Protein AF-A0A934VAQ3-F1 (afdb_monomer_lite)

Structure (mmCIF, N/CA/C/O backbone):
data_AF-A0A934VAQ3-F1
#
_entry.id   AF-A0A934VAQ3-F1
#
loop_
_atom_site.group_PDB
_atom_site.id
_atom_site.type_symbol
_atom_site.label_atom_id
_atom_site.label_alt_id
_atom_site.label_comp_id
_atom_site.label_asym_id
_atom_site.label_entity_id
_atom_site.label_seq_id
_atom_site.pdbx_PDB_ins_code
_atom_site.Cartn_x
_atom_site.Cartn_y
_atom_site.Cartn_z
_atom_site.occupancy
_atom_site.B_iso_or_equiv
_atom_site.auth_seq_id
_atom_site.auth_comp_id
_atom_site.auth_asym_id
_atom_site.auth_atom_id
_atom_site.pdbx_PDB_model_num
ATOM 1 N N . MET A 1 1 ? 56.254 13.488 -15.708 1.00 37.78 1 MET A N 1
ATOM 2 C CA . MET A 1 1 ? 55.740 13.841 -17.051 1.00 37.78 1 MET A CA 1
ATOM 3 C C . MET A 1 1 ? 54.636 12.865 -17.459 1.00 37.78 1 MET A C 1
ATOM 5 O O . MET A 1 1 ? 54.910 11.696 -17.665 1.00 37.78 1 MET A O 1
ATOM 9 N N . LYS A 1 2 ? 53.406 13.399 -17.510 1.00 35.31 2 LYS A N 1
ATOM 10 C CA . LYS A 1 2 ? 52.176 13.014 -18.243 1.00 35.31 2 LYS A CA 1
ATOM 11 C C . LYS A 1 2 ? 51.621 11.565 -18.176 1.00 35.31 2 LYS A C 1
ATOM 13 O O . LYS A 1 2 ? 51.806 10.802 -19.120 1.00 35.31 2 LYS A O 1
ATOM 18 N N . PRO A 1 3 ? 50.740 11.270 -17.193 1.00 41.78 3 PRO A N 1
ATOM 19 C CA . PRO A 1 3 ? 49.722 10.208 -17.302 1.00 41.78 3 PRO A CA 1
ATOM 20 C C . PRO A 1 3 ? 48.669 10.467 -18.408 1.00 41.78 3 PRO A C 1
ATOM 22 O O . PRO A 1 3 ? 47.999 9.543 -18.857 1.00 41.78 3 PRO A O 1
ATOM 25 N N . ALA A 1 4 ? 48.577 11.698 -18.929 1.00 35.31 4 ALA A N 1
ATOM 26 C CA . ALA A 1 4 ? 47.622 12.087 -19.972 1.00 35.31 4 ALA A CA 1
ATOM 27 C C . ALA A 1 4 ? 47.859 11.431 -21.353 1.00 35.31 4 ALA A C 1
ATOM 29 O O . ALA A 1 4 ? 46.941 11.378 -22.163 1.00 35.31 4 ALA A O 1
ATOM 30 N N . LEU A 1 5 ? 49.061 10.910 -21.644 1.00 35.22 5 LEU A N 1
ATOM 31 C CA . LEU A 1 5 ? 49.372 10.348 -22.969 1.00 35.22 5 LEU A CA 1
ATOM 32 C C . LEU A 1 5 ? 48.887 8.893 -23.152 1.00 35.22 5 LEU A C 1
ATOM 34 O O . LEU A 1 5 ? 48.656 8.466 -24.281 1.00 35.22 5 LEU A O 1
ATOM 38 N N . LYS A 1 6 ? 48.688 8.144 -22.055 1.00 41.84 6 LYS A N 1
ATOM 39 C CA . LYS A 1 6 ? 48.173 6.760 -22.098 1.00 41.84 6 LYS A CA 1
ATOM 40 C C . LYS A 1 6 ? 46.648 6.705 -22.257 1.00 41.84 6 LYS A C 1
ATOM 42 O O . LYS A 1 6 ? 46.136 5.805 -22.909 1.00 41.84 6 LYS A O 1
ATOM 47 N N . ILE A 1 7 ? 45.929 7.717 -21.764 1.00 45.25 7 ILE A N 1
ATOM 48 C CA . ILE A 1 7 ? 44.471 7.841 -21.943 1.00 45.25 7 ILE A CA 1
ATOM 49 C C . ILE A 1 7 ? 44.119 8.055 -23.431 1.00 45.25 7 ILE A C 1
ATOM 51 O O . ILE A 1 7 ? 43.153 7.488 -23.934 1.00 45.25 7 ILE A O 1
ATOM 55 N N . ILE A 1 8 ? 44.957 8.784 -24.180 1.00 43.16 8 ILE A N 1
ATOM 56 C CA . ILE A 1 8 ? 44.719 9.097 -25.601 1.00 43.16 8 ILE A CA 1
ATOM 57 C C . ILE A 1 8 ? 44.908 7.867 -26.512 1.00 43.16 8 ILE A C 1
ATOM 59 O O . ILE A 1 8 ? 44.194 7.717 -27.501 1.00 43.16 8 ILE A O 1
ATOM 63 N N . THR A 1 9 ? 45.816 6.944 -26.182 1.00 43.53 9 THR A N 1
ATOM 64 C CA . THR A 1 9 ? 46.078 5.747 -27.007 1.00 43.53 9 THR A CA 1
ATOM 65 C C . THR A 1 9 ? 45.035 4.642 -26.808 1.00 43.53 9 THR A C 1
ATOM 67 O O . THR A 1 9 ? 44.712 3.933 -27.760 1.00 43.53 9 THR A O 1
ATOM 70 N N . HIS A 1 10 ? 44.446 4.528 -25.614 1.00 43.31 10 HIS A N 1
ATOM 71 C CA . HIS A 1 10 ? 43.366 3.570 -25.343 1.00 43.31 10 HIS A CA 1
ATOM 72 C C . HIS A 1 10 ? 42.000 4.056 -25.848 1.00 43.31 10 HIS A C 1
ATOM 74 O O . HIS A 1 10 ? 41.248 3.260 -26.413 1.00 43.31 10 HIS A O 1
ATOM 80 N N . LEU A 1 11 ? 41.736 5.367 -25.787 1.00 40.44 11 LEU A N 1
ATOM 81 C CA . LEU A 1 11 ? 40.608 5.970 -26.500 1.00 40.44 11 LEU A CA 1
ATOM 82 C C . LEU A 1 11 ? 40.761 5.838 -28.017 1.00 40.44 11 LEU A C 1
ATOM 84 O O . LEU A 1 11 ? 39.763 5.665 -28.696 1.00 40.44 11 LEU A O 1
ATOM 88 N N . GLY A 1 12 ? 41.986 5.838 -28.552 1.00 43.81 12 GLY A N 1
ATOM 89 C CA . GLY A 1 12 ? 42.246 5.666 -29.983 1.00 43.81 12 GLY A CA 1
ATOM 90 C C . GLY A 1 12 ? 41.770 4.326 -30.552 1.00 43.81 12 GLY A C 1
ATOM 91 O O . GLY A 1 12 ? 41.199 4.313 -31.632 1.00 43.81 12 GLY A O 1
ATOM 92 N N . ALA A 1 13 ? 41.935 3.209 -29.835 1.00 49.25 13 ALA A N 1
ATOM 93 C CA . ALA A 1 13 ? 41.494 1.888 -30.308 1.00 49.25 13 ALA A CA 1
ATOM 94 C C . ALA A 1 13 ? 39.970 1.691 -30.195 1.00 49.25 13 ALA A C 1
ATOM 96 O O . ALA A 1 13 ? 39.356 1.103 -31.085 1.00 49.25 13 ALA A O 1
ATOM 97 N N . ILE A 1 14 ? 39.354 2.234 -29.139 1.00 47.34 14 ILE A N 1
ATOM 98 C CA . ILE A 1 14 ? 37.893 2.246 -28.966 1.00 47.34 14 ILE A CA 1
ATOM 99 C C . ILE A 1 14 ? 37.257 3.207 -29.978 1.00 47.34 14 ILE A C 1
ATOM 101 O O . ILE A 1 14 ? 36.300 2.840 -30.649 1.00 47.34 14 ILE A O 1
ATOM 105 N N . ALA A 1 15 ? 37.841 4.390 -30.182 1.00 49.53 15 ALA A N 1
ATOM 106 C CA . ALA A 1 15 ? 37.437 5.331 -31.218 1.00 49.53 15 ALA A CA 1
ATOM 107 C C . ALA A 1 15 ? 37.650 4.760 -32.621 1.00 49.53 15 ALA A C 1
ATOM 109 O O . ALA A 1 15 ? 36.834 5.044 -33.482 1.00 49.53 15 ALA A O 1
ATOM 110 N N . LEU A 1 16 ? 38.665 3.921 -32.868 1.00 50.25 16 LEU A N 1
ATOM 111 C CA . LEU A 1 16 ? 38.822 3.237 -34.156 1.00 50.25 16 LEU A CA 1
ATOM 112 C C . LEU A 1 16 ? 37.727 2.184 -34.363 1.00 50.25 16 LEU A C 1
ATOM 114 O O . LEU A 1 16 ? 37.152 2.126 -35.441 1.00 50.25 16 LEU A O 1
ATOM 118 N N . GLY A 1 17 ? 37.388 1.395 -33.338 1.00 50.00 17 GLY A N 1
ATOM 119 C CA . GLY A 1 17 ? 36.279 0.435 -33.399 1.00 50.00 17 GLY A CA 1
ATOM 120 C C . GLY A 1 17 ? 34.915 1.113 -33.586 1.00 50.00 17 GLY A C 1
ATOM 121 O O . GLY A 1 17 ? 34.135 0.712 -34.449 1.00 50.00 17 GLY A O 1
ATOM 122 N N . VAL A 1 18 ? 34.659 2.197 -32.847 1.00 51.44 18 VAL A N 1
ATOM 123 C CA . VAL A 1 18 ? 33.440 3.015 -32.951 1.00 51.44 18 VAL A CA 1
ATOM 124 C C . VAL A 1 18 ? 33.397 3.795 -34.270 1.00 51.44 18 VAL A C 1
ATOM 126 O O . VAL A 1 18 ? 32.346 3.846 -34.901 1.00 51.44 18 VAL A O 1
ATOM 129 N N . ALA A 1 19 ? 34.514 4.347 -34.752 1.00 51.09 19 ALA A N 1
ATOM 130 C CA . ALA A 1 19 ? 34.588 5.050 -36.036 1.00 51.09 19 ALA A CA 1
ATOM 131 C C . ALA A 1 19 ? 34.478 4.095 -37.232 1.00 51.09 19 ALA A C 1
ATOM 133 O O . ALA A 1 19 ? 33.862 4.455 -38.232 1.00 51.09 19 ALA A O 1
ATOM 134 N N . LEU A 1 20 ? 35.003 2.869 -37.137 1.00 52.25 20 LEU A N 1
ATOM 135 C CA . LEU A 1 20 ? 34.793 1.827 -38.148 1.00 52.25 20 LEU A CA 1
ATOM 136 C C . LEU A 1 20 ? 33.328 1.360 -38.175 1.00 52.25 20 LEU A C 1
ATOM 138 O O . LEU A 1 20 ? 32.791 1.109 -39.253 1.00 52.25 20 LEU A O 1
ATOM 142 N N . ALA A 1 21 ? 32.650 1.314 -37.024 1.00 48.41 21 ALA A N 1
ATOM 143 C CA . ALA A 1 21 ? 31.214 1.042 -36.955 1.00 48.41 21 ALA A CA 1
ATOM 144 C C . ALA A 1 21 ? 30.354 2.218 -37.474 1.00 48.41 21 ALA A C 1
ATOM 146 O O . ALA A 1 21 ? 29.364 1.987 -38.173 1.00 48.41 21 ALA A O 1
ATOM 147 N N . ALA A 1 22 ? 30.746 3.467 -37.189 1.00 45.72 22 ALA A N 1
ATOM 148 C CA . ALA A 1 22 ? 30.041 4.686 -37.598 1.00 45.72 22 ALA A CA 1
ATOM 149 C C . ALA A 1 22 ? 30.220 5.025 -39.091 1.00 45.72 22 ALA A C 1
ATOM 151 O O . ALA A 1 22 ? 29.249 5.401 -39.742 1.00 45.72 22 ALA A O 1
ATOM 152 N N . ASN A 1 23 ? 31.406 4.810 -39.675 1.00 46.09 23 ASN A N 1
ATOM 153 C CA . ASN A 1 23 ? 31.651 4.994 -41.117 1.00 46.09 23 ASN A CA 1
ATOM 154 C C . ASN A 1 23 ? 30.998 3.912 -42.001 1.00 46.09 23 ASN A C 1
ATOM 156 O O . ASN A 1 23 ? 30.986 4.038 -43.223 1.00 46.09 23 ASN A O 1
ATOM 160 N N . ALA A 1 24 ? 30.428 2.859 -41.408 1.00 43.56 24 ALA A N 1
ATOM 161 C CA . ALA A 1 24 ? 29.673 1.818 -42.109 1.00 43.56 24 ALA A CA 1
ATOM 162 C C . ALA A 1 24 ? 28.146 2.073 -42.128 1.00 43.56 24 ALA A C 1
ATOM 164 O O . ALA A 1 24 ? 27.369 1.158 -42.437 1.00 43.56 24 ALA A O 1
ATOM 165 N N . LEU A 1 25 ? 27.695 3.277 -41.762 1.00 36.31 25 LEU A N 1
ATOM 166 C CA . LEU A 1 25 ? 26.324 3.758 -41.948 1.00 36.31 25 LEU A CA 1
ATOM 167 C C . LEU A 1 25 ? 26.316 4.781 -43.098 1.00 36.31 25 LEU A C 1
ATOM 169 O O . LEU A 1 25 ? 26.838 5.880 -42.923 1.00 36.31 25 LEU A O 1
ATOM 173 N N . PRO A 1 26 ? 25.752 4.467 -44.279 1.00 36.31 26 PRO A N 1
ATOM 174 C CA . PRO A 1 26 ? 25.588 5.478 -45.310 1.00 36.31 26 PRO A CA 1
ATOM 175 C C . PRO A 1 26 ? 24.528 6.493 -44.871 1.00 36.31 26 PRO A C 1
ATOM 177 O O . PRO A 1 26 ? 23.440 6.125 -44.422 1.00 36.31 26 PRO A O 1
ATOM 180 N N . HIS A 1 27 ? 24.866 7.773 -45.021 1.00 35.00 27 HIS A N 1
ATOM 181 C CA . HIS A 1 27 ? 23.967 8.911 -44.880 1.00 35.00 27 HIS A CA 1
ATOM 182 C C . HIS A 1 27 ? 22.631 8.656 -45.595 1.00 35.00 27 HIS A C 1
ATOM 184 O O . HIS A 1 27 ? 22.575 8.587 -46.823 1.00 35.00 27 HIS A O 1
ATOM 190 N N . PHE A 1 28 ? 21.539 8.583 -44.832 1.00 33.94 28 PHE A N 1
ATOM 191 C CA . PHE A 1 28 ? 20.196 8.792 -45.365 1.00 33.94 28 PHE A CA 1
ATOM 192 C C . PHE A 1 28 ? 20.041 10.288 -45.664 1.00 33.94 28 PHE A C 1
ATOM 194 O O . PHE A 1 28 ? 19.526 11.067 -44.864 1.00 33.94 28 PHE A O 1
ATOM 201 N N . SER A 1 29 ? 20.537 10.700 -46.828 1.00 34.88 29 SER A N 1
ATOM 202 C CA . SER A 1 29 ? 20.193 11.992 -47.406 1.00 34.88 29 SER A CA 1
ATOM 203 C C . SER A 1 29 ? 18.805 11.896 -48.022 1.00 34.88 29 SER A C 1
ATOM 205 O O . SER A 1 29 ? 18.570 11.231 -49.028 1.00 34.88 29 SER A O 1
ATOM 207 N N . ARG A 1 30 ? 17.891 12.594 -47.357 1.00 39.03 30 ARG A N 1
ATOM 208 C CA . ARG A 1 30 ? 16.587 13.072 -47.806 1.00 39.03 30 ARG A CA 1
ATOM 209 C C . ARG A 1 30 ? 16.673 13.600 -49.248 1.00 39.03 30 ARG A C 1
ATOM 211 O O . ARG A 1 30 ? 17.076 14.737 -49.463 1.00 39.03 30 ARG A O 1
ATOM 218 N N . GLN A 1 31 ? 16.272 12.792 -50.226 1.00 32.62 31 GLN A N 1
ATOM 219 C CA . GLN A 1 31 ? 15.936 13.268 -51.567 1.00 32.62 31 GLN A CA 1
ATOM 220 C C . GLN A 1 31 ? 14.412 13.358 -51.649 1.00 32.62 31 GLN A C 1
ATOM 222 O O . GLN A 1 31 ? 13.715 12.377 -51.892 1.00 32.62 31 GLN A O 1
ATOM 227 N N . GLY A 1 32 ? 13.894 14.551 -51.350 1.00 33.41 32 GLY A N 1
ATOM 228 C CA . GLY A 1 32 ? 12.533 14.921 -51.704 1.00 33.41 32 GLY A CA 1
ATOM 229 C C . GLY A 1 32 ? 12.479 15.117 -53.211 1.00 33.41 32 GLY A C 1
ATOM 230 O O . GLY A 1 32 ? 13.071 16.061 -53.729 1.00 33.41 32 GLY A O 1
ATOM 231 N N . GLN A 1 33 ? 11.807 14.205 -53.904 1.00 31.94 33 GLN A N 1
ATOM 232 C CA . GLN A 1 33 ? 11.459 14.371 -55.304 1.00 31.94 33 GLN A CA 1
ATOM 233 C C . GLN A 1 33 ? 10.038 14.932 -55.351 1.00 31.94 33 GLN A C 1
ATOM 235 O O . GLN A 1 33 ? 9.063 14.249 -55.047 1.00 31.94 33 GLN A O 1
ATOM 240 N N . THR A 1 34 ? 9.949 16.220 -55.662 1.00 41.34 34 THR A N 1
ATOM 241 C CA . THR A 1 34 ? 8.734 16.876 -56.128 1.00 41.34 34 THR A CA 1
ATOM 242 C C . THR A 1 34 ? 8.426 16.389 -57.544 1.00 41.34 34 THR A C 1
ATOM 244 O O . THR A 1 34 ? 9.303 16.348 -58.405 1.00 41.34 34 THR A O 1
ATOM 247 N N . GLY A 1 35 ? 7.171 16.024 -57.791 1.00 33.97 35 GLY A N 1
ATOM 248 C CA . GLY A 1 35 ? 6.649 15.704 -59.117 1.00 33.97 35 GLY A CA 1
ATOM 249 C C . GLY A 1 35 ? 5.118 15.667 -59.072 1.00 33.97 35 GLY A C 1
ATOM 250 O O . GLY A 1 35 ? 4.586 15.100 -58.121 1.00 33.97 35 GLY A O 1
ATOM 251 N N . PRO A 1 36 ? 4.415 16.326 -60.009 1.00 50.41 36 PRO A N 1
ATOM 252 C CA . PRO A 1 36 ? 3.077 16.857 -59.776 1.00 50.41 36 PRO A CA 1
ATOM 253 C C . PRO A 1 36 ? 1.945 15.880 -60.102 1.00 50.41 36 PRO A C 1
ATOM 255 O O . PRO A 1 36 ? 2.088 14.954 -60.899 1.00 50.41 36 PRO A O 1
ATOM 258 N N . GLU A 1 37 ? 0.789 16.177 -59.513 1.00 42.38 37 GLU A N 1
ATOM 259 C CA . GLU A 1 37 ? -0.523 15.695 -59.926 1.00 42.38 37 GLU A CA 1
ATOM 260 C C . GLU A 1 37 ? -0.805 16.027 -61.397 1.00 42.38 37 GLU A C 1
ATOM 262 O O . GLU A 1 37 ? -0.606 17.157 -61.843 1.00 42.38 37 GLU A O 1
ATOM 267 N N . THR A 1 38 ? -1.331 15.052 -62.138 1.00 37.72 38 THR A N 1
ATOM 268 C CA . THR A 1 38 ? -2.429 15.223 -63.107 1.00 37.72 38 THR A CA 1
ATOM 269 C C . THR A 1 38 ? -2.828 13.864 -63.683 1.00 37.72 38 THR A C 1
ATOM 271 O O . THR A 1 38 ? -1.971 13.070 -64.059 1.00 37.72 38 THR A O 1
ATOM 274 N N . GLY A 1 39 ? -4.136 13.635 -63.835 1.00 33.88 39 GLY A N 1
ATOM 275 C CA . GLY A 1 39 ? -4.639 12.803 -64.934 1.00 33.88 39 GLY A CA 1
ATOM 276 C C . GLY A 1 39 ? -5.452 11.563 -64.574 1.00 33.88 39 GLY A C 1
ATOM 277 O O . GLY A 1 39 ? -4.987 10.440 -64.721 1.00 33.88 39 GLY A O 1
ATOM 278 N N . ASP A 1 40 ? -6.702 11.810 -64.196 1.00 42.34 40 ASP A N 1
ATOM 279 C CA . ASP A 1 40 ? -7.915 11.052 -64.534 1.00 42.34 40 ASP A CA 1
ATOM 280 C C . ASP A 1 40 ? -7.789 9.977 -65.646 1.00 42.34 40 ASP A C 1
ATOM 282 O O . ASP A 1 40 ? -7.471 10.304 -66.792 1.00 42.34 40 ASP A O 1
ATOM 286 N N . ARG A 1 41 ? -8.192 8.721 -65.367 1.00 39.41 41 ARG A N 1
ATOM 287 C CA . ARG A 1 41 ? -8.987 7.920 -66.324 1.00 39.41 41 ARG A CA 1
ATOM 288 C C . ARG A 1 41 ? -9.709 6.726 -65.688 1.00 39.41 41 ARG A C 1
ATOM 290 O O . ARG A 1 41 ? -9.124 5.807 -65.127 1.00 39.41 41 ARG A O 1
ATOM 297 N N . ARG A 1 42 ? -11.023 6.758 -65.879 1.00 40.62 42 ARG A N 1
ATOM 298 C CA . ARG A 1 42 ? -12.071 5.776 -65.579 1.00 40.62 42 ARG A CA 1
ATOM 299 C C . ARG A 1 42 ? -12.059 4.634 -66.616 1.00 40.62 42 ARG A C 1
ATOM 301 O O . ARG A 1 42 ? -11.979 4.955 -67.796 1.00 40.62 42 ARG A O 1
ATOM 308 N N . GLN A 1 43 ? -12.237 3.371 -66.194 1.00 38.34 43 GLN A N 1
ATOM 309 C CA . GLN A 1 43 ? -13.270 2.408 -66.666 1.00 38.34 43 GLN A CA 1
ATOM 310 C C . GLN A 1 43 ? -12.898 0.905 -66.548 1.00 38.34 43 GLN A C 1
ATOM 312 O O . GLN A 1 43 ? -11.912 0.439 -67.100 1.00 38.34 43 GLN A O 1
ATOM 317 N N . THR A 1 44 ? -13.804 0.192 -65.857 1.00 35.62 44 THR A N 1
ATOM 318 C CA . THR A 1 44 ? -14.420 -1.131 -66.131 1.00 35.62 44 THR A CA 1
ATOM 319 C C . THR A 1 44 ? -13.601 -2.432 -66.230 1.00 35.62 44 THR A C 1
ATOM 321 O O . THR A 1 44 ? -12.996 -2.720 -67.250 1.00 35.62 44 THR A O 1
ATOM 324 N N . ALA A 1 45 ? -13.818 -3.273 -65.207 1.00 38.53 45 ALA A N 1
ATOM 325 C CA . ALA A 1 45 ? -14.581 -4.537 -65.243 1.00 38.53 45 ALA A CA 1
ATOM 326 C C . ALA A 1 45 ? -13.961 -5.842 -65.819 1.00 38.53 45 ALA A C 1
ATOM 328 O O . ALA A 1 45 ? -13.584 -5.908 -66.981 1.00 38.53 45 ALA A O 1
ATOM 329 N N . VAL A 1 46 ? -14.104 -6.893 -64.986 1.00 40.66 46 VAL A N 1
ATOM 330 C CA . VAL A 1 46 ? -14.364 -8.325 -65.283 1.00 40.66 46 VAL A CA 1
ATOM 331 C C . VAL A 1 46 ? -13.171 -9.310 -65.375 1.00 40.66 46 VAL A C 1
ATOM 333 O O . VAL A 1 46 ? -12.200 -9.103 -66.091 1.00 40.66 46 VAL A O 1
ATOM 336 N N . ASP A 1 47 ? -13.368 -10.407 -64.624 1.00 33.47 47 ASP A N 1
ATOM 337 C CA . ASP A 1 47 ? -12.812 -11.773 -64.663 1.00 33.47 47 ASP A CA 1
ATOM 338 C C . ASP A 1 47 ? -11.451 -12.157 -64.025 1.00 33.47 47 ASP A C 1
ATOM 340 O O . ASP A 1 47 ? -10.360 -11.788 -64.449 1.00 33.47 47 ASP A O 1
ATOM 344 N N . SER A 1 48 ? -11.566 -13.024 -63.003 1.00 38.72 48 SER A N 1
ATOM 345 C CA . SER A 1 48 ? -10.625 -14.114 -62.662 1.00 38.72 48 SER A CA 1
ATOM 346 C C . SER A 1 48 ? -10.715 -15.231 -63.724 1.00 38.72 48 SER A C 1
ATOM 348 O O . SER A 1 48 ? -11.706 -15.229 -64.451 1.00 38.72 48 SER A O 1
ATOM 350 N N . PRO A 1 49 ? -9.832 -16.256 -63.793 1.00 53.59 49 PRO A N 1
ATOM 351 C CA . PRO A 1 49 ? -8.735 -16.636 -62.889 1.00 53.59 49 PRO A CA 1
ATOM 352 C C . PRO A 1 49 ? -7.395 -16.886 -63.627 1.00 53.59 49 PRO A C 1
ATOM 354 O O . PRO A 1 49 ? -7.394 -17.122 -64.823 1.00 53.59 49 PRO A O 1
ATOM 357 N N . ASP A 1 50 ? -6.253 -16.869 -62.928 1.00 34.47 50 ASP A N 1
ATOM 358 C CA . ASP A 1 50 ? -5.297 -17.997 -62.912 1.00 34.47 50 ASP A CA 1
ATOM 359 C C . ASP A 1 50 ? -3.993 -17.668 -62.158 1.00 34.47 50 ASP A C 1
ATOM 361 O O . ASP A 1 50 ? -3.334 -16.649 -62.369 1.00 34.47 50 ASP A O 1
ATOM 365 N N . SER A 1 51 ? -3.616 -18.608 -61.297 1.00 48.44 51 SER A N 1
ATOM 366 C CA . SER A 1 51 ? -2.262 -19.088 -61.009 1.00 48.44 51 SER A CA 1
ATOM 367 C C . SER A 1 51 ? -1.062 -18.230 -61.455 1.00 48.44 51 SER A C 1
ATOM 369 O O . SER A 1 51 ? -0.523 -18.397 -62.549 1.00 48.44 51 SER A O 1
ATOM 371 N N . ARG A 1 52 ? -0.481 -17.454 -60.527 1.00 38.88 52 ARG A N 1
ATOM 372 C CA . ARG A 1 52 ? 0.948 -17.094 -60.586 1.00 38.88 52 ARG A CA 1
ATOM 373 C C . ARG A 1 52 ? 1.602 -17.133 -59.211 1.00 38.88 52 ARG A C 1
ATOM 375 O O . ARG A 1 52 ? 1.425 -16.251 -58.380 1.00 38.88 52 ARG A O 1
ATOM 382 N N . LYS A 1 53 ? 2.427 -18.166 -59.022 1.00 50.16 53 LYS A N 1
ATOM 383 C CA . LYS A 1 53 ? 3.500 -18.222 -58.027 1.00 50.16 53 LYS A CA 1
ATOM 384 C C . LYS A 1 53 ? 4.426 -17.019 -58.228 1.00 50.16 53 LYS A C 1
ATOM 386 O O . LYS A 1 53 ? 5.265 -17.034 -59.125 1.00 50.16 53 LYS A O 1
ATOM 391 N N . THR A 1 54 ? 4.319 -16.009 -57.377 1.00 38.94 54 THR A N 1
ATOM 392 C CA . THR A 1 54 ? 5.382 -15.024 -57.171 1.00 38.94 54 THR A CA 1
ATOM 393 C C . THR A 1 54 ? 6.145 -15.398 -55.908 1.00 38.94 54 THR A C 1
ATOM 395 O O . THR A 1 54 ? 5.747 -15.136 -54.780 1.00 38.94 54 THR A O 1
ATOM 398 N N . SER A 1 55 ? 7.263 -16.086 -56.135 1.00 46.12 55 SER A N 1
ATOM 399 C CA . SER A 1 55 ? 8.350 -16.235 -55.175 1.00 46.12 55 SER A CA 1
ATOM 400 C C . SER A 1 55 ? 8.943 -14.852 -54.910 1.00 46.12 55 SER A C 1
ATOM 402 O O . SER A 1 55 ? 9.733 -14.331 -55.701 1.00 46.12 55 SER A O 1
ATOM 404 N N . THR A 1 56 ? 8.524 -14.228 -53.815 1.00 43.12 56 THR A N 1
ATOM 405 C CA . THR A 1 56 ? 9.156 -13.016 -53.300 1.00 43.12 56 THR A CA 1
ATOM 406 C C . THR A 1 56 ? 10.432 -13.440 -52.576 1.00 43.12 56 THR A C 1
ATOM 408 O O . THR A 1 56 ? 10.396 -13.927 -51.448 1.00 43.12 56 THR A O 1
ATOM 411 N N . LYS A 1 57 ? 11.576 -13.301 -53.256 1.00 46.34 57 LYS A N 1
ATOM 412 C CA . LYS A 1 57 ? 12.915 -13.439 -52.664 1.00 46.34 57 LYS A CA 1
ATOM 413 C C . LYS A 1 57 ? 13.021 -12.556 -51.406 1.00 46.34 57 LYS A C 1
ATOM 415 O O . LYS A 1 57 ? 12.795 -11.350 -51.526 1.00 46.34 57 LYS A O 1
ATOM 420 N N . PRO A 1 58 ? 13.429 -13.085 -50.239 1.00 45.19 58 PRO A N 1
ATOM 421 C CA . PRO A 1 58 ? 13.796 -12.242 -49.111 1.00 45.19 58 PRO A CA 1
ATOM 422 C C . PRO A 1 58 ? 15.082 -11.486 -49.469 1.00 45.19 58 PRO A C 1
ATOM 424 O O . PRO A 1 58 ? 16.143 -12.073 -49.682 1.00 45.19 58 PRO A O 1
ATOM 427 N N . ALA A 1 59 ? 14.967 -10.169 -49.606 1.00 45.69 59 ALA A N 1
ATOM 428 C CA . ALA A 1 59 ? 16.068 -9.284 -49.950 1.00 45.69 59 ALA A CA 1
ATOM 429 C C . ALA A 1 59 ? 17.043 -9.122 -48.766 1.00 45.69 59 ALA A C 1
ATOM 431 O O . ALA A 1 59 ? 16.696 -8.516 -47.757 1.00 45.69 59 ALA A O 1
ATOM 432 N N . SER A 1 60 ? 18.250 -9.675 -48.919 1.00 51.97 60 SER A N 1
ATOM 433 C CA . SER A 1 60 ? 19.609 -9.160 -48.618 1.00 51.97 60 SER A CA 1
ATOM 434 C C . SER A 1 60 ? 19.943 -8.345 -47.350 1.00 51.97 60 SER A C 1
ATOM 436 O O . SER A 1 60 ? 21.108 -7.99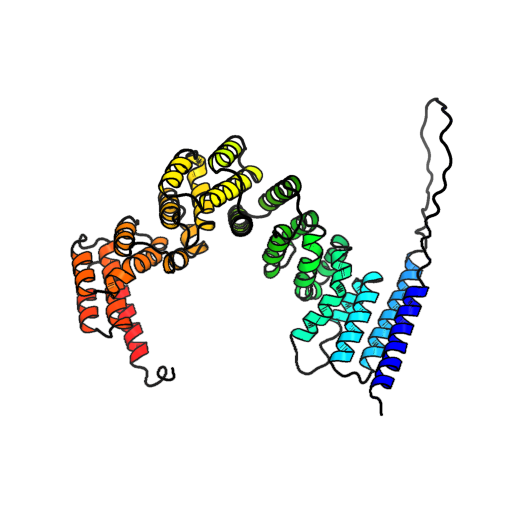1 -47.177 1.00 51.97 60 SER A O 1
ATOM 438 N N . ARG A 1 61 ? 19.012 -8.031 -46.443 1.00 48.56 61 ARG A N 1
ATOM 439 C CA . ARG A 1 61 ? 19.313 -7.264 -45.217 1.00 48.56 61 ARG A CA 1
ATOM 440 C C . ARG A 1 61 ? 20.043 -8.087 -44.152 1.00 48.56 61 ARG A C 1
ATOM 442 O O . ARG A 1 61 ? 20.750 -7.514 -43.329 1.00 48.56 61 ARG A O 1
ATOM 449 N N . THR A 1 62 ? 19.940 -9.413 -44.192 1.00 55.66 62 THR A N 1
ATOM 450 C CA . THR A 1 62 ? 20.466 -10.291 -43.135 1.00 55.66 62 THR A CA 1
ATOM 451 C C . THR A 1 62 ? 21.997 -10.390 -43.133 1.00 55.66 62 THR A C 1
ATOM 453 O O . THR A 1 62 ? 22.604 -10.478 -42.069 1.00 55.66 62 THR A O 1
ATOM 456 N N . THR A 1 63 ? 22.653 -10.312 -44.295 1.00 61.09 63 THR A N 1
ATOM 457 C CA . THR A 1 63 ? 24.102 -10.571 -44.399 1.00 61.09 63 THR A CA 1
ATOM 458 C C . THR A 1 63 ? 24.963 -9.426 -43.851 1.00 61.09 63 THR A C 1
ATOM 460 O O . THR A 1 63 ? 26.037 -9.666 -43.307 1.00 61.09 63 THR A O 1
ATOM 463 N N . ILE A 1 64 ? 24.492 -8.175 -43.945 1.00 62.78 64 ILE A N 1
ATOM 464 C CA . ILE A 1 64 ? 25.241 -6.994 -43.470 1.00 62.78 64 ILE A CA 1
ATOM 465 C C . ILE A 1 64 ? 25.170 -6.864 -41.937 1.00 62.78 64 ILE A C 1
ATOM 467 O O . ILE A 1 64 ? 26.130 -6.419 -41.313 1.00 62.78 64 ILE A O 1
ATOM 471 N N . GLY A 1 65 ? 24.063 -7.272 -41.308 1.00 65.56 65 GLY A N 1
ATOM 472 C CA . GLY A 1 65 ? 23.935 -7.253 -39.843 1.00 65.56 65 GLY A CA 1
ATOM 473 C C . GLY A 1 65 ? 24.837 -8.283 -39.154 1.00 65.56 65 GLY A C 1
ATOM 474 O O . GLY A 1 65 ? 25.484 -7.980 -38.151 1.00 65.56 65 GLY A O 1
ATOM 475 N N . GLN A 1 66 ? 24.954 -9.480 -39.738 1.00 73.44 66 GLN A N 1
ATOM 476 C CA . GLN A 1 66 ? 25.760 -10.572 -39.180 1.00 73.44 66 GLN A CA 1
ATOM 477 C C . GLN A 1 66 ? 27.257 -10.238 -39.112 1.00 73.44 66 GLN A C 1
ATOM 479 O O . GLN A 1 66 ? 27.918 -10.594 -38.134 1.00 73.44 66 GLN A O 1
ATOM 484 N N . SER A 1 67 ? 27.791 -9.519 -40.106 1.00 79.88 67 SER A N 1
ATOM 485 C CA . SER A 1 67 ? 29.203 -9.118 -40.102 1.00 79.88 67 SER A CA 1
ATOM 486 C C . SER A 1 67 ? 29.504 -8.054 -39.042 1.00 79.88 67 SER A C 1
ATOM 488 O O . SER A 1 67 ? 30.545 -8.123 -38.390 1.00 79.88 67 SER A O 1
ATOM 490 N N . LYS A 1 68 ? 28.577 -7.115 -38.798 1.00 87.00 68 LYS A N 1
ATOM 491 C CA . LYS A 1 68 ? 28.734 -6.084 -37.759 1.00 87.00 68 LYS A CA 1
ATOM 492 C C . LYS A 1 68 ? 28.696 -6.678 -36.348 1.00 87.00 68 LYS A C 1
ATOM 494 O O . LYS A 1 68 ? 29.570 -6.370 -35.544 1.00 87.00 68 LYS A O 1
ATOM 499 N N . SER A 1 69 ? 27.756 -7.583 -36.064 1.00 91.12 69 SER A N 1
ATOM 500 C CA . SER A 1 69 ? 27.696 -8.295 -34.772 1.00 91.12 69 SER A CA 1
ATOM 501 C C . SER A 1 69 ? 28.974 -9.102 -34.487 1.00 91.12 69 SER A C 1
ATOM 503 O O . SER A 1 69 ? 29.463 -9.130 -33.357 1.00 91.12 69 SER A O 1
ATOM 505 N N . ALA A 1 70 ? 29.580 -9.720 -35.509 1.00 93.00 70 ALA A N 1
ATOM 506 C CA . ALA A 1 70 ? 30.843 -10.444 -35.344 1.00 93.00 70 ALA A CA 1
ATOM 507 C C . ALA A 1 70 ? 31.997 -9.533 -34.881 1.00 93.00 70 ALA A C 1
ATOM 509 O O . ALA A 1 70 ? 32.793 -9.941 -34.035 1.00 93.00 70 ALA A O 1
ATOM 510 N N . ALA A 1 71 ? 32.058 -8.293 -35.377 1.00 94.38 71 ALA A N 1
ATOM 511 C CA . ALA A 1 71 ? 33.058 -7.320 -34.945 1.00 94.38 71 ALA A CA 1
ATOM 512 C C . ALA A 1 71 ? 32.879 -6.919 -33.469 1.00 94.38 71 ALA A C 1
ATOM 514 O O . ALA A 1 71 ? 33.865 -6.845 -32.739 1.00 94.38 71 ALA A O 1
ATOM 515 N N . PHE A 1 72 ? 31.637 -6.729 -33.007 1.00 95.75 72 PHE A N 1
ATOM 516 C CA . PHE A 1 72 ? 31.358 -6.446 -31.594 1.00 95.75 72 PHE A CA 1
ATOM 517 C C . PHE A 1 72 ? 31.737 -7.611 -30.676 1.00 95.75 72 PHE A C 1
ATOM 519 O O . PHE A 1 72 ? 32.380 -7.386 -29.654 1.00 95.75 72 PHE A O 1
ATOM 526 N N . ARG A 1 73 ? 31.441 -8.857 -31.071 1.00 94.69 73 ARG A N 1
ATOM 527 C CA . ARG A 1 73 ? 31.878 -10.058 -30.334 1.00 94.69 73 ARG A CA 1
ATOM 528 C C . ARG A 1 73 ? 33.397 -10.154 -30.223 1.00 94.69 73 ARG A C 1
ATOM 530 O O . ARG A 1 73 ? 33.914 -10.435 -29.146 1.00 94.69 73 ARG A O 1
ATOM 537 N N . ALA A 1 74 ? 34.113 -9.892 -31.318 1.00 93.94 74 ALA A N 1
ATOM 538 C CA . ALA A 1 74 ? 35.573 -9.878 -31.316 1.00 93.94 74 ALA A CA 1
ATOM 539 C C . ALA A 1 74 ? 36.135 -8.763 -30.416 1.00 93.94 74 ALA A C 1
ATOM 541 O O . ALA A 1 74 ? 37.076 -9.000 -29.662 1.00 93.94 74 ALA A O 1
ATOM 542 N N . ALA A 1 75 ? 35.538 -7.567 -30.454 1.00 94.00 75 ALA A N 1
ATOM 543 C CA . ALA A 1 75 ? 35.915 -6.461 -29.577 1.00 94.00 75 ALA A CA 1
ATOM 544 C C . ALA A 1 75 ? 35.649 -6.783 -28.098 1.00 94.00 75 ALA A C 1
ATOM 546 O O . ALA A 1 75 ? 36.499 -6.495 -27.260 1.00 94.00 75 ALA A O 1
ATOM 547 N N . TRP A 1 76 ? 34.517 -7.422 -27.790 1.00 94.00 76 TRP A N 1
ATOM 548 C CA . TRP A 1 76 ? 34.159 -7.846 -26.436 1.00 94.00 76 TRP A CA 1
ATOM 549 C C . TRP A 1 76 ? 35.179 -8.842 -25.879 1.00 94.00 76 TRP A C 1
ATOM 551 O O . TRP A 1 76 ? 35.758 -8.604 -24.825 1.00 94.00 76 TRP A O 1
ATOM 561 N N . ALA A 1 77 ? 35.500 -9.892 -26.642 1.00 91.81 77 ALA A N 1
ATOM 562 C CA . ALA A 1 77 ? 36.537 -10.853 -26.268 1.00 91.81 77 ALA A CA 1
ATOM 563 C C . ALA A 1 77 ? 37.912 -10.184 -26.082 1.00 91.81 77 ALA A C 1
ATOM 565 O O . ALA A 1 77 ? 38.645 -10.500 -25.149 1.00 91.81 77 ALA A O 1
ATOM 566 N N . ALA A 1 78 ? 38.254 -9.210 -26.932 1.00 91.56 78 ALA A N 1
ATOM 567 C CA . ALA A 1 78 ? 39.512 -8.484 -26.816 1.00 91.56 78 ALA A CA 1
ATOM 568 C C . ALA A 1 78 ? 39.591 -7.590 -25.566 1.00 91.56 78 ALA A C 1
ATOM 570 O O . ALA A 1 78 ? 40.704 -7.334 -25.109 1.00 91.56 78 ALA A O 1
ATOM 571 N N . LEU A 1 79 ? 38.466 -7.104 -25.017 1.00 90.62 79 LEU A N 1
ATOM 572 C CA . LEU A 1 79 ? 38.452 -6.311 -23.778 1.00 90.62 79 LEU A CA 1
ATOM 573 C C . LEU A 1 79 ? 38.880 -7.139 -22.561 1.00 90.62 79 LEU A C 1
ATOM 575 O O . LEU A 1 79 ? 39.593 -6.608 -21.708 1.00 90.62 79 LEU A O 1
ATOM 579 N N . ALA A 1 80 ? 38.499 -8.419 -22.503 1.00 86.06 80 ALA A N 1
ATOM 580 C CA . ALA A 1 80 ? 38.840 -9.312 -21.394 1.00 86.06 80 ALA A CA 1
ATOM 581 C C . ALA A 1 80 ? 40.365 -9.450 -21.213 1.00 86.06 80 ALA A C 1
ATOM 583 O O . ALA A 1 80 ? 40.870 -9.374 -20.091 1.00 86.06 80 ALA A O 1
ATOM 584 N N . GLU A 1 81 ? 41.093 -9.523 -22.332 1.00 88.56 81 GLU A N 1
ATOM 585 C CA . GLU A 1 81 ? 42.555 -9.658 -22.403 1.00 88.56 81 GLU A CA 1
ATOM 586 C C . GLU A 1 81 ? 43.321 -8.355 -22.099 1.00 88.56 81 GLU A C 1
ATOM 588 O O . GLU A 1 81 ? 44.552 -8.349 -22.001 1.00 88.56 81 GLU A O 1
ATOM 593 N N . LYS A 1 82 ? 42.637 -7.205 -21.988 1.00 89.69 82 LYS A N 1
ATOM 594 C CA . LYS A 1 82 ? 43.305 -5.924 -21.712 1.00 89.69 82 LYS A CA 1
ATOM 595 C C . LYS A 1 82 ? 43.531 -5.725 -20.208 1.00 89.69 82 LYS A C 1
ATOM 597 O O . LYS A 1 82 ? 42.603 -5.909 -19.415 1.00 89.69 82 LYS A O 1
ATOM 602 N N . PRO A 1 83 ? 44.716 -5.229 -19.798 1.00 90.06 83 PRO A N 1
ATOM 603 C CA . PRO A 1 83 ? 45.030 -4.934 -18.401 1.00 90.06 83 PRO A CA 1
ATOM 604 C C . PRO A 1 83 ? 44.413 -3.594 -17.959 1.00 90.06 83 PRO A C 1
ATOM 606 O O . PRO A 1 83 ? 45.114 -2.679 -17.527 1.00 90.06 83 PRO A O 1
ATOM 609 N N . PHE A 1 84 ? 43.098 -3.443 -18.123 1.00 86.75 84 PHE A N 1
ATOM 610 C CA . PHE A 1 84 ? 42.358 -2.302 -17.593 1.00 86.75 84 PHE A CA 1
ATOM 611 C C . PHE A 1 84 ? 42.167 -2.442 -16.084 1.00 86.75 84 PHE A C 1
ATOM 613 O O . PHE A 1 84 ? 41.947 -3.543 -15.579 1.00 86.75 84 PHE A O 1
ATOM 620 N N . ASN A 1 85 ? 42.203 -1.314 -15.369 1.00 89.00 85 ASN A N 1
ATOM 621 C CA . ASN A 1 85 ? 41.619 -1.270 -14.031 1.00 89.00 85 ASN A CA 1
ATOM 622 C C . ASN A 1 85 ? 40.088 -1.401 -14.132 1.00 89.00 85 ASN A C 1
ATOM 624 O O . ASN A 1 85 ? 39.511 -1.301 -15.218 1.00 89.00 85 ASN A O 1
ATOM 628 N N . THR A 1 86 ? 39.423 -1.612 -12.999 1.00 85.31 86 THR A N 1
ATOM 629 C CA . THR A 1 86 ? 37.988 -1.907 -12.981 1.00 85.31 86 THR A CA 1
ATOM 630 C C . THR A 1 86 ? 37.131 -0.783 -13.570 1.00 85.31 86 THR A C 1
A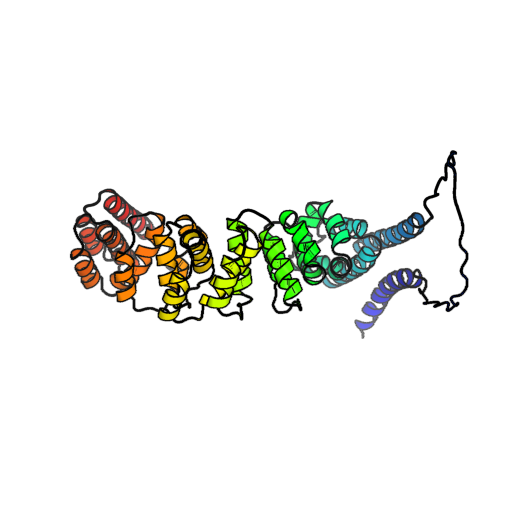TOM 632 O O . THR A 1 86 ? 36.212 -1.055 -14.336 1.00 85.31 86 THR A O 1
ATOM 635 N N . VAL A 1 87 ? 37.469 0.480 -13.292 1.00 87.31 87 VAL A N 1
ATOM 636 C CA . VAL A 1 87 ? 36.725 1.650 -13.790 1.00 87.31 87 VAL A CA 1
ATOM 637 C C . VAL A 1 87 ? 36.839 1.771 -15.311 1.00 87.31 87 VAL A C 1
ATOM 639 O O . VAL A 1 87 ? 35.825 1.896 -15.998 1.00 87.31 87 VAL A O 1
ATOM 642 N N . ASP A 1 88 ? 38.058 1.676 -15.848 1.00 90.44 88 ASP A N 1
ATOM 643 C CA . ASP A 1 88 ? 38.308 1.754 -17.291 1.00 90.44 88 ASP A CA 1
ATOM 644 C C . ASP A 1 88 ? 37.655 0.581 -18.036 1.00 90.44 88 ASP A C 1
ATOM 646 O O . ASP A 1 88 ? 37.120 0.759 -19.134 1.00 90.44 88 ASP A O 1
ATOM 650 N N . ARG A 1 89 ? 37.649 -0.613 -17.425 1.00 90.06 89 ARG A N 1
ATOM 651 C CA . ARG A 1 89 ? 36.985 -1.801 -17.976 1.00 90.06 89 ARG A CA 1
ATOM 652 C C . ARG A 1 89 ? 35.474 -1.596 -18.074 1.00 90.06 89 ARG A C 1
ATOM 654 O O . ARG A 1 89 ? 34.930 -1.762 -19.163 1.00 90.06 89 ARG A O 1
ATOM 661 N N . VAL A 1 90 ? 34.816 -1.167 -16.992 1.00 89.75 90 VAL A N 1
ATOM 662 C CA . VAL A 1 90 ? 33.365 -0.894 -16.981 1.00 89.75 90 VAL A CA 1
ATOM 663 C C . VAL A 1 90 ? 32.997 0.179 -18.003 1.00 89.75 90 VAL A C 1
ATOM 665 O O . VAL A 1 90 ? 32.016 0.026 -18.729 1.00 89.75 90 VAL A O 1
ATOM 668 N N . ALA A 1 91 ? 33.791 1.248 -18.107 1.00 91.75 91 ALA A N 1
ATOM 669 C CA . ALA A 1 91 ? 33.556 2.302 -19.088 1.00 91.75 91 ALA A CA 1
ATOM 670 C C . ALA A 1 91 ? 33.643 1.771 -20.531 1.00 91.75 91 ALA A C 1
ATOM 672 O O . ALA A 1 91 ? 32.754 2.044 -21.341 1.00 91.75 91 ALA A O 1
ATOM 673 N N . ALA A 1 92 ? 34.673 0.978 -20.850 1.00 92.81 92 ALA A N 1
ATOM 674 C CA . ALA A 1 92 ? 34.845 0.385 -22.175 1.00 92.81 92 ALA A CA 1
ATOM 675 C C . ALA A 1 92 ? 33.735 -0.626 -22.510 1.00 92.81 92 ALA A C 1
ATOM 677 O O . ALA A 1 92 ? 33.178 -0.587 -23.608 1.00 92.81 92 ALA A O 1
ATOM 678 N N . GLN A 1 93 ? 33.376 -1.490 -21.558 1.00 93.75 93 GLN A N 1
ATOM 679 C CA . GLN A 1 93 ? 32.282 -2.450 -21.698 1.00 93.75 93 GLN A CA 1
ATOM 680 C C . GLN A 1 93 ? 30.938 -1.743 -21.906 1.00 93.75 93 GLN A C 1
ATOM 682 O O . GLN A 1 93 ? 30.209 -2.085 -22.832 1.00 93.75 93 GLN A O 1
ATOM 687 N N . SER A 1 94 ? 30.631 -0.714 -21.112 1.00 94.25 94 SER A N 1
ATOM 688 C CA . SER A 1 94 ? 29.390 0.060 -21.238 1.00 94.25 94 SER A CA 1
ATOM 689 C C . SER A 1 94 ? 29.278 0.744 -22.606 1.00 94.25 94 SER A C 1
ATOM 691 O O . SER A 1 94 ? 28.255 0.622 -23.285 1.00 94.25 94 SER A O 1
ATOM 693 N N . GLN A 1 95 ? 30.351 1.389 -23.081 1.00 95.31 95 GLN A N 1
ATOM 694 C CA . GLN A 1 95 ? 30.378 1.998 -24.417 1.00 95.31 95 GLN A CA 1
ATOM 695 C C . GLN A 1 95 ? 30.184 0.959 -25.528 1.00 95.31 95 GLN A C 1
ATOM 697 O O . GLN A 1 95 ? 29.421 1.194 -26.470 1.00 95.31 95 GLN A O 1
ATOM 702 N N . LEU A 1 96 ? 30.848 -0.196 -25.413 1.00 96.00 96 LEU A N 1
ATOM 703 C CA . LEU A 1 96 ? 30.748 -1.266 -26.398 1.00 96.00 96 LEU A CA 1
ATOM 704 C C . LEU A 1 96 ? 29.338 -1.869 -26.437 1.00 96.00 96 LEU A C 1
ATOM 706 O O . LEU A 1 96 ? 28.779 -2.001 -27.524 1.00 96.00 96 LEU A O 1
ATOM 710 N N . LEU A 1 97 ? 28.738 -2.162 -25.277 1.00 96.38 97 LEU A N 1
ATOM 711 C CA . LEU A 1 97 ? 27.356 -2.646 -25.169 1.00 96.38 97 LEU A CA 1
ATOM 712 C C . LEU A 1 97 ? 26.359 -1.633 -25.730 1.00 96.38 97 LEU A C 1
ATOM 714 O O . LEU A 1 97 ? 25.465 -2.020 -26.474 1.00 96.38 97 LEU A O 1
ATOM 718 N N . THR A 1 98 ? 26.546 -0.340 -25.450 1.00 96.75 98 THR A N 1
ATOM 719 C CA . THR A 1 98 ? 25.676 0.728 -25.970 1.00 96.75 98 THR A CA 1
ATOM 720 C C . THR A 1 98 ? 25.676 0.754 -27.499 1.00 96.75 98 THR A C 1
ATOM 722 O O . THR A 1 98 ? 24.633 0.914 -28.131 1.00 96.75 98 THR A O 1
ATOM 725 N N . ALA A 1 99 ? 26.850 0.610 -28.121 1.00 96.56 99 ALA A N 1
ATOM 726 C CA . ALA A 1 99 ? 26.970 0.582 -29.575 1.00 96.56 99 ALA A CA 1
ATOM 727 C C . ALA A 1 99 ? 26.455 -0.735 -30.176 1.00 96.56 99 ALA A C 1
ATOM 729 O O . ALA A 1 99 ? 25.813 -0.718 -31.227 1.00 96.56 99 ALA A O 1
ATOM 730 N N . TRP A 1 100 ? 26.714 -1.861 -29.509 1.00 97.12 100 TRP A N 1
ATOM 731 C CA . TRP A 1 100 ? 26.288 -3.181 -29.959 1.00 97.12 100 TRP A CA 1
ATOM 732 C C . TRP A 1 100 ? 24.766 -3.338 -29.887 1.00 97.12 100 TRP A C 1
ATOM 734 O O . TRP A 1 100 ? 24.167 -3.795 -30.857 1.00 97.12 100 TRP A O 1
ATOM 744 N N . ALA A 1 101 ? 24.123 -2.874 -28.812 1.00 97.12 101 ALA A N 1
ATOM 745 C CA . ALA A 1 101 ? 22.676 -2.979 -28.616 1.00 97.12 101 ALA A CA 1
ATOM 746 C C . ALA A 1 101 ? 21.864 -2.384 -29.782 1.00 97.12 101 ALA A C 1
ATOM 748 O O . ALA A 1 101 ? 20.859 -2.962 -30.178 1.00 97.12 101 ALA A O 1
ATOM 749 N N . LYS A 1 102 ? 22.365 -1.306 -30.402 1.00 96.25 102 LYS A N 1
ATOM 750 C CA . LYS A 1 102 ? 21.752 -0.649 -31.574 1.00 96.25 102 LYS A CA 1
ATOM 751 C C . LYS A 1 102 ? 21.792 -1.478 -32.859 1.00 96.25 102 LYS A C 1
ATOM 753 O O . LYS A 1 102 ? 21.111 -1.162 -33.831 1.00 96.25 102 LYS A O 1
ATOM 758 N N . VAL A 1 103 ? 22.678 -2.469 -32.924 1.00 96.00 103 VAL A N 1
ATOM 759 C CA . VAL A 1 103 ? 22.911 -3.297 -34.117 1.00 96.00 103 VAL A CA 1
ATOM 760 C C . VAL A 1 103 ? 22.381 -4.712 -33.914 1.00 96.00 103 VAL A C 1
ATOM 762 O O . VAL A 1 103 ? 21.837 -5.301 -34.846 1.00 96.00 103 VAL A O 1
ATOM 765 N N . ASP A 1 104 ? 22.575 -5.259 -32.717 1.00 96.19 104 ASP A N 1
ATOM 766 C CA . ASP A 1 104 ? 22.237 -6.627 -32.341 1.00 96.19 104 ASP A CA 1
ATOM 767 C C . ASP A 1 104 ? 22.031 -6.697 -30.821 1.00 96.19 104 ASP A C 1
ATOM 769 O O . ASP A 1 104 ? 22.945 -7.016 -30.054 1.00 96.19 104 ASP A O 1
ATOM 773 N N . LEU A 1 105 ? 20.816 -6.347 -30.391 1.00 96.56 105 LEU A N 1
ATOM 774 C CA . LEU A 1 105 ? 20.432 -6.339 -28.982 1.00 96.56 105 LEU A CA 1
ATOM 775 C C . LEU A 1 105 ? 20.565 -7.724 -28.339 1.00 96.56 105 LEU A C 1
ATOM 777 O O . LEU A 1 105 ? 21.067 -7.817 -27.223 1.00 96.56 105 LEU A O 1
ATOM 781 N N . ASP A 1 106 ? 20.170 -8.797 -29.028 1.00 96.12 106 ASP A N 1
ATOM 782 C CA . ASP A 1 106 ? 20.291 -10.159 -28.496 1.00 96.12 106 ASP A CA 1
ATOM 783 C C . ASP A 1 106 ? 21.762 -10.527 -28.247 1.00 96.12 106 ASP A C 1
ATOM 785 O O . ASP A 1 106 ? 22.092 -11.053 -27.183 1.00 96.12 106 ASP A O 1
ATOM 789 N N . GLY A 1 107 ? 22.662 -10.199 -29.182 1.00 95.88 107 GLY A N 1
ATOM 790 C CA . GLY A 1 107 ? 24.101 -10.396 -29.008 1.00 95.88 107 GLY A CA 1
ATOM 791 C C . GLY A 1 107 ? 24.677 -9.591 -27.839 1.00 95.88 107 GLY A C 1
ATOM 792 O O . GLY A 1 107 ? 25.429 -10.135 -27.029 1.00 95.88 107 GLY A O 1
ATOM 793 N N . ALA A 1 108 ? 24.280 -8.323 -27.700 1.00 96.44 108 ALA A N 1
ATOM 794 C CA . ALA A 1 108 ? 24.704 -7.476 -26.584 1.00 96.44 108 ALA A CA 1
ATOM 795 C C . ALA A 1 108 ? 24.190 -7.998 -25.228 1.00 96.44 108 ALA A C 1
ATOM 797 O O . ALA A 1 108 ? 24.940 -8.032 -24.252 1.00 96.44 108 ALA A O 1
ATOM 798 N N . LEU A 1 109 ? 22.935 -8.459 -25.163 1.00 95.94 109 LEU A N 1
ATOM 799 C CA . LEU A 1 109 ? 22.360 -9.085 -23.968 1.00 95.94 109 LEU A CA 1
ATOM 800 C C . LEU A 1 109 ? 23.090 -10.383 -23.608 1.00 95.94 109 LEU A C 1
ATOM 802 O O . LEU A 1 109 ? 23.397 -10.609 -22.440 1.00 95.94 109 LEU A O 1
ATOM 806 N N . GLN A 1 110 ? 23.408 -11.223 -24.597 1.00 94.69 110 GLN A N 1
ATOM 807 C CA . GLN A 1 110 ? 24.189 -12.442 -24.376 1.00 94.69 110 GLN A CA 1
ATOM 808 C C . GLN A 1 110 ? 25.582 -12.134 -23.828 1.00 94.69 110 GLN A C 1
ATOM 810 O O . GLN A 1 110 ? 26.023 -12.817 -22.909 1.00 94.69 110 GLN A O 1
ATOM 815 N N . ALA A 1 111 ? 26.258 -11.104 -24.340 1.00 93.69 111 ALA A N 1
ATOM 816 C CA . ALA A 1 111 ? 27.558 -10.684 -23.824 1.00 93.69 111 ALA A CA 1
ATOM 817 C C . ALA A 1 111 ? 27.472 -10.165 -22.383 1.00 93.69 111 ALA A C 1
ATOM 819 O O . ALA A 1 111 ? 28.256 -10.586 -21.536 1.00 93.69 111 ALA A O 1
ATOM 820 N N . PHE A 1 112 ? 26.472 -9.329 -22.086 1.00 93.25 112 PHE A N 1
ATOM 821 C CA . PHE A 1 112 ? 26.201 -8.845 -20.731 1.00 93.25 112 PHE A CA 1
ATOM 822 C C . PHE A 1 112 ? 25.943 -9.988 -19.735 1.00 93.25 112 PHE A C 1
ATOM 824 O O . PHE A 1 112 ? 26.399 -9.925 -18.599 1.00 93.25 112 PHE A O 1
ATOM 831 N N . LEU A 1 113 ? 25.226 -11.037 -20.151 1.00 91.44 113 LEU A N 1
ATOM 832 C CA . LEU A 1 113 ? 24.946 -12.204 -19.307 1.00 91.44 113 LEU A CA 1
ATOM 833 C C . LEU A 1 113 ? 26.108 -13.199 -19.217 1.00 91.44 113 LEU A C 1
ATOM 835 O O . LEU A 1 113 ? 26.218 -13.914 -18.223 1.00 91.44 113 LEU A O 1
ATOM 839 N N . GLY A 1 114 ? 26.909 -13.297 -20.279 1.00 87.69 114 GLY A N 1
ATOM 840 C CA . GLY A 1 114 ? 28.014 -14.244 -20.401 1.00 87.69 114 GLY A CA 1
ATOM 841 C C . GLY A 1 114 ? 29.220 -13.875 -19.544 1.00 87.69 114 GLY A C 1
ATOM 842 O O . GLY A 1 114 ? 29.993 -14.759 -19.180 1.00 87.69 114 GLY A O 1
ATOM 843 N N . GLU A 1 115 ? 29.363 -12.602 -19.172 1.00 72.44 115 GLU A N 1
ATOM 844 C CA . GLU A 1 115 ? 30.337 -12.209 -18.161 1.00 72.44 115 GLU A CA 1
ATOM 845 C C . GLU A 1 115 ? 29.814 -12.508 -16.757 1.00 72.44 115 GLU A C 1
ATOM 847 O O . GLU A 1 115 ? 29.093 -11.732 -16.126 1.00 72.44 115 GLU A O 1
ATOM 852 N N . ALA A 1 116 ? 30.246 -13.649 -16.227 1.00 54.56 116 ALA A N 1
ATOM 853 C CA . ALA A 1 116 ? 30.235 -13.901 -14.799 1.00 54.56 116 ALA A CA 1
ATOM 854 C C . ALA A 1 116 ? 31.340 -13.071 -14.110 1.00 54.56 116 ALA A C 1
ATOM 856 O O . ALA A 1 116 ? 32.295 -13.633 -13.599 1.00 54.56 116 ALA A O 1
ATOM 857 N N . TRP A 1 117 ? 31.190 -11.741 -14.100 1.00 60.47 117 TRP A N 1
ATOM 858 C CA . TRP A 1 117 ? 31.773 -10.808 -13.122 1.00 60.47 117 TRP A CA 1
ATOM 859 C C . TRP A 1 117 ? 33.237 -11.110 -12.735 1.00 60.47 117 TRP A C 1
ATOM 861 O O . TRP A 1 117 ? 33.482 -11.558 -11.620 1.00 60.47 117 TRP A O 1
ATOM 871 N N . ASP A 1 118 ? 34.197 -10.840 -13.632 1.00 52.50 118 ASP A N 1
ATOM 872 C CA . ASP A 1 118 ? 35.654 -11.116 -13.526 1.00 52.50 118 ASP A CA 1
ATOM 873 C C . ASP A 1 118 ? 36.404 -10.465 -12.325 1.00 52.50 118 ASP A C 1
ATOM 875 O O . ASP A 1 118 ? 37.619 -10.252 -12.357 1.00 52.50 118 ASP A O 1
ATOM 879 N N . GLY A 1 119 ? 35.722 -10.140 -11.227 1.00 55.88 119 GLY A N 1
ATOM 880 C CA . GLY A 1 119 ? 36.317 -9.744 -9.958 1.00 55.88 119 GLY A CA 1
ATOM 881 C C . GLY A 1 119 ? 35.733 -10.551 -8.790 1.00 55.88 119 GLY A C 1
ATOM 882 O O . GLY A 1 119 ? 34.533 -10.806 -8.757 1.00 55.88 119 GLY A O 1
ATOM 883 N N . PRO A 1 120 ? 36.535 -10.897 -7.765 1.00 54.81 120 PRO A N 1
ATOM 884 C CA . PRO A 1 120 ? 36.077 -11.643 -6.585 1.00 54.81 120 PRO A CA 1
ATOM 885 C C . PRO A 1 120 ? 35.051 -10.891 -5.718 1.00 54.81 120 PRO A C 1
ATOM 887 O O . PRO A 1 120 ? 34.605 -11.420 -4.703 1.00 54.81 120 PRO A O 1
ATOM 890 N N . SER A 1 121 ? 34.679 -9.663 -6.091 1.00 51.97 121 SER A N 1
ATOM 891 C CA . SER A 1 121 ? 33.666 -8.877 -5.400 1.00 51.97 121 SER A CA 1
ATOM 892 C C . SER A 1 121 ? 32.479 -8.629 -6.333 1.00 51.97 121 SER A C 1
ATOM 894 O O . SER A 1 121 ? 32.640 -7.920 -7.331 1.00 51.97 121 SER A O 1
ATOM 896 N N . PRO A 1 122 ? 31.285 -9.166 -6.025 1.00 58.56 122 PRO A N 1
ATOM 897 C CA . PRO A 1 122 ? 30.048 -8.794 -6.693 1.00 58.56 122 PRO A CA 1
ATOM 898 C C . PRO A 1 122 ? 29.647 -7.391 -6.228 1.00 58.56 122 PRO A C 1
ATOM 900 O O . PRO A 1 122 ? 28.721 -7.234 -5.437 1.00 58.56 122 PRO A O 1
ATOM 903 N N . ASP A 1 123 ? 30.375 -6.368 -6.673 1.00 71.06 123 ASP A N 1
ATOM 904 C CA . ASP A 1 123 ? 30.025 -4.984 -6.386 1.00 71.06 123 ASP A CA 1
ATOM 905 C C . ASP A 1 123 ? 28.728 -4.626 -7.146 1.00 71.06 123 ASP A C 1
ATOM 907 O O . ASP A 1 123 ? 28.730 -4.593 -8.385 1.00 71.06 123 ASP A O 1
ATOM 911 N N . PRO A 1 124 ? 27.612 -4.351 -6.440 1.00 72.38 124 PRO A N 1
ATOM 912 C CA . PRO A 1 124 ? 26.334 -4.004 -7.057 1.00 72.38 124 PRO A CA 1
ATOM 913 C C . PRO A 1 124 ? 26.432 -2.818 -8.025 1.00 72.38 124 PRO A C 1
ATOM 915 O O . PRO A 1 124 ? 25.729 -2.798 -9.038 1.00 72.38 124 PRO A O 1
ATOM 918 N N . PHE A 1 125 ? 27.348 -1.874 -7.774 1.00 75.75 125 PHE A N 1
ATOM 919 C CA . PHE A 1 125 ? 27.521 -0.680 -8.602 1.00 75.75 125 PHE A CA 1
ATOM 920 C C . PHE A 1 125 ? 28.009 -1.005 -10.021 1.00 75.75 125 PHE A C 1
ATOM 922 O O . PHE A 1 125 ? 27.632 -0.328 -10.979 1.00 75.75 125 PHE A O 1
ATOM 929 N N . HIS A 1 126 ? 28.792 -2.075 -10.194 1.00 80.81 126 HIS A N 1
ATOM 930 C CA . HIS A 1 126 ? 29.294 -2.484 -11.510 1.00 80.81 126 HIS A CA 1
ATOM 931 C C . HIS A 1 126 ? 28.160 -2.970 -12.416 1.00 80.81 126 HIS A C 1
ATOM 933 O O . HIS A 1 126 ? 28.089 -2.619 -13.596 1.00 80.81 126 HIS A O 1
ATOM 939 N N . ARG A 1 127 ? 27.230 -3.744 -11.848 1.00 81.44 127 ARG A N 1
ATOM 940 C CA . ARG A 1 127 ? 26.059 -4.252 -12.569 1.00 81.44 127 ARG A CA 1
ATOM 941 C C . ARG A 1 127 ? 25.149 -3.122 -13.026 1.00 81.44 127 ARG A C 1
ATOM 943 O O . ARG A 1 127 ? 24.697 -3.134 -14.168 1.00 81.44 127 ARG A O 1
ATOM 950 N N . GLU A 1 128 ? 24.886 -2.156 -12.153 1.00 85.75 128 GLU A N 1
ATOM 951 C CA . GLU A 1 128 ? 24.047 -1.005 -12.490 1.00 85.75 128 GLU A CA 1
ATOM 952 C C . GLU A 1 128 ? 24.671 -0.151 -13.601 1.00 85.75 128 GLU A C 1
ATOM 954 O O . GLU A 1 128 ? 23.973 0.239 -14.542 1.00 85.75 128 GLU A O 1
ATOM 959 N N . ALA A 1 129 ? 25.990 0.064 -13.550 1.00 88.06 129 ALA A N 1
ATOM 960 C CA . ALA A 1 129 ? 26.718 0.809 -14.572 1.00 88.06 129 ALA A CA 1
ATOM 961 C C . ALA A 1 129 ? 26.622 0.148 -15.956 1.00 88.06 129 ALA A C 1
ATOM 963 O O . ALA A 1 129 ? 26.329 0.831 -16.939 1.00 88.06 129 ALA A O 1
ATOM 964 N N . LEU A 1 130 ? 26.800 -1.173 -16.054 1.00 92.50 130 LEU A N 1
ATOM 965 C CA . LEU A 1 130 ? 26.668 -1.884 -17.331 1.00 92.50 130 LEU A CA 1
ATOM 966 C C . LEU A 1 130 ? 25.216 -1.977 -17.805 1.00 92.50 130 LEU A C 1
ATOM 968 O O . LEU A 1 130 ? 24.956 -1.829 -18.996 1.00 92.50 130 LEU A O 1
ATOM 972 N N . ALA A 1 131 ? 24.254 -2.150 -16.894 1.00 94.75 131 ALA A N 1
ATOM 973 C CA . ALA A 1 131 ? 22.839 -2.155 -17.252 1.00 94.75 131 ALA A CA 1
ATOM 974 C C . ALA A 1 131 ? 22.421 -0.840 -17.934 1.00 94.75 131 ALA A C 1
ATOM 976 O O . ALA A 1 131 ? 21.602 -0.860 -18.852 1.00 94.75 131 ALA A O 1
ATOM 977 N N . SER A 1 132 ? 23.012 0.295 -17.535 1.00 95.31 132 SER A N 1
ATOM 978 C CA . SER A 1 132 ? 22.737 1.604 -18.144 1.00 95.31 132 SER A CA 1
ATOM 979 C C . SER A 1 132 ? 23.115 1.700 -19.630 1.00 95.31 132 SER A C 1
ATOM 981 O O . SER A 1 132 ? 22.533 2.515 -20.342 1.00 95.31 132 SER A O 1
ATOM 983 N N . ALA A 1 133 ? 23.997 0.826 -20.133 1.00 96.38 133 ALA A N 1
ATOM 984 C CA . ALA A 1 133 ? 24.373 0.784 -21.548 1.00 96.38 133 ALA A CA 1
ATOM 985 C C . ALA A 1 133 ? 23.180 0.499 -22.479 1.00 96.38 133 ALA A C 1
ATOM 987 O O . ALA A 1 133 ? 23.170 0.906 -23.639 1.00 96.38 133 ALA A O 1
ATOM 988 N N . PHE A 1 134 ? 22.145 -0.170 -21.964 1.00 97.88 134 PHE A N 1
ATOM 989 C CA . PHE A 1 134 ? 20.935 -0.491 -22.719 1.00 97.88 134 PHE A CA 1
ATOM 990 C C . PHE A 1 134 ? 19.867 0.612 -22.663 1.00 97.88 134 PHE A C 1
ATOM 992 O O . PHE A 1 134 ? 18.853 0.508 -23.347 1.00 97.88 134 PHE A O 1
ATOM 999 N N . ALA A 1 135 ? 20.073 1.674 -21.874 1.00 97.12 135 ALA A N 1
ATOM 1000 C CA . ALA A 1 135 ? 19.061 2.697 -21.609 1.00 97.12 135 ALA A CA 1
ATOM 1001 C C . ALA A 1 135 ? 18.514 3.349 -22.888 1.00 97.12 135 ALA A C 1
ATOM 1003 O O . ALA A 1 135 ? 17.300 3.428 -23.064 1.00 97.12 135 ALA A O 1
ATOM 1004 N N . THR A 1 136 ? 19.399 3.766 -23.802 1.00 97.31 136 THR A N 1
ATOM 1005 C CA . THR A 1 136 ? 18.996 4.387 -25.074 1.00 97.31 136 THR A CA 1
ATOM 1006 C C . THR A 1 136 ? 18.191 3.429 -25.946 1.00 97.31 136 THR A C 1
ATOM 1008 O O . THR A 1 136 ? 17.168 3.826 -26.490 1.00 97.31 136 THR A O 1
ATOM 1011 N N . GLU A 1 137 ? 18.620 2.171 -26.059 1.00 97.88 137 GLU A N 1
ATOM 1012 C CA . GLU A 1 137 ? 17.931 1.177 -26.889 1.00 97.88 137 GLU A CA 1
ATOM 1013 C C . GLU A 1 137 ? 16.547 0.839 -26.318 1.00 97.88 137 GLU A C 1
ATOM 1015 O O . GLU A 1 137 ? 15.562 0.785 -27.048 1.00 97.88 137 GLU A O 1
ATOM 1020 N N . PHE A 1 138 ? 16.443 0.695 -24.994 1.00 98.12 138 PHE A N 1
ATOM 1021 C CA . PHE A 1 138 ? 15.164 0.471 -24.316 1.00 98.12 138 PHE A CA 1
ATOM 1022 C C . PHE A 1 138 ? 14.215 1.665 -24.452 1.00 98.12 138 PHE A C 1
ATOM 1024 O O . PHE A 1 138 ? 13.006 1.472 -24.559 1.00 98.12 138 PHE A O 1
ATOM 1031 N N . HIS A 1 139 ? 14.752 2.889 -24.465 1.00 97.19 139 HIS A N 1
ATOM 1032 C CA . HIS A 1 139 ? 13.968 4.101 -24.673 1.00 97.19 139 HIS A CA 1
ATOM 1033 C C . HIS A 1 139 ? 13.473 4.240 -26.115 1.00 97.19 139 HIS A C 1
ATOM 1035 O O . HIS A 1 139 ? 12.314 4.571 -26.323 1.00 97.19 139 HIS A O 1
ATOM 1041 N N . GLU A 1 140 ? 14.322 4.028 -27.122 1.00 97.38 140 GLU A N 1
ATOM 1042 C CA . GLU A 1 140 ? 13.918 4.225 -28.523 1.00 97.38 140 GLU A CA 1
ATOM 1043 C C . GLU A 1 140 ? 13.090 3.064 -29.076 1.00 97.38 140 GLU A C 1
ATOM 1045 O O . GLU A 1 140 ? 12.250 3.269 -29.955 1.00 97.38 140 GLU A O 1
ATOM 1050 N N . HIS A 1 141 ? 13.278 1.859 -28.532 1.00 97.75 141 HIS A N 1
ATOM 1051 C CA . HIS A 1 141 ? 12.633 0.644 -29.014 1.00 97.75 141 HIS A CA 1
ATOM 1052 C C . HIS A 1 141 ? 11.986 -0.194 -27.888 1.00 97.75 141 HIS A C 1
ATOM 1054 O O . HIS A 1 141 ? 12.370 -1.355 -27.697 1.00 97.75 141 HIS A O 1
ATOM 1060 N N . PRO A 1 142 ? 10.987 0.332 -27.142 1.00 98.06 142 PRO A N 1
ATOM 1061 C CA . PRO A 1 142 ? 10.352 -0.369 -26.017 1.00 98.06 142 PRO A CA 1
ATOM 1062 C C . PRO A 1 142 ? 9.852 -1.780 -26.351 1.00 98.06 142 PRO A C 1
ATOM 1064 O O . PRO A 1 142 ? 10.182 -2.732 -25.644 1.00 98.06 142 PRO A O 1
ATOM 1067 N N . GLU A 1 143 ? 9.109 -1.937 -27.452 1.00 98.12 143 GLU A N 1
ATOM 1068 C CA . GLU A 1 143 ? 8.486 -3.216 -27.821 1.00 98.12 143 GLU A CA 1
ATOM 1069 C C . GLU A 1 143 ? 9.512 -4.298 -28.165 1.00 98.12 143 GLU A C 1
ATOM 1071 O O . GLU A 1 143 ? 9.526 -5.375 -27.563 1.00 98.12 143 GLU A O 1
ATOM 1076 N N . SER A 1 144 ? 10.407 -4.019 -29.118 1.00 97.62 144 SER A N 1
ATOM 1077 C CA . SER A 1 144 ? 11.400 -5.001 -29.559 1.00 97.62 144 SER A CA 1
ATOM 1078 C C . SER A 1 144 ? 12.429 -5.302 -28.474 1.00 97.62 144 SER A C 1
ATOM 1080 O O . SER A 1 144 ? 12.899 -6.439 -28.386 1.00 97.62 144 SER A O 1
ATOM 1082 N N . SER A 1 145 ? 12.753 -4.329 -27.618 1.00 98.06 145 SER A N 1
ATOM 1083 C CA . SER A 1 145 ? 13.649 -4.567 -26.489 1.00 98.06 145 SER A CA 1
ATOM 1084 C C . SER A 1 145 ? 13.007 -5.405 -25.385 1.00 98.06 145 SER A C 1
ATOM 1086 O O . SER A 1 145 ? 13.663 -6.318 -24.882 1.00 98.06 145 SER A O 1
ATOM 1088 N N . TRP A 1 146 ? 11.726 -5.196 -25.060 1.00 98.25 146 TRP A N 1
ATOM 1089 C CA . TRP A 1 146 ? 11.009 -6.086 -24.141 1.00 98.25 146 TRP A CA 1
ATOM 1090 C C . TRP A 1 146 ? 10.904 -7.503 -24.703 1.00 98.25 146 TRP A C 1
ATOM 1092 O O . TRP A 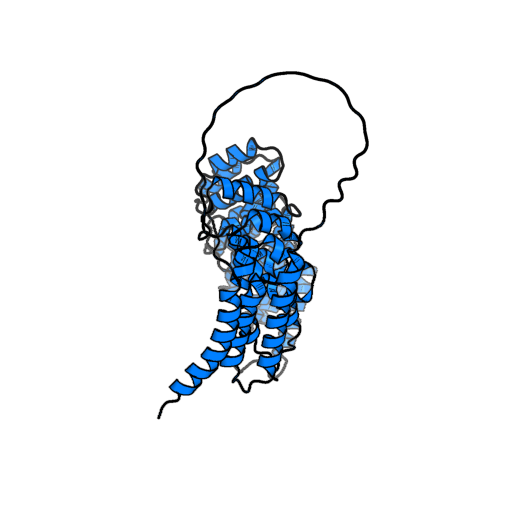1 146 ? 11.148 -8.480 -23.993 1.00 98.25 146 TRP A O 1
ATOM 1102 N N . ALA A 1 147 ? 10.612 -7.634 -26.000 1.00 97.81 147 ALA A N 1
ATOM 1103 C CA . ALA A 1 147 ? 10.584 -8.928 -26.672 1.00 97.81 147 ALA A CA 1
ATOM 1104 C C . ALA A 1 147 ? 11.942 -9.651 -26.586 1.00 97.81 147 ALA A C 1
ATOM 1106 O O . ALA A 1 147 ? 11.972 -10.872 -26.453 1.00 97.81 147 ALA A O 1
ATOM 1107 N N . ALA A 1 148 ? 13.065 -8.928 -26.646 1.00 97.00 148 ALA A N 1
ATOM 1108 C CA . ALA A 1 148 ? 14.397 -9.504 -26.450 1.00 97.00 148 ALA A CA 1
ATOM 1109 C C . ALA A 1 148 ? 14.652 -9.926 -24.998 1.00 97.00 148 ALA A C 1
ATOM 1111 O O . ALA A 1 148 ? 15.113 -11.041 -24.751 1.00 97.00 148 ALA A O 1
ATOM 1112 N N . LEU A 1 149 ? 14.292 -9.077 -24.032 1.00 96.88 149 LEU A N 1
ATOM 1113 C CA . LEU A 1 149 ? 14.453 -9.369 -22.607 1.00 96.88 149 LEU A CA 1
ATOM 1114 C C . LEU A 1 149 ? 13.612 -10.564 -22.151 1.00 96.88 149 LEU A C 1
ATOM 1116 O O . LEU A 1 149 ? 14.120 -11.445 -21.463 1.00 96.88 149 LEU A O 1
ATOM 1120 N N . SER A 1 150 ? 12.344 -10.620 -22.551 1.00 96.38 150 SER A N 1
ATOM 1121 C CA . SER A 1 150 ? 11.394 -11.664 -22.139 1.00 96.38 150 SER A CA 1
ATOM 1122 C C . SER A 1 150 ? 11.764 -13.064 -22.643 1.00 96.38 150 SER A C 1
ATOM 1124 O O . SER A 1 150 ? 11.418 -14.054 -22.000 1.00 96.38 150 SER A O 1
ATOM 1126 N N . ARG A 1 151 ? 12.539 -13.176 -23.734 1.00 96.06 151 ARG A N 1
ATOM 1127 C CA . ARG A 1 151 ? 13.092 -14.461 -24.205 1.00 96.06 151 ARG A CA 1
ATOM 1128 C C . ARG A 1 151 ? 14.119 -15.066 -23.247 1.00 96.06 151 ARG A C 1
ATOM 1130 O O . ARG A 1 151 ? 14.373 -16.267 -23.325 1.00 96.06 151 ARG A O 1
ATOM 1137 N N . ASN A 1 152 ? 14.727 -14.266 -22.370 1.00 94.31 152 ASN A N 1
ATOM 1138 C CA . ASN A 1 152 ? 15.756 -14.717 -21.442 1.00 94.31 152 ASN A CA 1
ATOM 1139 C C . ASN A 1 152 ? 15.398 -14.323 -19.994 1.00 94.31 152 ASN A C 1
ATOM 1141 O O . ASN A 1 152 ? 15.582 -13.167 -19.608 1.00 94.31 152 ASN A O 1
ATOM 1145 N N . PRO A 1 153 ? 14.955 -15.275 -19.148 1.00 93.31 153 PRO A N 1
ATOM 1146 C CA . PRO A 1 153 ? 14.549 -14.985 -17.772 1.00 93.31 153 PRO A CA 1
ATOM 1147 C C . PRO A 1 153 ? 15.624 -14.282 -16.932 1.00 93.31 153 PRO A C 1
ATOM 1149 O O . PRO A 1 153 ? 15.294 -13.425 -16.114 1.00 93.31 153 PRO A O 1
ATOM 1152 N N . MET A 1 154 ? 16.906 -14.595 -17.155 1.00 92.44 154 MET A N 1
ATOM 1153 C CA . MET A 1 154 ? 18.016 -13.947 -16.451 1.00 92.44 154 MET A CA 1
ATOM 1154 C C . MET A 1 154 ? 18.183 -12.491 -16.901 1.00 92.44 154 MET A C 1
ATOM 1156 O O . MET A 1 154 ? 18.312 -11.606 -16.056 1.00 92.44 154 MET A O 1
ATOM 1160 N N . ALA A 1 155 ? 18.120 -12.220 -18.212 1.00 93.75 155 ALA A N 1
ATOM 1161 C CA . ALA A 1 155 ? 18.132 -10.846 -18.726 1.00 93.75 155 ALA A CA 1
ATOM 1162 C C . ALA A 1 155 ? 16.960 -10.046 -18.156 1.00 93.75 155 ALA A C 1
ATOM 1164 O O . ALA A 1 155 ? 17.166 -8.954 -17.633 1.00 93.75 155 ALA A O 1
ATOM 1165 N N . SER A 1 156 ? 15.747 -10.605 -18.194 1.00 94.75 156 SER A N 1
ATOM 1166 C CA . SER A 1 156 ? 14.562 -9.963 -17.627 1.00 94.75 156 SER A CA 1
ATOM 1167 C C . SER A 1 156 ? 14.735 -9.671 -16.133 1.00 94.75 156 SER A C 1
ATOM 1169 O O . SER A 1 156 ? 14.443 -8.562 -15.695 1.00 94.75 156 SER A O 1
ATOM 1171 N N . ALA A 1 157 ? 15.241 -10.616 -15.337 1.00 92.00 157 ALA A N 1
ATOM 1172 C CA . ALA A 1 157 ? 15.450 -10.407 -13.903 1.00 92.00 157 ALA A CA 1
ATOM 1173 C C . ALA A 1 157 ? 16.464 -9.286 -13.606 1.00 92.00 157 ALA A C 1
ATOM 1175 O O . ALA A 1 157 ? 16.266 -8.508 -12.672 1.00 92.00 157 ALA A O 1
ATOM 1176 N N . LEU A 1 158 ? 17.531 -9.185 -14.405 1.00 92.44 158 LEU A N 1
ATOM 1177 C CA . LEU A 1 158 ? 18.607 -8.213 -14.198 1.00 92.44 158 LEU A CA 1
ATOM 1178 C C . LEU A 1 158 ? 18.317 -6.831 -14.800 1.00 92.44 158 LEU A C 1
ATOM 1180 O O . LEU A 1 158 ? 18.763 -5.825 -14.252 1.00 92.44 158 LEU A O 1
ATOM 1184 N N . LEU A 1 159 ? 17.603 -6.771 -15.925 1.00 96.44 159 LEU A N 1
ATOM 1185 C CA . LEU A 1 159 ? 17.462 -5.558 -16.735 1.00 96.44 159 LEU A CA 1
ATOM 1186 C C . LEU A 1 159 ? 16.039 -5.000 -16.788 1.00 96.44 159 LEU A C 1
ATOM 1188 O O . LEU A 1 159 ? 15.890 -3.865 -17.237 1.00 96.44 159 LEU A O 1
ATOM 1192 N N . ALA A 1 160 ? 15.009 -5.702 -16.292 1.00 97.25 160 ALA A N 1
ATOM 1193 C CA . ALA A 1 160 ? 13.637 -5.176 -16.297 1.00 97.25 160 ALA A CA 1
ATOM 1194 C C . ALA A 1 160 ? 13.522 -3.826 -15.577 1.00 97.25 160 ALA A C 1
ATOM 1196 O O . ALA A 1 160 ? 12.822 -2.946 -16.064 1.00 97.25 160 ALA A O 1
ATOM 1197 N N . GLY A 1 161 ? 14.257 -3.616 -14.478 1.00 96.94 161 GLY A N 1
ATOM 1198 C CA . GLY A 1 161 ? 14.311 -2.312 -13.814 1.00 96.94 161 GLY A CA 1
ATOM 1199 C C . GLY A 1 161 ? 14.842 -1.213 -14.738 1.00 96.94 161 GLY A C 1
ATOM 1200 O O . GLY A 1 161 ? 14.215 -0.170 -14.883 1.00 96.94 161 GLY A O 1
ATOM 1201 N N . THR A 1 162 ? 15.961 -1.446 -15.429 1.00 97.06 162 THR A N 1
ATOM 1202 C CA . THR A 1 162 ? 16.499 -0.472 -16.394 1.00 97.06 162 THR A CA 1
ATOM 1203 C C . THR A 1 162 ? 15.573 -0.272 -17.589 1.00 97.06 162 THR A C 1
ATOM 1205 O O . THR A 1 162 ? 15.418 0.861 -18.038 1.00 97.06 162 THR A O 1
ATOM 1208 N N . TRP A 1 163 ? 14.930 -1.330 -18.081 1.00 98.25 163 TRP A N 1
ATOM 1209 C CA . TRP A 1 163 ? 13.936 -1.232 -19.146 1.00 98.25 163 TRP A CA 1
ATOM 1210 C C . TRP A 1 163 ? 12.765 -0.346 -18.722 1.00 98.25 163 TRP A C 1
ATOM 1212 O O . TRP A 1 163 ? 12.516 0.669 -19.363 1.00 98.25 163 TRP A O 1
ATOM 1222 N N . VAL A 1 164 ? 12.143 -0.634 -17.573 1.00 98.06 164 VAL A N 1
ATOM 1223 C CA . VAL A 1 164 ? 11.042 0.158 -17.006 1.00 98.06 164 VAL A CA 1
ATOM 1224 C C . VAL A 1 164 ? 11.429 1.630 -16.867 1.00 98.06 164 VAL A C 1
ATOM 1226 O O . VAL A 1 164 ? 10.658 2.504 -17.260 1.00 98.06 164 VAL A O 1
ATOM 1229 N N . ARG A 1 165 ? 12.643 1.926 -16.382 1.00 96.31 165 ARG A N 1
ATOM 1230 C CA . ARG A 1 165 ? 13.107 3.311 -16.220 1.00 96.31 165 ARG A CA 1
ATOM 1231 C C . ARG A 1 165 ? 13.109 4.133 -17.503 1.00 96.31 165 ARG A C 1
ATOM 1233 O O . ARG A 1 165 ? 12.874 5.336 -17.427 1.00 96.31 165 ARG A O 1
ATOM 1240 N N . ASN A 1 166 ? 13.386 3.494 -18.635 1.00 96.25 166 ASN A N 1
ATOM 1241 C CA . ASN A 1 166 ? 13.612 4.161 -19.913 1.00 96.25 166 ASN A CA 1
ATOM 1242 C C . ASN A 1 166 ? 12.417 4.045 -20.871 1.00 96.25 166 ASN A C 1
ATOM 1244 O O . ASN A 1 166 ? 12.144 4.982 -21.618 1.00 96.25 166 ASN A O 1
ATOM 1248 N N . ALA A 1 167 ? 11.695 2.924 -20.834 1.00 97.25 167 ALA A N 1
ATOM 1249 C CA . ALA A 1 167 ? 10.586 2.623 -21.732 1.00 97.25 167 ALA A CA 1
ATOM 1250 C C . ALA A 1 167 ? 9.237 3.165 -21.235 1.00 97.25 167 ALA A C 1
ATOM 1252 O O . ALA A 1 167 ? 8.431 3.621 -22.043 1.00 97.25 167 ALA A O 1
ATOM 1253 N N . ALA A 1 168 ? 8.996 3.169 -19.916 1.00 96.94 168 ALA A N 1
ATOM 1254 C CA . ALA A 1 168 ? 7.681 3.484 -19.350 1.00 96.94 168 ALA A CA 1
ATOM 1255 C C . ALA A 1 168 ? 7.189 4.906 -19.667 1.00 96.94 168 ALA A C 1
ATOM 1257 O O . ALA A 1 168 ? 5.991 5.123 -19.827 1.00 96.94 168 ALA A O 1
ATOM 1258 N N . THR A 1 169 ? 8.103 5.872 -19.773 1.00 94.00 169 THR A N 1
ATOM 1259 C CA . THR A 1 169 ? 7.777 7.258 -20.142 1.00 94.00 169 THR A CA 1
ATOM 1260 C C . THR A 1 169 ? 7.705 7.463 -21.653 1.00 94.00 169 THR A C 1
ATOM 1262 O O . THR A 1 169 ? 6.946 8.314 -22.106 1.00 94.00 169 THR A O 1
ATOM 1265 N N . LYS A 1 170 ? 8.458 6.682 -22.444 1.00 95.62 170 LYS A N 1
ATOM 1266 C CA . LYS A 1 170 ? 8.403 6.732 -23.912 1.00 95.62 170 LYS A CA 1
ATOM 1267 C C . LYS A 1 170 ? 7.078 6.197 -24.433 1.00 95.62 170 LYS A C 1
ATOM 1269 O O . LYS A 1 170 ? 6.432 6.849 -25.246 1.00 95.62 170 LYS A O 1
ATOM 1274 N N . ASP A 1 171 ? 6.731 4.988 -24.003 1.00 97.56 171 ASP A N 1
ATOM 1275 C CA . ASP A 1 171 ? 5.555 4.263 -24.465 1.00 97.56 171 ASP A CA 1
ATOM 1276 C C . ASP A 1 171 ? 4.773 3.709 -23.264 1.00 97.56 171 ASP A C 1
ATOM 1278 O O . ASP A 1 171 ? 4.859 2.520 -22.914 1.00 97.56 171 ASP A O 1
ATOM 1282 N N . PRO A 1 172 ? 4.025 4.588 -22.574 1.00 97.31 172 PRO A N 1
ATOM 1283 C CA . PRO A 1 172 ? 3.232 4.192 -21.419 1.00 97.31 172 PRO A CA 1
ATOM 1284 C C . PRO A 1 172 ? 2.108 3.221 -21.795 1.00 97.31 172 PRO A C 1
ATOM 1286 O O . PRO A 1 172 ? 1.729 2.368 -20.991 1.00 97.31 172 PRO A O 1
ATOM 1289 N N . GLU A 1 173 ? 1.567 3.317 -23.014 1.00 97.00 173 GLU A N 1
ATOM 1290 C CA . GLU A 1 173 ? 0.466 2.464 -23.453 1.00 97.00 173 GLU A CA 1
ATOM 1291 C C . GLU A 1 173 ? 0.926 1.021 -23.670 1.00 97.00 173 GLU A C 1
ATOM 1293 O O . GLU A 1 173 ? 0.247 0.096 -23.197 1.00 97.00 173 GLU A O 1
ATOM 1298 N N . PHE A 1 174 ? 2.069 0.829 -24.334 1.00 97.62 174 PHE A N 1
ATOM 1299 C CA . PHE A 1 174 ? 2.699 -0.479 -24.461 1.00 97.62 174 PHE A CA 1
ATOM 1300 C C . PHE A 1 174 ? 3.100 -1.023 -23.091 1.00 97.62 174 PHE A C 1
ATOM 1302 O O . PHE A 1 174 ? 2.718 -2.141 -22.744 1.00 97.62 174 PHE A O 1
ATOM 1309 N N . THR A 1 175 ? 3.768 -0.215 -22.263 1.00 97.88 175 THR A N 1
ATOM 1310 C CA . THR A 1 175 ? 4.225 -0.639 -20.929 1.00 97.88 175 THR A CA 1
ATOM 1311 C C . THR A 1 175 ? 3.070 -1.132 -20.051 1.00 97.88 175 THR A C 1
ATOM 1313 O O . THR A 1 175 ? 3.198 -2.160 -19.386 1.00 97.88 175 THR A O 1
ATOM 1316 N N . LEU A 1 176 ? 1.905 -0.467 -20.085 1.00 96.69 176 LEU A N 1
ATOM 1317 C CA . LEU A 1 176 ? 0.708 -0.974 -19.403 1.00 96.69 176 LEU A CA 1
ATOM 1318 C C . LEU A 1 176 ? 0.214 -2.302 -19.988 1.00 96.69 176 LEU A C 1
ATOM 1320 O O . LEU A 1 176 ? -0.239 -3.155 -19.232 1.00 96.69 176 LEU A O 1
ATOM 1324 N N . SER A 1 177 ? 0.281 -2.499 -21.308 1.00 96.69 177 SER A N 1
ATOM 1325 C CA . SER A 1 177 ? -0.212 -3.734 -21.941 1.00 96.69 177 SER A CA 1
ATOM 1326 C C . SER A 1 177 ? 0.538 -4.990 -21.489 1.00 96.69 177 SER A C 1
ATOM 1328 O O . SER A 1 177 ? -0.079 -6.041 -21.345 1.00 96.69 177 SER A O 1
ATOM 1330 N N . ILE A 1 178 ? 1.827 -4.852 -21.171 1.00 97.12 178 ILE A N 1
ATOM 1331 C CA . ILE A 1 178 ? 2.693 -5.937 -20.692 1.00 97.12 178 ILE A CA 1
ATOM 1332 C C . ILE A 1 178 ? 2.891 -5.916 -19.168 1.00 97.12 178 ILE A C 1
ATOM 1334 O O . ILE A 1 178 ? 3.757 -6.610 -18.641 1.00 97.12 178 ILE A O 1
ATOM 1338 N N . LEU A 1 179 ? 2.103 -5.136 -18.415 1.00 96.12 179 LEU A N 1
ATOM 1339 C CA . LEU A 1 179 ? 2.327 -4.926 -16.976 1.00 96.12 179 LEU A CA 1
ATOM 1340 C C . LEU A 1 179 ? 2.358 -6.237 -16.167 1.00 96.12 179 LEU A C 1
ATOM 1342 O O . LEU A 1 179 ? 3.087 -6.343 -15.182 1.00 96.12 179 LEU A O 1
ATOM 1346 N N . ASN A 1 180 ? 1.591 -7.250 -16.579 1.00 94.69 180 ASN A N 1
ATOM 1347 C CA . ASN A 1 180 ? 1.582 -8.565 -15.931 1.00 94.69 180 ASN A CA 1
ATOM 1348 C C . ASN A 1 180 ? 2.785 -9.449 -16.310 1.00 94.69 180 ASN A C 1
ATOM 1350 O O . ASN A 1 180 ? 3.079 -10.397 -15.583 1.00 94.69 180 ASN A O 1
ATOM 1354 N N . GLU A 1 181 ? 3.500 -9.137 -17.388 1.00 95.75 181 GLU A N 1
ATOM 1355 C CA . GLU A 1 181 ? 4.744 -9.813 -17.779 1.00 95.75 181 GLU A CA 1
ATOM 1356 C C . GLU A 1 181 ? 5.957 -9.232 -17.043 1.00 95.75 181 GLU A C 1
ATOM 1358 O O . GLU A 1 181 ? 6.920 -9.943 -16.761 1.00 95.75 181 GLU A O 1
ATOM 1363 N N . ILE A 1 182 ? 5.897 -7.948 -16.673 1.00 96.56 182 ILE A N 1
ATOM 1364 C CA . ILE A 1 182 ? 6.941 -7.286 -15.886 1.00 96.56 182 ILE A CA 1
ATOM 1365 C C . ILE A 1 182 ? 7.069 -7.983 -14.514 1.00 96.56 182 ILE A C 1
ATOM 1367 O O . ILE A 1 182 ? 6.045 -8.225 -13.858 1.00 96.56 182 ILE A O 1
ATOM 1371 N N . PRO A 1 183 ? 8.295 -8.286 -14.031 1.00 95.38 183 PRO A N 1
ATOM 1372 C CA . PRO A 1 183 ? 8.501 -8.853 -12.702 1.00 95.38 183 PRO A CA 1
ATOM 1373 C C . PRO A 1 183 ? 7.819 -8.022 -11.612 1.00 95.38 183 PRO A C 1
ATOM 1375 O O . PRO A 1 183 ? 7.846 -6.791 -11.643 1.00 95.38 183 PRO A O 1
ATOM 1378 N N . VAL A 1 184 ? 7.202 -8.694 -10.635 1.00 92.00 184 VAL A N 1
ATOM 1379 C CA . VAL A 1 184 ? 6.320 -8.061 -9.635 1.00 92.00 184 VAL A CA 1
ATOM 1380 C C . VAL A 1 184 ? 6.969 -6.875 -8.912 1.00 92.00 184 VAL A C 1
ATOM 1382 O O . VAL A 1 184 ? 6.309 -5.864 -8.684 1.00 92.00 184 VAL A O 1
ATOM 1385 N N . ASN A 1 185 ? 8.270 -6.958 -8.633 1.00 93.50 185 ASN A N 1
ATOM 1386 C CA . ASN A 1 185 ? 9.057 -5.923 -7.966 1.00 93.50 185 ASN A CA 1
ATOM 1387 C C . ASN A 1 185 ? 9.254 -4.648 -8.811 1.00 93.50 185 ASN A C 1
ATOM 1389 O O . ASN A 1 185 ? 9.544 -3.599 -8.245 1.00 93.50 185 ASN A O 1
ATOM 1393 N N . PHE A 1 186 ? 9.071 -4.710 -10.134 1.00 95.94 186 PHE A N 1
ATOM 1394 C CA . PHE A 1 186 ? 9.192 -3.560 -11.040 1.00 95.94 186 PHE A CA 1
ATOM 1395 C C . PHE A 1 186 ? 7.846 -3.025 -11.545 1.00 95.94 186 PHE A C 1
ATOM 1397 O O . PHE A 1 186 ? 7.801 -1.922 -12.083 1.00 95.94 186 PHE A O 1
ATOM 1404 N N . ARG A 1 187 ? 6.731 -3.746 -11.340 1.00 94.69 187 ARG A N 1
ATOM 1405 C CA . ARG A 1 187 ? 5.392 -3.285 -11.765 1.00 94.69 187 ARG A CA 1
ATOM 1406 C C . ARG A 1 187 ? 5.016 -1.947 -11.132 1.00 94.69 187 ARG A C 1
ATOM 1408 O O . ARG A 1 187 ? 4.457 -1.085 -11.802 1.00 94.69 187 ARG A O 1
ATOM 1415 N N . PHE A 1 188 ? 5.343 -1.770 -9.851 1.00 92.00 188 PHE A N 1
ATOM 1416 C CA . PHE A 1 188 ? 5.097 -0.518 -9.136 1.00 92.00 188 PHE A CA 1
ATOM 1417 C C . PHE A 1 188 ? 5.929 0.645 -9.692 1.00 92.00 188 PHE A C 1
ATOM 1419 O O . PHE A 1 188 ? 5.384 1.720 -9.921 1.00 92.00 188 PHE A O 1
ATOM 1426 N N . ASP A 1 189 ? 7.218 0.428 -9.983 1.00 94.31 189 ASP A N 1
ATOM 1427 C CA . ASP A 1 189 ? 8.064 1.449 -10.623 1.00 94.31 189 ASP A CA 1
ATOM 1428 C C . ASP A 1 189 ? 7.546 1.814 -12.023 1.00 94.31 189 ASP A C 1
ATOM 1430 O O . ASP A 1 189 ? 7.490 2.990 -12.370 1.00 94.31 189 ASP A O 1
ATOM 1434 N N . ALA A 1 190 ? 7.065 0.830 -12.794 1.00 96.69 190 ALA A N 1
ATOM 1435 C CA . ALA A 1 190 ? 6.469 1.073 -14.106 1.00 96.69 190 ALA A CA 1
ATOM 1436 C C . ALA A 1 190 ? 5.238 1.978 -14.014 1.00 96.69 190 ALA A C 1
ATOM 1438 O O . ALA A 1 190 ? 5.170 2.987 -14.710 1.00 96.69 190 ALA A O 1
ATOM 1439 N N . MET A 1 191 ? 4.299 1.673 -13.113 1.00 95.44 191 MET A N 1
ATOM 1440 C CA . MET A 1 191 ? 3.125 2.526 -12.897 1.00 95.44 191 MET A CA 1
ATOM 1441 C C . MET A 1 191 ? 3.518 3.924 -12.417 1.00 95.44 191 MET A C 1
ATOM 1443 O O . MET A 1 191 ? 3.001 4.908 -12.941 1.00 95.44 191 MET A O 1
ATOM 1447 N N . ASN A 1 192 ? 4.458 4.026 -11.471 1.00 92.94 192 ASN A N 1
ATOM 1448 C CA . ASN A 1 192 ? 4.918 5.321 -10.976 1.00 92.94 192 ASN A CA 1
ATOM 1449 C C . ASN A 1 192 ? 5.496 6.181 -12.092 1.00 92.94 192 ASN A C 1
ATOM 1451 O O . ASN A 1 192 ? 5.189 7.359 -12.137 1.00 92.94 192 ASN A O 1
ATOM 1455 N N . ARG A 1 193 ? 6.278 5.605 -13.007 1.00 94.88 193 ARG A N 1
ATOM 1456 C CA . ARG A 1 193 ? 6.867 6.344 -14.133 1.00 94.88 193 ARG A CA 1
ATOM 1457 C C . ARG A 1 193 ? 5.844 6.770 -15.168 1.00 94.88 193 ARG A C 1
ATOM 1459 O O . ARG A 1 193 ? 5.940 7.870 -15.699 1.00 94.88 193 ARG A O 1
ATOM 1466 N N . ILE A 1 194 ? 4.862 5.914 -15.442 1.00 96.50 194 ILE A N 1
ATOM 1467 C CA . ILE A 1 194 ? 3.777 6.237 -16.370 1.00 96.50 194 ILE A CA 1
ATOM 1468 C C . ILE A 1 194 ? 2.969 7.420 -15.840 1.00 96.50 194 ILE A C 1
ATOM 1470 O O . ILE A 1 194 ? 2.700 8.347 -16.594 1.00 96.50 194 ILE A O 1
ATOM 1474 N N . PHE A 1 195 ? 2.620 7.411 -14.553 1.00 95.31 195 PHE A N 1
ATOM 1475 C CA . PHE A 1 195 ? 1.766 8.429 -13.935 1.00 95.31 195 PHE A CA 1
ATOM 1476 C C . PHE A 1 195 ? 2.537 9.465 -13.105 1.00 95.31 195 PHE A C 1
ATOM 1478 O O . PHE A 1 195 ? 1.936 10.143 -12.269 1.00 95.31 195 PHE A O 1
ATOM 1485 N N . ASP A 1 196 ? 3.849 9.593 -13.313 1.00 91.88 196 ASP A N 1
ATOM 1486 C CA . ASP A 1 196 ? 4.654 10.609 -12.639 1.00 91.88 196 ASP A CA 1
ATOM 1487 C C . ASP A 1 196 ? 4.211 12.010 -13.086 1.00 91.88 196 ASP A C 1
ATOM 1489 O O . ASP A 1 196 ? 3.797 12.207 -14.229 1.00 91.88 196 ASP A O 1
ATOM 1493 N N . ARG A 1 197 ? 4.323 13.005 -12.200 1.00 86.06 197 ARG A N 1
ATOM 1494 C CA . ARG A 1 197 ? 4.043 14.407 -12.545 1.00 86.06 197 ARG A CA 1
ATOM 1495 C C . ARG A 1 197 ? 5.027 14.952 -13.576 1.00 86.06 197 ARG A C 1
ATOM 1497 O O . ARG A 1 197 ? 4.678 15.871 -14.308 1.00 86.06 197 ARG A O 1
ATOM 1504 N N . GLU A 1 198 ? 6.243 14.413 -13.611 1.00 88.62 198 GLU A N 1
ATOM 1505 C CA . GLU A 1 198 ? 7.271 14.793 -14.580 1.00 88.62 198 GLU A CA 1
ATOM 1506 C C . GLU A 1 198 ? 7.023 14.191 -15.970 1.00 88.62 198 GLU A C 1
ATOM 1508 O O . GLU A 1 198 ? 7.625 14.643 -16.943 1.00 88.62 198 GLU A O 1
ATOM 1513 N N . ASN A 1 199 ? 6.123 13.207 -16.093 1.00 89.00 199 ASN A N 1
ATOM 1514 C CA . ASN A 1 199 ? 5.724 12.663 -17.385 1.00 89.00 199 ASN A CA 1
ATOM 1515 C C . ASN A 1 199 ? 4.635 13.559 -18.015 1.00 89.00 199 ASN A C 1
ATOM 1517 O O . ASN A 1 199 ? 3.529 13.630 -17.470 1.00 89.00 199 ASN A O 1
ATOM 1521 N N . PRO A 1 200 ? 4.895 14.248 -19.147 1.00 89.75 200 PRO A N 1
ATOM 1522 C CA . PRO A 1 200 ? 3.989 15.249 -19.715 1.00 89.75 200 PRO A CA 1
ATOM 1523 C C . PRO A 1 200 ? 2.799 14.610 -20.455 1.00 89.75 200 PRO A C 1
ATOM 1525 O O . PRO A 1 200 ? 2.646 14.742 -21.669 1.00 89.75 200 PRO A O 1
ATOM 1528 N N . LEU A 1 201 ? 1.937 13.903 -19.724 1.00 93.12 201 LEU A N 1
ATOM 1529 C CA . LEU A 1 201 ? 0.696 13.345 -20.251 1.00 93.12 201 LEU A CA 1
ATOM 1530 C C . LEU A 1 201 ? -0.379 14.430 -20.342 1.00 93.12 201 LEU A C 1
ATOM 1532 O O . LEU A 1 201 ? -0.635 15.144 -19.371 1.00 93.12 201 LEU A O 1
ATOM 1536 N N . THR A 1 202 ? -1.076 14.513 -21.478 1.00 93.94 202 THR A N 1
ATOM 1537 C CA . THR A 1 202 ? -2.304 15.318 -21.541 1.00 93.94 202 THR A CA 1
ATOM 1538 C C . THR A 1 202 ? -3.390 14.681 -20.660 1.00 93.94 202 THR A C 1
ATOM 1540 O O . THR A 1 202 ? -3.360 13.461 -20.438 1.00 93.94 202 THR A O 1
ATOM 1543 N N . PRO A 1 203 ? -4.371 15.455 -20.162 1.00 91.50 203 PRO A N 1
ATOM 1544 C CA . PRO A 1 203 ? -5.478 14.911 -19.376 1.00 91.50 203 PRO A CA 1
ATOM 1545 C C . PRO A 1 203 ? -6.212 13.754 -20.073 1.00 91.50 203 PRO A C 1
ATOM 1547 O O . PRO A 1 203 ? -6.550 12.763 -19.426 1.00 91.50 203 PRO A O 1
ATOM 1550 N N . GLU A 1 204 ? -6.394 13.831 -21.395 1.00 93.88 204 GLU A N 1
ATOM 1551 C CA . GLU A 1 204 ? -7.065 12.801 -22.196 1.00 93.88 204 GLU A CA 1
ATOM 1552 C C . GLU A 1 204 ? -6.257 11.499 -22.235 1.00 93.88 204 GLU A C 1
ATOM 1554 O O . GLU A 1 204 ? -6.803 10.415 -22.006 1.00 93.88 204 GLU A O 1
ATOM 1559 N N . ILE A 1 205 ? -4.943 11.592 -22.478 1.00 95.06 205 ILE A N 1
ATOM 1560 C CA . ILE A 1 205 ? -4.051 10.425 -22.484 1.00 95.06 205 ILE A CA 1
ATOM 1561 C C . ILE A 1 205 ? -4.004 9.805 -21.086 1.00 95.06 205 ILE A C 1
ATOM 1563 O O . ILE A 1 205 ? -4.122 8.587 -20.947 1.00 95.06 205 ILE A O 1
ATOM 1567 N N . ARG A 1 206 ? -3.898 10.627 -20.036 1.00 94.94 206 ARG A N 1
ATOM 1568 C CA . ARG A 1 206 ? -3.894 10.153 -18.648 1.00 94.94 206 ARG A CA 1
ATOM 1569 C C . ARG A 1 206 ? -5.182 9.400 -18.309 1.00 94.94 206 ARG A C 1
ATOM 1571 O O . ARG A 1 206 ? -5.101 8.293 -17.781 1.00 94.94 206 ARG A O 1
ATOM 1578 N N . ALA A 1 207 ? -6.350 9.940 -18.660 1.00 93.25 207 ALA A N 1
ATOM 1579 C CA . ALA A 1 207 ? -7.638 9.278 -18.443 1.00 93.25 207 ALA A CA 1
ATOM 1580 C C . ALA A 1 207 ? -7.746 7.939 -19.200 1.00 93.25 207 ALA A C 1
ATOM 1582 O O . ALA A 1 207 ? -8.196 6.935 -18.633 1.00 93.25 207 ALA A O 1
ATOM 1583 N N . LYS A 1 208 ? -7.268 7.886 -20.455 1.00 95.56 208 LYS A N 1
ATOM 1584 C CA . LYS A 1 208 ? -7.187 6.644 -21.247 1.00 95.56 208 LYS A CA 1
ATOM 1585 C C . LYS A 1 208 ? -6.311 5.595 -20.550 1.00 95.56 208 LYS A C 1
ATOM 1587 O O . LYS A 1 208 ? -6.723 4.443 -20.418 1.00 95.56 208 LYS A O 1
ATOM 1592 N N . LEU A 1 209 ? -5.123 5.983 -20.082 1.00 97.00 209 LEU A N 1
ATOM 1593 C CA . LEU A 1 209 ? -4.177 5.082 -19.415 1.00 97.00 209 LEU A CA 1
ATOM 1594 C C . LEU A 1 209 ? -4.696 4.593 -18.057 1.00 97.00 209 LEU A C 1
ATOM 1596 O O . LEU A 1 209 ? -4.576 3.406 -17.766 1.00 97.00 209 LEU A O 1
ATOM 1600 N N . LEU A 1 210 ? -5.318 5.461 -17.252 1.00 96.50 210 LEU A N 1
ATOM 1601 C CA . LEU A 1 210 ? -5.959 5.072 -15.989 1.00 96.50 210 LEU A CA 1
ATOM 1602 C C . LEU A 1 210 ? -7.085 4.060 -16.224 1.00 96.50 210 LEU A C 1
ATOM 1604 O O . LEU A 1 210 ? -7.164 3.050 -15.529 1.00 96.50 210 LEU A O 1
ATOM 1608 N N . THR A 1 211 ? -7.910 4.284 -17.249 1.00 95.62 211 THR A N 1
ATOM 1609 C CA . THR A 1 211 ? -8.970 3.342 -17.638 1.00 95.62 211 THR A CA 1
ATOM 1610 C C . THR A 1 211 ? -8.387 1.994 -18.062 1.00 95.62 211 THR A C 1
ATOM 1612 O O . THR A 1 211 ? -8.890 0.950 -17.648 1.00 95.62 211 THR A O 1
ATOM 1615 N N . LYS A 1 212 ? -7.302 2.000 -18.851 1.00 95.69 212 LYS A N 1
ATOM 1616 C CA . LYS A 1 212 ? -6.592 0.776 -19.248 1.00 95.69 212 LYS A CA 1
ATOM 1617 C C . LYS A 1 212 ? -6.029 0.046 -18.029 1.00 95.69 212 LYS A C 1
ATOM 1619 O O . LYS A 1 212 ? -6.233 -1.156 -17.911 1.00 95.69 212 LYS A O 1
ATOM 1624 N N . LEU A 1 213 ? -5.382 0.760 -17.106 1.00 95.62 213 LEU A N 1
ATOM 1625 C CA . LEU A 1 213 ? -4.864 0.196 -15.857 1.00 95.62 213 LEU A CA 1
ATOM 1626 C C . LEU A 1 213 ? -5.976 -0.453 -15.027 1.00 95.62 213 LEU A C 1
ATOM 1628 O O . LEU A 1 213 ? -5.795 -1.559 -14.521 1.00 95.62 213 LEU A O 1
ATOM 1632 N N . ALA A 1 214 ? -7.132 0.202 -14.936 1.00 94.69 214 ALA A N 1
ATOM 1633 C CA . ALA A 1 214 ? -8.293 -0.317 -14.229 1.00 94.69 214 ALA A CA 1
ATOM 1634 C C . ALA A 1 214 ? -8.931 -1.550 -14.898 1.00 94.69 214 ALA A C 1
ATOM 1636 O O . ALA A 1 214 ? -9.805 -2.176 -14.311 1.00 94.69 214 ALA A O 1
ATOM 1637 N N . GLY A 1 215 ? -8.498 -1.923 -16.105 1.00 94.06 215 GLY A N 1
ATOM 1638 C CA . GLY A 1 215 ? -8.846 -3.189 -16.752 1.00 94.06 215 GLY A CA 1
ATOM 1639 C C . GLY A 1 215 ? -7.835 -4.319 -16.519 1.00 94.06 215 GLY A C 1
ATOM 1640 O O . GLY A 1 215 ? -8.044 -5.420 -17.022 1.00 94.06 215 GLY A O 1
ATOM 1641 N N . ILE A 1 216 ? -6.728 -4.074 -15.802 1.00 93.19 216 ILE A N 1
ATOM 1642 C CA . ILE A 1 216 ? -5.614 -5.025 -15.665 1.00 93.19 216 ILE A CA 1
ATOM 1643 C C . ILE A 1 216 ? -5.519 -5.542 -14.225 1.00 93.19 216 ILE A C 1
ATOM 1645 O O . ILE A 1 216 ? -4.862 -4.941 -13.372 1.00 93.19 216 ILE A O 1
ATOM 1649 N N . GLY A 1 217 ? -6.083 -6.725 -13.978 1.00 90.25 217 GLY A N 1
ATOM 1650 C CA . GLY A 1 217 ? -5.953 -7.456 -12.712 1.00 90.25 217 GLY A CA 1
ATOM 1651 C C . GLY A 1 217 ? -7.283 -7.666 -11.996 1.00 90.25 217 GLY A C 1
ATOM 1652 O O . GLY A 1 217 ? -8.351 -7.471 -12.572 1.00 90.25 217 GLY A O 1
ATOM 1653 N N . SER A 1 218 ? -7.216 -8.106 -10.739 1.00 91.81 218 SER A N 1
ATOM 1654 C CA . SER A 1 218 ? -8.407 -8.232 -9.894 1.00 91.81 218 SER A CA 1
ATOM 1655 C C . SER A 1 218 ? -8.875 -6.859 -9.384 1.00 91.81 218 SER A C 1
ATOM 1657 O O . SER A 1 218 ? -8.037 -5.963 -9.241 1.00 91.81 218 SER A O 1
ATOM 1659 N N . PRO A 1 219 ? -10.166 -6.694 -9.031 1.00 90.62 219 PRO A N 1
ATOM 1660 C CA . PRO A 1 219 ? -10.693 -5.446 -8.467 1.00 90.62 219 PRO A CA 1
ATOM 1661 C C . PRO A 1 219 ? -9.833 -4.876 -7.328 1.00 90.62 219 PRO A C 1
ATOM 1663 O O . PRO A 1 219 ? -9.394 -3.735 -7.410 1.00 90.62 219 PRO A O 1
ATOM 1666 N N . ASP A 1 220 ? -9.458 -5.699 -6.345 1.00 89.50 220 ASP A N 1
ATOM 1667 C CA . ASP A 1 220 ? -8.597 -5.284 -5.226 1.00 89.50 220 ASP A CA 1
ATOM 1668 C C . ASP A 1 220 ? -7.224 -4.747 -5.662 1.00 89.50 220 ASP A C 1
ATOM 1670 O O . ASP A 1 220 ? -6.694 -3.801 -5.079 1.00 89.50 220 ASP A O 1
ATOM 1674 N N . GLN A 1 221 ? -6.614 -5.361 -6.683 1.00 90.44 221 GLN A N 1
ATOM 1675 C CA . GLN A 1 221 ? -5.316 -4.919 -7.193 1.00 90.44 221 GLN A CA 1
ATOM 1676 C C . GLN A 1 221 ? -5.457 -3.580 -7.912 1.00 90.44 221 GLN A C 1
ATOM 1678 O O . GLN A 1 221 ? -4.584 -2.727 -7.784 1.00 90.44 221 GLN A O 1
ATOM 1683 N N . ILE A 1 222 ? -6.546 -3.402 -8.658 1.00 92.62 222 ILE A N 1
ATOM 1684 C CA . ILE A 1 222 ? -6.863 -2.161 -9.361 1.00 92.62 222 ILE A CA 1
ATOM 1685 C C . ILE A 1 222 ? -7.095 -1.027 -8.360 1.00 92.62 222 ILE A C 1
ATOM 1687 O O . ILE A 1 222 ? -6.454 0.013 -8.482 1.00 92.62 222 ILE A O 1
ATOM 1691 N N . GLU A 1 223 ? -7.944 -1.236 -7.350 1.00 94.00 223 GLU A N 1
ATOM 1692 C CA . GLU A 1 223 ? -8.250 -0.233 -6.322 1.00 94.00 223 GLU A CA 1
ATOM 1693 C C . GLU A 1 223 ? -6.977 0.240 -5.610 1.00 94.00 223 GLU A C 1
ATOM 1695 O O . GLU A 1 223 ? -6.724 1.443 -5.528 1.00 94.00 223 GLU A O 1
ATOM 1700 N N . ARG A 1 224 ? -6.118 -0.698 -5.189 1.00 92.19 224 ARG A N 1
ATOM 1701 C CA . ARG A 1 224 ? -4.836 -0.375 -4.550 1.00 92.19 224 ARG A CA 1
ATOM 1702 C C . ARG A 1 224 ? -3.908 0.429 -5.462 1.00 92.19 224 ARG A C 1
ATOM 1704 O O . ARG A 1 224 ? -3.343 1.432 -5.037 1.00 92.19 224 ARG A O 1
ATOM 1711 N N . ARG A 1 225 ? -3.754 0.013 -6.723 1.00 93.31 225 ARG A N 1
ATOM 1712 C CA . ARG A 1 225 ? -2.893 0.713 -7.693 1.00 93.31 225 ARG A CA 1
ATOM 1713 C C . ARG A 1 225 ? -3.389 2.127 -7.971 1.00 93.31 225 ARG A C 1
ATOM 1715 O O . ARG A 1 225 ? -2.589 3.057 -8.030 1.00 93.31 225 ARG A O 1
ATOM 1722 N N . LEU A 1 226 ? -4.702 2.297 -8.130 1.00 95.50 226 LEU A N 1
ATOM 1723 C CA . LEU A 1 226 ? -5.305 3.612 -8.329 1.00 95.50 226 LEU A CA 1
ATOM 1724 C C . LEU A 1 226 ? -5.100 4.496 -7.097 1.00 95.50 226 LEU A C 1
ATOM 1726 O O . LEU A 1 226 ? -4.673 5.638 -7.248 1.00 95.50 226 LEU A O 1
ATOM 1730 N N . ALA A 1 227 ? -5.321 3.964 -5.891 1.00 94.19 227 ALA A N 1
ATOM 1731 C CA . ALA A 1 227 ? -5.055 4.682 -4.649 1.00 94.19 227 ALA A CA 1
ATOM 1732 C C . ALA A 1 227 ? -3.600 5.180 -4.582 1.00 94.19 227 ALA A C 1
ATOM 1734 O O . ALA A 1 227 ? -3.359 6.364 -4.346 1.00 94.19 227 ALA A O 1
ATOM 1735 N N . GLU A 1 228 ? -2.629 4.314 -4.883 1.00 92.25 228 GLU A N 1
ATOM 1736 C CA . GLU A 1 228 ? -1.203 4.659 -4.910 1.00 92.25 228 GLU A CA 1
ATOM 1737 C C . GLU A 1 228 ? -0.869 5.763 -5.937 1.00 92.25 228 GLU A C 1
ATOM 1739 O O . GLU A 1 228 ? -0.094 6.677 -5.635 1.00 92.25 228 GLU A O 1
ATOM 1744 N N . ILE A 1 229 ? -1.472 5.725 -7.131 1.00 93.81 229 ILE A N 1
ATOM 1745 C CA . ILE A 1 229 ? -1.278 6.748 -8.173 1.00 93.81 229 ILE A CA 1
ATOM 1746 C C . ILE A 1 229 ? -1.856 8.097 -7.734 1.00 93.81 229 ILE A C 1
ATOM 1748 O O . ILE A 1 229 ? -1.185 9.133 -7.831 1.00 93.81 229 ILE A O 1
ATOM 1752 N N . PHE A 1 230 ? -3.086 8.107 -7.223 1.00 94.62 230 PHE A N 1
ATOM 1753 C CA . PHE A 1 230 ? -3.757 9.341 -6.824 1.00 94.62 230 PHE A CA 1
ATOM 1754 C C . PHE A 1 230 ? -3.155 9.967 -5.566 1.00 94.62 230 PHE A C 1
ATOM 1756 O O . PHE A 1 230 ? -3.142 11.193 -5.437 1.00 94.62 230 PHE A O 1
ATOM 1763 N N . LEU A 1 231 ? -2.551 9.177 -4.672 1.00 90.62 231 LEU A N 1
ATOM 1764 C CA . LEU A 1 231 ? -1.759 9.712 -3.561 1.00 90.62 231 LEU A CA 1
ATOM 1765 C C . LEU A 1 231 ? -0.650 10.669 -4.039 1.00 90.62 231 LEU A C 1
ATOM 1767 O O . LEU A 1 231 ? -0.355 11.651 -3.353 1.00 90.62 231 LEU A O 1
ATOM 1771 N N . ARG A 1 232 ? -0.069 10.409 -5.220 1.00 88.44 232 ARG A N 1
ATOM 1772 C CA . ARG A 1 232 ? 1.015 11.200 -5.832 1.00 88.44 232 ARG A CA 1
ATOM 1773 C C . ARG A 1 232 ? 0.513 12.277 -6.779 1.00 88.44 232 ARG A C 1
ATOM 1775 O O . ARG A 1 232 ? 1.143 13.329 -6.902 1.00 88.44 232 ARG A O 1
ATOM 1782 N N . THR A 1 233 ? -0.615 12.037 -7.434 1.00 88.31 233 THR A N 1
ATOM 1783 C CA . THR A 1 233 ? -1.210 12.935 -8.429 1.00 88.31 233 THR A CA 1
ATOM 1784 C C . THR A 1 233 ? -2.621 13.331 -8.002 1.00 88.31 233 THR A C 1
ATOM 1786 O O . THR A 1 233 ? -3.587 12.727 -8.469 1.00 88.31 233 THR A O 1
ATOM 1789 N N . PRO A 1 234 ? -2.745 14.317 -7.089 1.00 86.50 234 PRO A N 1
ATOM 1790 C CA . PRO A 1 234 ? -4.029 14.707 -6.548 1.00 86.50 234 PRO A CA 1
ATOM 1791 C C . PRO A 1 234 ? -5.013 15.110 -7.640 1.00 86.50 234 PRO A C 1
ATOM 1793 O O . PRO A 1 234 ? -4.629 15.771 -8.607 1.00 86.50 234 PRO A O 1
ATOM 1796 N N . SER A 1 235 ? -6.273 14.729 -7.465 1.00 88.12 235 SER A N 1
ATOM 1797 C CA . SER A 1 235 ? -7.352 15.218 -8.314 1.00 88.12 235 SER A CA 1
ATOM 1798 C C . SER A 1 235 ? -7.529 16.725 -8.116 1.00 88.12 235 SER A C 1
ATOM 1800 O O . SER A 1 235 ? -7.444 17.229 -6.995 1.00 88.12 235 SER A O 1
ATOM 1802 N N . THR A 1 236 ? -7.776 17.448 -9.207 1.00 89.25 236 THR A N 1
ATOM 1803 C CA . THR A 1 236 ? -8.145 18.874 -9.178 1.00 89.25 236 THR A CA 1
ATOM 1804 C C . THR A 1 236 ? -9.652 19.089 -9.271 1.00 89.25 236 THR A C 1
ATOM 1806 O O . THR A 1 236 ? -10.123 20.210 -9.094 1.00 89.25 236 THR A O 1
ATOM 1809 N N . ASP A 1 237 ? -10.406 18.037 -9.588 1.00 93.75 237 ASP A N 1
ATOM 1810 C CA . ASP A 1 237 ? -11.855 18.098 -9.713 1.00 93.75 237 ASP A CA 1
ATOM 1811 C C . ASP A 1 237 ? -12.533 18.078 -8.339 1.00 93.75 237 ASP A C 1
ATOM 1813 O O . ASP A 1 237 ? -12.068 17.443 -7.391 1.00 93.75 237 ASP A O 1
ATOM 1817 N N . ALA A 1 238 ? -13.665 18.775 -8.240 1.00 94.62 238 ALA A N 1
ATOM 1818 C CA . ALA A 1 238 ? -14.471 18.783 -7.027 1.00 94.62 238 ALA A CA 1
ATOM 1819 C C . ALA A 1 238 ? -15.124 17.402 -6.790 1.00 94.62 238 ALA A C 1
ATOM 1821 O O . ALA A 1 238 ? -15.649 16.818 -7.745 1.00 94.62 238 ALA A O 1
ATOM 1822 N N . PRO A 1 239 ? -15.198 16.916 -5.536 1.00 95.31 239 PRO A N 1
ATOM 1823 C CA . PRO A 1 239 ? -15.807 15.623 -5.220 1.00 95.31 239 PRO A CA 1
ATOM 1824 C C . PRO A 1 239 ? -17.234 15.472 -5.760 1.00 95.31 239 PRO A C 1
ATOM 1826 O O . PRO A 1 239 ? -17.551 14.452 -6.362 1.00 95.31 239 PRO A O 1
ATOM 1829 N N . ALA A 1 240 ? -18.067 16.513 -5.646 1.00 94.69 240 ALA A N 1
ATOM 1830 C CA . ALA A 1 240 ? -19.443 16.491 -6.145 1.00 94.69 240 ALA A CA 1
ATOM 1831 C C . ALA A 1 240 ? -19.532 16.238 -7.663 1.00 94.69 240 ALA A C 1
ATOM 1833 O O . ALA A 1 240 ? -20.427 15.532 -8.121 1.00 94.69 240 ALA A O 1
ATOM 1834 N N . LYS A 1 241 ? -18.590 16.788 -8.445 1.00 95.88 241 LYS A N 1
ATOM 1835 C CA . LYS A 1 241 ? -18.509 16.548 -9.893 1.00 95.88 241 LYS A CA 1
ATOM 1836 C C . LYS A 1 241 ? -18.153 15.085 -10.168 1.00 95.88 241 LYS A C 1
ATOM 1838 O O . LYS A 1 241 ? -18.832 14.438 -10.955 1.00 95.88 241 LYS A O 1
ATOM 1843 N N . LEU A 1 242 ? -17.134 14.560 -9.486 1.00 95.94 242 LEU A N 1
ATOM 1844 C CA . LEU A 1 242 ? -16.663 13.180 -9.660 1.00 95.94 242 LEU A CA 1
ATOM 1845 C C . LEU A 1 242 ? -17.721 12.146 -9.247 1.00 95.94 242 LEU A C 1
ATOM 1847 O O . LEU A 1 242 ? -17.901 11.148 -9.941 1.00 95.94 242 LEU A O 1
ATOM 1851 N N . ALA A 1 243 ? -18.453 12.411 -8.162 1.00 94.38 243 ALA A N 1
ATOM 1852 C CA . ALA A 1 243 ? -19.580 11.589 -7.730 1.00 94.38 243 ALA A CA 1
ATOM 1853 C C . ALA A 1 243 ? -20.748 11.638 -8.731 1.00 94.38 243 ALA A C 1
ATOM 1855 O O . ALA A 1 243 ? -21.388 10.623 -8.976 1.00 94.38 243 ALA A O 1
ATOM 1856 N N . GLY A 1 244 ? -21.021 12.788 -9.358 1.00 94.56 244 GLY A N 1
ATOM 1857 C CA . GLY A 1 244 ? -21.982 12.861 -10.464 1.00 94.56 244 GLY A CA 1
ATOM 1858 C C . GLY A 1 244 ? -21.550 11.990 -11.647 1.00 94.56 244 GLY A C 1
ATOM 1859 O O . GLY A 1 244 ? -22.289 11.106 -12.070 1.00 94.56 244 GLY A O 1
ATOM 1860 N N . GLU A 1 245 ? -20.311 12.167 -12.114 1.00 95.00 245 GLU A N 1
ATOM 1861 C CA . GLU A 1 245 ? -19.772 11.419 -13.256 1.00 95.00 245 GLU A CA 1
ATOM 1862 C C . GLU A 1 245 ? -19.766 9.902 -13.033 1.00 95.00 245 GLU A C 1
ATOM 1864 O O . GLU A 1 245 ? -20.073 9.147 -13.952 1.00 95.00 245 GLU A O 1
ATOM 1869 N N . TRP A 1 246 ? -19.433 9.421 -11.830 1.00 94.94 246 TRP A N 1
ATOM 1870 C CA . TRP A 1 246 ? -19.374 7.978 -11.577 1.00 94.94 246 TRP A CA 1
ATOM 1871 C C . TRP A 1 246 ? -20.757 7.303 -11.519 1.00 94.94 246 TRP A C 1
ATOM 1873 O O . TRP A 1 246 ? -20.849 6.078 -11.625 1.00 94.94 246 TRP A O 1
ATOM 1883 N N . ASN A 1 247 ? -21.828 8.085 -11.338 1.00 93.31 247 ASN A N 1
ATOM 1884 C CA . ASN A 1 247 ? -23.182 7.584 -11.079 1.00 93.31 247 ASN A CA 1
ATOM 1885 C C . ASN A 1 247 ? -23.853 7.294 -12.418 1.00 93.31 247 ASN A C 1
ATOM 1887 O O . ASN A 1 247 ? -24.645 6.363 -12.528 1.00 93.31 247 ASN A O 1
ATOM 1891 N N . ASP A 1 248 ? -23.454 8.054 -13.436 1.00 95.00 248 ASP A N 1
ATOM 1892 C CA . ASP A 1 248 ? -23.869 7.894 -14.822 1.00 95.00 248 ASP A CA 1
ATOM 1893 C C . ASP A 1 248 ? -23.081 6.789 -15.550 1.00 95.00 248 ASP A C 1
ATOM 1895 O O . ASP A 1 248 ? -23.455 6.370 -16.648 1.00 95.00 248 ASP A O 1
ATOM 1899 N N . LEU A 1 249 ? -21.986 6.294 -14.957 1.00 95.38 249 LEU A N 1
ATOM 1900 C CA . LEU A 1 249 ? -21.163 5.230 -15.531 1.00 95.38 249 LEU A CA 1
ATOM 1901 C C . LEU A 1 249 ? -21.644 3.837 -15.083 1.00 95.38 249 LEU A C 1
ATOM 1903 O O . LEU A 1 249 ? -21.877 3.615 -13.893 1.00 95.38 249 LEU A O 1
ATOM 1907 N N . PRO A 1 250 ? -21.715 2.847 -15.995 1.00 95.25 250 PRO A N 1
ATOM 1908 C CA . PRO A 1 250 ? -21.988 1.467 -15.613 1.00 95.25 250 PRO A CA 1
ATOM 1909 C C . PRO A 1 250 ? -20.827 0.883 -14.785 1.00 95.25 250 PRO A C 1
ATOM 1911 O O . PRO A 1 250 ? -19.690 1.360 -14.886 1.00 95.25 250 PRO A O 1
ATOM 1914 N N . PRO A 1 251 ? -21.064 -0.186 -13.999 1.00 93.62 251 PRO A N 1
ATOM 1915 C CA . PRO A 1 251 ? -19.997 -0.897 -13.302 1.00 93.62 251 PRO A CA 1
ATOM 1916 C C . PRO A 1 251 ? -18.857 -1.285 -14.252 1.00 93.62 251 PRO A C 1
ATOM 1918 O O . PRO A 1 251 ? -19.083 -1.910 -15.288 1.00 93.62 251 PRO A O 1
ATOM 1921 N N . GLY A 1 252 ? -17.623 -0.911 -13.906 1.00 93.50 252 GLY A N 1
ATOM 1922 C CA . GLY A 1 252 ? -16.456 -1.203 -14.733 1.00 93.50 252 GLY A CA 1
ATOM 1923 C C . GLY A 1 252 ? -15.231 -0.327 -14.445 1.00 93.50 252 GLY A C 1
ATOM 1924 O O . GLY A 1 252 ? -15.217 0.441 -13.475 1.00 93.50 252 GLY A O 1
ATOM 1925 N N . PRO A 1 253 ? -14.191 -0.425 -15.296 1.00 94.38 253 PRO A N 1
ATOM 1926 C CA . PRO A 1 253 ? -12.919 0.276 -15.113 1.00 94.38 253 PRO A CA 1
ATOM 1927 C C . PRO A 1 253 ? -13.054 1.799 -15.019 1.00 94.38 253 PRO A C 1
ATOM 1929 O O . PRO A 1 253 ? -12.508 2.403 -14.101 1.00 94.38 253 PRO A O 1
ATOM 1932 N N . GLN A 1 254 ? -13.820 2.423 -15.921 1.00 95.19 254 GLN A N 1
ATOM 1933 C CA . GLN A 1 254 ? -14.008 3.882 -15.938 1.00 95.19 254 GLN A CA 1
ATOM 1934 C C . GLN A 1 254 ? -14.656 4.384 -14.646 1.00 95.19 254 GLN A C 1
ATOM 1936 O O . GLN A 1 254 ? -14.177 5.342 -14.042 1.00 95.19 254 GLN A O 1
ATOM 1941 N N . ARG A 1 255 ? -15.702 3.686 -14.188 1.00 95.88 255 ARG A N 1
ATOM 1942 C CA . ARG A 1 255 ? -16.367 3.983 -12.921 1.00 95.88 255 ARG A CA 1
ATOM 1943 C C . ARG A 1 255 ? -15.391 3.878 -11.753 1.00 95.88 255 ARG A C 1
ATOM 1945 O O . ARG A 1 255 ? -15.279 4.815 -10.978 1.00 95.88 255 ARG A O 1
ATOM 1952 N N . THR A 1 256 ? -14.606 2.802 -11.691 1.00 96.12 256 THR A N 1
ATOM 1953 C CA . THR A 1 256 ? -13.600 2.591 -10.633 1.00 96.12 256 THR A CA 1
ATOM 1954 C C . THR A 1 256 ? -12.539 3.699 -10.608 1.00 96.12 256 THR A C 1
ATOM 1956 O O . THR A 1 256 ? -12.157 4.158 -9.533 1.00 96.12 256 THR A O 1
ATOM 1959 N N . VAL A 1 257 ? -12.092 4.182 -11.775 1.00 96.88 257 VAL A N 1
ATOM 1960 C CA . VAL A 1 257 ? -11.169 5.330 -11.865 1.00 96.88 257 VAL A CA 1
ATOM 1961 C C . VAL A 1 257 ? -11.803 6.582 -11.268 1.00 96.88 257 VAL A C 1
ATOM 1963 O O . VAL A 1 257 ? -11.184 7.209 -10.411 1.00 96.88 257 VAL A O 1
ATOM 1966 N N . ARG A 1 258 ? -13.047 6.910 -11.646 1.00 97.12 258 ARG A N 1
ATOM 1967 C CA . ARG A 1 258 ? -13.769 8.043 -11.047 1.00 97.12 258 ARG A CA 1
ATOM 1968 C C . ARG A 1 258 ? -13.966 7.873 -9.547 1.00 97.12 258 ARG A C 1
ATOM 1970 O O . ARG A 1 258 ? -13.864 8.854 -8.815 1.00 97.12 258 ARG A O 1
ATOM 1977 N N . MET A 1 259 ? -14.148 6.639 -9.072 1.00 97.44 259 MET A N 1
ATOM 1978 C CA . MET A 1 259 ? -14.217 6.358 -7.641 1.00 97.44 259 MET A CA 1
ATOM 1979 C C . MET A 1 259 ? -12.928 6.614 -6.888 1.00 97.44 259 MET A C 1
ATOM 1981 O O . MET A 1 259 ? -12.942 7.222 -5.814 1.00 97.44 259 MET A O 1
ATOM 1985 N N . ALA A 1 260 ? -11.806 6.215 -7.469 1.00 97.06 260 ALA A N 1
ATOM 1986 C CA . ALA A 1 260 ? -10.509 6.487 -6.887 1.00 97.06 260 ALA A CA 1
ATOM 1987 C C . ALA A 1 260 ? -10.174 7.990 -6.925 1.00 97.06 260 ALA A C 1
ATOM 1989 O O . ALA A 1 260 ? -9.653 8.513 -5.940 1.00 97.06 260 ALA A O 1
ATOM 1990 N N . GLU A 1 261 ? -10.528 8.699 -8.004 1.00 96.44 261 GLU A N 1
ATOM 1991 C CA . GLU A 1 261 ? -10.385 10.160 -8.110 1.00 96.44 261 GLU A CA 1
ATOM 1992 C C . GLU A 1 261 ? -11.224 10.897 -7.074 1.00 96.44 261 GLU A C 1
ATOM 1994 O O . GLU A 1 261 ? -10.726 11.818 -6.423 1.00 96.44 261 GLU A O 1
ATOM 1999 N N . TRP A 1 262 ? -12.482 10.485 -6.897 1.00 96.69 262 TRP A N 1
ATOM 2000 C CA . TRP A 1 262 ? -13.361 11.035 -5.873 1.00 96.69 262 TRP A CA 1
ATOM 2001 C C . TRP A 1 262 ? -12.731 10.856 -4.493 1.00 96.69 262 TRP A C 1
ATOM 2003 O O . TRP A 1 262 ? -12.486 11.849 -3.811 1.00 96.69 262 TRP A O 1
ATOM 2013 N N . ALA A 1 263 ? -12.351 9.631 -4.122 1.00 96.38 263 ALA A N 1
ATOM 2014 C CA . ALA A 1 263 ? -11.727 9.339 -2.832 1.00 96.38 263 ALA A CA 1
ATOM 2015 C C . ALA A 1 263 ? -10.464 10.184 -2.591 1.00 96.38 263 ALA A C 1
ATOM 2017 O O . ALA A 1 263 ? -10.214 10.644 -1.476 1.00 96.38 263 ALA A O 1
ATOM 2018 N N . ASN A 1 264 ? -9.696 10.455 -3.648 1.00 95.62 264 ASN A N 1
ATOM 2019 C CA . ASN A 1 264 ? -8.546 11.338 -3.574 1.00 95.62 264 ASN A CA 1
ATOM 2020 C C . ASN A 1 264 ? -8.912 12.803 -3.312 1.00 95.62 264 ASN A C 1
ATOM 2022 O O . ASN A 1 264 ? -8.311 13.437 -2.443 1.00 95.62 264 ASN A O 1
ATOM 2026 N N . SER A 1 265 ? -9.894 13.323 -4.058 1.00 94.12 265 SER A N 1
ATOM 2027 C CA . SER A 1 265 ? -10.368 14.710 -3.952 1.00 94.12 265 SER A CA 1
ATOM 2028 C C . SER A 1 265 ? -10.881 15.041 -2.550 1.00 94.12 265 SER A C 1
ATOM 2030 O O . SER A 1 265 ? -10.851 16.192 -2.118 1.00 94.12 265 SER A O 1
ATOM 2032 N N . MET A 1 266 ? -11.290 14.013 -1.806 1.00 93.75 266 MET A N 1
ATOM 2033 C CA . MET A 1 266 ? -11.775 14.157 -0.448 1.00 93.75 266 MET A CA 1
ATOM 2034 C C . MET A 1 266 ? -10.647 14.497 0.544 1.00 93.75 266 MET A C 1
ATOM 2036 O O . MET A 1 266 ? -10.890 15.245 1.479 1.00 93.75 266 MET A O 1
ATOM 2040 N N . ARG A 1 267 ? -9.395 14.044 0.350 1.00 90.38 267 ARG A N 1
ATOM 2041 C CA . ARG A 1 267 ? -8.304 14.089 1.364 1.00 90.38 267 ARG A CA 1
ATOM 2042 C C . ARG A 1 267 ? -8.057 15.445 2.042 1.00 90.38 267 ARG A C 1
ATOM 2044 O O . ARG A 1 267 ? -7.577 15.455 3.176 1.00 90.38 267 ARG A O 1
ATOM 2051 N N . GLY A 1 268 ? -8.319 16.549 1.341 1.00 85.31 268 GLY A N 1
ATOM 2052 C CA . GLY A 1 268 ? -8.108 17.921 1.817 1.00 85.31 268 GLY A CA 1
ATOM 2053 C C . GLY A 1 268 ? -9.363 18.629 2.331 1.00 85.31 268 GLY A C 1
ATOM 2054 O O . GLY A 1 268 ? -9.302 19.824 2.609 1.00 85.31 268 GLY A O 1
ATOM 2055 N N . LEU A 1 269 ? -10.504 17.942 2.408 1.00 90.62 269 LEU A N 1
ATOM 2056 C CA . LEU A 1 269 ? -11.741 18.526 2.915 1.00 90.62 269 LEU A CA 1
ATOM 2057 C C . LEU A 1 269 ? -11.782 18.529 4.446 1.00 90.62 269 LEU A C 1
ATOM 2059 O O . LEU A 1 269 ? -11.192 17.689 5.121 1.00 90.62 269 LEU A O 1
ATOM 2063 N N . GLU A 1 270 ? -12.557 19.459 4.989 1.00 90.19 270 GLU A N 1
ATOM 2064 C CA . GLU A 1 270 ? -12.951 19.445 6.395 1.00 90.19 270 GLU A CA 1
ATOM 2065 C C . GLU A 1 270 ? -13.971 18.330 6.662 1.00 90.19 270 GLU A C 1
ATOM 2067 O O . GLU A 1 270 ? -14.782 17.997 5.793 1.00 90.19 270 GLU A O 1
ATOM 2072 N N . VAL A 1 271 ? -13.980 17.788 7.884 1.00 87.06 271 VAL A N 1
ATOM 2073 C CA . VAL A 1 271 ? -14.823 16.638 8.279 1.00 87.06 271 VAL A CA 1
ATOM 2074 C C . VAL A 1 271 ? -16.322 16.866 8.017 1.00 87.06 271 VAL A C 1
ATOM 2076 O O . VAL A 1 271 ? -17.042 15.934 7.665 1.00 87.06 271 VAL A O 1
ATOM 2079 N N . THR A 1 272 ? -16.815 18.102 8.132 1.00 89.56 272 THR A N 1
ATOM 2080 C CA . THR A 1 272 ? -18.224 18.424 7.836 1.00 89.56 272 THR A CA 1
ATOM 2081 C C . THR A 1 272 ? -18.554 18.250 6.354 1.00 89.56 272 THR A C 1
ATOM 2083 O O . THR A 1 272 ? -19.521 17.571 6.015 1.00 89.56 272 THR A O 1
ATOM 2086 N N . LYS A 1 273 ? -17.698 18.768 5.464 1.00 92.12 273 LYS A N 1
ATOM 2087 C CA . LYS A 1 273 ? -17.838 18.603 4.008 1.00 92.12 273 LYS A CA 1
ATOM 2088 C C . LYS A 1 273 ? -17.697 17.143 3.586 1.00 92.12 273 LYS A C 1
ATOM 2090 O O . LYS A 1 273 ? -18.358 16.708 2.651 1.00 92.12 273 LYS A O 1
ATOM 2095 N N . PHE A 1 274 ? -16.870 16.376 4.295 1.00 90.44 274 PHE A N 1
ATOM 2096 C CA . PHE A 1 274 ? -16.758 14.932 4.097 1.00 90.44 274 PHE A CA 1
ATOM 2097 C C . PHE A 1 274 ? -18.101 14.219 4.218 1.00 90.44 274 PHE A C 1
ATOM 2099 O O . PHE A 1 274 ? -18.470 13.454 3.329 1.00 90.44 274 PHE A O 1
ATOM 2106 N N . SER A 1 275 ? -18.825 14.480 5.309 1.00 91.06 275 SER A N 1
ATOM 2107 C CA . SER A 1 275 ? -20.128 13.862 5.545 1.00 91.06 275 SER A CA 1
ATOM 2108 C C . SER A 1 275 ? -21.130 14.259 4.462 1.00 91.06 275 SER A C 1
ATOM 2110 O O . SER A 1 275 ? -21.828 13.398 3.943 1.00 91.06 275 SER A O 1
ATOM 2112 N N . GLU A 1 276 ? -21.169 15.536 4.075 1.00 93.44 276 GLU A N 1
ATOM 2113 C CA . GLU A 1 276 ? -22.073 16.031 3.028 1.00 93.44 276 GLU A CA 1
ATOM 2114 C C . GLU A 1 276 ? -21.832 15.362 1.668 1.00 93.44 276 GLU A C 1
ATOM 2116 O O . GLU A 1 276 ? -22.785 15.033 0.966 1.00 93.44 276 GLU A O 1
ATOM 2121 N N . GLU A 1 277 ? -20.571 15.153 1.279 1.00 94.56 277 GLU A N 1
ATOM 2122 C CA . GLU A 1 277 ? -20.237 14.456 0.033 1.00 94.56 277 GLU A CA 1
ATOM 2123 C C . GLU A 1 277 ? -20.484 12.943 0.126 1.00 94.56 277 GLU A C 1
ATOM 2125 O O . GLU A 1 277 ? -20.891 12.333 -0.861 1.00 94.56 277 GLU A O 1
ATOM 2130 N N . TRP A 1 278 ? -20.291 12.331 1.301 1.00 95.06 278 TRP A N 1
ATOM 2131 C CA . TRP A 1 278 ? -20.559 10.906 1.514 1.00 95.06 278 TRP A CA 1
ATOM 2132 C C . TRP A 1 278 ? -22.039 10.548 1.351 1.00 95.06 278 TRP A C 1
ATOM 2134 O O . TRP A 1 278 ? -22.359 9.547 0.713 1.00 95.06 278 TRP A O 1
ATOM 2144 N N . GLU A 1 279 ? -22.950 11.376 1.868 1.00 94.38 279 GLU A N 1
ATOM 2145 C CA . GLU A 1 279 ? -24.401 11.134 1.771 1.00 94.38 279 GLU A CA 1
ATOM 2146 C C . GLU A 1 279 ? -24.923 11.141 0.322 1.00 94.38 279 GLU A C 1
ATOM 2148 O O . GLU A 1 279 ? -26.023 10.666 0.048 1.00 94.38 279 GLU A O 1
ATOM 2153 N N . LYS A 1 280 ? -24.131 11.643 -0.635 1.00 93.44 280 LYS A N 1
ATOM 2154 C CA . LYS A 1 280 ? -24.467 11.626 -2.068 1.00 93.44 280 LYS A CA 1
ATOM 2155 C C . LYS A 1 280 ? -24.115 10.301 -2.752 1.00 93.44 280 LYS A C 1
ATOM 2157 O O . LYS A 1 280 ? -24.470 10.109 -3.915 1.00 93.44 280 LYS A O 1
ATOM 2162 N N . ILE A 1 281 ? -23.399 9.404 -2.073 1.00 95.06 281 ILE A N 1
ATOM 2163 C CA . ILE A 1 281 ? -22.961 8.124 -2.635 1.00 95.06 281 ILE A CA 1
ATOM 2164 C C . ILE A 1 281 ? -24.117 7.118 -2.591 1.00 95.06 281 ILE A C 1
ATOM 2166 O O . ILE A 1 281 ? -24.637 6.843 -1.503 1.00 95.06 281 ILE A O 1
ATOM 2170 N N . PRO A 1 282 ? -24.495 6.502 -3.729 1.00 95.25 282 PRO A N 1
ATOM 2171 C CA . PRO A 1 282 ? -25.502 5.450 -3.734 1.00 95.25 282 PRO A CA 1
ATOM 2172 C C . PRO A 1 282 ? -25.123 4.298 -2.801 1.00 95.25 282 PRO A C 1
ATOM 2174 O O . PRO A 1 282 ? -23.969 3.871 -2.762 1.00 95.25 282 PRO A O 1
ATOM 2177 N N . ALA A 1 283 ? -26.108 3.727 -2.102 1.00 95.38 283 ALA A N 1
ATOM 2178 C CA . ALA A 1 283 ? -25.886 2.632 -1.153 1.00 95.38 283 ALA A CA 1
ATOM 2179 C C . ALA A 1 283 ? -25.127 1.435 -1.763 1.00 95.38 283 ALA A C 1
ATOM 2181 O O . ALA A 1 283 ? -24.300 0.824 -1.092 1.00 95.38 283 ALA A O 1
ATOM 2182 N N . ALA A 1 284 ? -25.357 1.139 -3.048 1.00 95.56 284 ALA A N 1
ATOM 2183 C CA . ALA A 1 284 ? -24.678 0.061 -3.770 1.00 95.56 284 ALA A CA 1
ATOM 2184 C C . ALA A 1 284 ? -23.157 0.273 -3.922 1.00 95.56 284 ALA A C 1
ATOM 2186 O O . ALA A 1 284 ? -22.425 -0.700 -4.091 1.00 95.56 284 ALA A O 1
ATOM 2187 N N . ASP A 1 285 ? -22.680 1.517 -3.832 1.00 96.38 285 ASP A N 1
ATOM 2188 C CA . ASP A 1 285 ? -21.277 1.879 -4.058 1.00 96.38 285 ASP A CA 1
ATOM 2189 C C . ASP A 1 285 ? -20.522 2.210 -2.768 1.00 96.38 285 ASP A C 1
ATOM 2191 O O . ASP A 1 285 ? -19.292 2.284 -2.778 1.00 96.38 285 ASP A O 1
ATOM 2195 N N . GLN A 1 286 ? -21.229 2.383 -1.645 1.00 96.12 286 GLN A N 1
ATOM 2196 C CA . GLN A 1 286 ? -20.640 2.801 -0.368 1.00 96.12 286 GLN A CA 1
ATOM 2197 C C . GLN A 1 286 ? -19.510 1.874 0.095 1.00 96.12 286 GLN A C 1
ATOM 2199 O O . GLN A 1 286 ? -18.490 2.352 0.583 1.00 96.12 286 GLN A O 1
ATOM 2204 N N . ALA A 1 287 ? -19.633 0.561 -0.115 1.00 96.62 287 ALA A N 1
ATOM 2205 C CA . ALA A 1 287 ? -18.580 -0.396 0.222 1.00 96.62 287 ALA A CA 1
ATOM 2206 C C . ALA A 1 287 ? -17.270 -0.136 -0.536 1.00 96.62 287 ALA A C 1
ATOM 2208 O O . ALA A 1 287 ? -16.202 -0.028 0.068 1.00 96.62 287 ALA A O 1
ATOM 2209 N N . GLN A 1 288 ? -17.349 0.017 -1.857 1.00 96.12 288 GLN A N 1
ATOM 2210 C CA . GLN A 1 288 ? -16.179 0.287 -2.687 1.00 96.12 288 GLN A CA 1
ATOM 2211 C C . GLN A 1 288 ? -15.622 1.697 -2.435 1.00 96.12 288 GLN A C 1
ATOM 2213 O O . GLN A 1 288 ? -14.407 1.876 -2.344 1.00 96.12 288 GLN A O 1
ATOM 2218 N N . ALA A 1 289 ? -16.497 2.690 -2.252 1.00 96.75 289 ALA A N 1
ATOM 2219 C CA . ALA A 1 289 ? -16.105 4.051 -1.903 1.00 96.75 289 ALA A CA 1
ATOM 2220 C C . ALA A 1 289 ? -15.361 4.109 -0.558 1.00 96.75 289 ALA A C 1
ATOM 2222 O O . ALA A 1 289 ? -14.334 4.780 -0.462 1.00 96.75 289 ALA A O 1
ATOM 2223 N N . ALA A 1 290 ? -15.824 3.367 0.457 1.00 96.88 290 ALA A N 1
ATOM 2224 C CA . ALA A 1 290 ? -15.160 3.271 1.756 1.00 96.88 290 ALA A CA 1
ATOM 2225 C C . ALA A 1 290 ? -13.754 2.674 1.627 1.00 96.88 290 ALA A C 1
ATOM 2227 O O . ALA A 1 290 ? -12.806 3.226 2.189 1.00 96.88 290 ALA A O 1
ATOM 2228 N N . ARG A 1 291 ? -13.597 1.591 0.847 1.00 96.44 291 ARG A N 1
ATOM 2229 C CA . ARG A 1 291 ? -12.280 0.982 0.600 1.00 96.44 291 ARG A CA 1
ATOM 2230 C C . ARG A 1 291 ? -11.315 1.960 -0.062 1.00 96.44 291 ARG A C 1
ATOM 2232 O O . ARG A 1 291 ? -10.209 2.174 0.430 1.00 96.44 291 ARG A O 1
ATOM 2239 N N . LEU A 1 292 ? -11.746 2.588 -1.155 1.00 96.50 292 LEU A N 1
ATOM 2240 C CA . LEU A 1 292 ? -10.925 3.537 -1.908 1.00 96.50 292 LEU A CA 1
ATOM 2241 C C . LEU A 1 292 ? -10.563 4.777 -1.090 1.00 96.50 292 LEU A C 1
ATOM 2243 O O . LEU A 1 292 ? -9.440 5.269 -1.202 1.00 96.50 292 LEU A O 1
ATOM 2247 N N . LEU A 1 293 ? -11.488 5.268 -0.262 1.00 96.31 293 LEU A N 1
ATOM 2248 C CA . LEU A 1 293 ? -11.230 6.378 0.647 1.00 96.31 293 LEU A CA 1
ATOM 2249 C C . LEU A 1 293 ? -10.179 5.993 1.691 1.00 96.31 293 LEU A C 1
ATOM 2251 O O . LEU A 1 293 ? -9.176 6.692 1.838 1.00 96.31 293 LEU A O 1
ATOM 2255 N N . LEU A 1 294 ? -10.364 4.862 2.373 1.00 96.38 294 LEU A N 1
ATOM 2256 C CA . LEU A 1 294 ? -9.457 4.413 3.427 1.00 96.38 294 LEU A CA 1
ATOM 2257 C C . LEU A 1 294 ? -8.047 4.082 2.905 1.00 96.38 294 LEU A C 1
ATOM 2259 O O . LEU A 1 294 ? -7.057 4.336 3.597 1.00 96.38 294 LEU A O 1
ATOM 2263 N N . ALA A 1 295 ? -7.935 3.583 1.672 1.00 95.88 295 ALA A N 1
ATOM 2264 C CA . ALA A 1 295 ? -6.651 3.348 1.012 1.00 95.88 295 ALA A CA 1
ATOM 2265 C C . ALA A 1 295 ? -5.872 4.649 0.726 1.00 95.88 295 ALA A C 1
ATOM 2267 O O . ALA A 1 295 ? -4.644 4.644 0.669 1.00 95.88 295 ALA A O 1
ATOM 2268 N N . GLN A 1 296 ? -6.566 5.781 0.579 1.00 95.31 296 GLN A N 1
ATOM 2269 C CA . GLN A 1 296 ? -5.966 7.052 0.156 1.00 95.31 296 GLN A CA 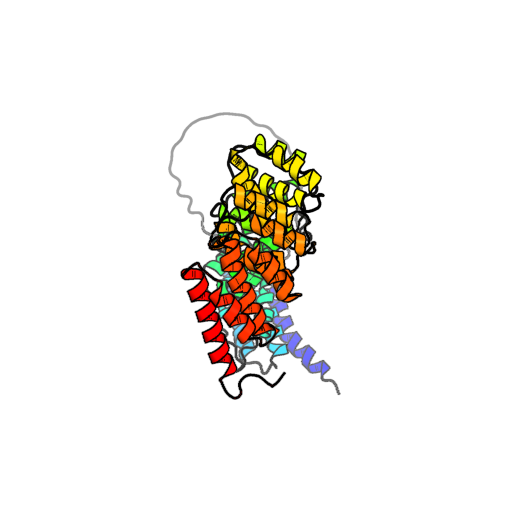1
ATOM 2270 C C . GLN A 1 296 ? -5.805 8.092 1.265 1.00 95.31 296 GLN A C 1
ATOM 2272 O O . GLN A 1 296 ? -5.098 9.083 1.078 1.00 95.31 296 GLN A O 1
ATOM 2277 N N . VAL A 1 297 ? -6.430 7.905 2.422 1.00 93.94 297 VAL A N 1
ATOM 2278 C CA . VAL A 1 297 ? -6.171 8.753 3.591 1.00 93.94 297 VAL A CA 1
ATOM 2279 C C . VAL A 1 297 ? -4.899 8.299 4.308 1.00 93.94 297 VAL A C 1
ATOM 2281 O O . VAL A 1 297 ? -4.599 7.106 4.415 1.00 93.94 297 VAL A O 1
ATOM 2284 N N . ASP A 1 298 ? -4.137 9.273 4.797 1.00 92.94 298 ASP A N 1
ATOM 2285 C CA . ASP A 1 298 ? -2.933 9.065 5.595 1.00 92.94 298 ASP A CA 1
ATOM 2286 C C . ASP A 1 298 ? -3.120 9.627 7.013 1.00 92.94 298 ASP A C 1
ATOM 2288 O O . ASP A 1 298 ? -4.175 10.153 7.371 1.00 92.94 298 ASP A O 1
ATOM 2292 N N . ASN A 1 299 ? -2.074 9.522 7.828 1.00 92.69 299 ASN A N 1
ATOM 2293 C CA . ASN A 1 299 ? -2.070 9.975 9.215 1.00 92.69 299 ASN A CA 1
ATOM 2294 C C . ASN A 1 299 ? -2.129 11.503 9.397 1.00 92.69 299 ASN A C 1
ATOM 2296 O O . ASN A 1 299 ? -2.165 11.976 10.528 1.00 92.69 299 ASN A O 1
ATOM 2300 N N . ARG A 1 300 ? -2.129 12.286 8.315 1.00 92.19 300 ARG A N 1
ATOM 2301 C CA . ARG A 1 300 ? -2.296 13.745 8.342 1.00 92.19 300 ARG A CA 1
ATOM 2302 C C . ARG A 1 300 ? -3.676 14.170 7.861 1.00 92.19 300 ARG A C 1
ATOM 2304 O O . ARG A 1 300 ? -4.025 15.337 8.009 1.00 92.19 300 ARG A O 1
ATOM 2311 N N . SER A 1 301 ? -4.447 13.260 7.271 1.00 90.56 301 SER A N 1
ATOM 2312 C CA . SER A 1 301 ? -5.768 13.591 6.759 1.00 90.56 301 SER A CA 1
ATOM 2313 C C . SER A 1 301 ? -6.772 13.694 7.912 1.00 90.56 301 SER A C 1
ATOM 2315 O O . SER A 1 301 ? -6.943 12.714 8.642 1.00 90.56 301 SER A O 1
ATOM 2317 N N . PRO A 1 302 ? -7.507 14.815 8.051 1.00 89.75 302 PRO A N 1
ATOM 2318 C CA . PRO A 1 302 ? -8.575 14.939 9.052 1.00 89.75 302 PRO A CA 1
ATOM 2319 C C . PRO A 1 302 ? -9.702 13.912 8.838 1.00 89.75 302 PRO A C 1
ATOM 2321 O O . PRO A 1 302 ? -10.500 13.650 9.732 1.00 89.75 302 PRO A O 1
ATOM 2324 N N . ALA A 1 303 ? -9.735 13.287 7.663 1.00 90.75 303 ALA A N 1
ATOM 2325 C CA . ALA A 1 303 ? -10.694 12.279 7.253 1.00 90.75 303 ALA A CA 1
ATOM 2326 C C . ALA A 1 303 ? -10.435 10.873 7.791 1.00 90.75 303 ALA A C 1
ATOM 2328 O O . ALA A 1 303 ? -11.270 9.998 7.578 1.00 90.75 303 ALA A O 1
ATOM 2329 N N . LEU A 1 304 ? -9.272 10.611 8.401 1.00 94.62 304 LEU A N 1
ATOM 2330 C CA . LEU A 1 304 ? -8.844 9.241 8.684 1.00 94.62 304 LEU A CA 1
ATOM 2331 C C . LEU A 1 304 ? -9.865 8.477 9.540 1.00 94.62 304 LEU A C 1
ATOM 2333 O O . LEU A 1 304 ? -10.247 7.370 9.170 1.00 94.62 304 LEU A O 1
ATOM 2337 N N . LEU A 1 305 ? -10.350 9.073 10.636 1.00 95.75 305 LEU A N 1
ATOM 2338 C CA . LEU A 1 305 ? -11.353 8.423 11.494 1.00 95.75 305 LEU A CA 1
ATOM 2339 C C . LEU A 1 305 ? -12.668 8.188 10.746 1.00 95.75 305 LEU A C 1
ATOM 2341 O O . LEU A 1 305 ? -13.212 7.092 10.797 1.00 95.75 305 LEU A O 1
ATOM 2345 N N . PHE A 1 306 ? -13.118 9.176 9.967 1.00 95.12 306 PHE A N 1
ATOM 2346 C CA . PHE A 1 306 ? -14.321 9.047 9.146 1.00 95.12 306 PHE A CA 1
ATOM 2347 C C . PHE A 1 306 ? -14.196 7.897 8.136 1.00 95.12 306 PHE A C 1
ATOM 2349 O O . PHE A 1 306 ? -15.109 7.088 8.005 1.00 95.12 306 PHE A O 1
ATOM 2356 N N . ALA A 1 307 ? -13.057 7.786 7.447 1.00 96.06 307 ALA A N 1
ATOM 2357 C CA . ALA A 1 307 ? -12.800 6.714 6.491 1.00 96.06 307 ALA A CA 1
ATOM 2358 C C . ALA A 1 307 ? -12.804 5.327 7.156 1.00 96.06 307 ALA A C 1
ATOM 2360 O O . ALA A 1 307 ? -13.352 4.381 6.590 1.00 96.06 307 ALA A O 1
ATOM 2361 N N . ILE A 1 308 ? -12.238 5.215 8.364 1.00 97.38 308 ILE A N 1
ATOM 2362 C CA . ILE A 1 308 ? -12.287 3.986 9.166 1.00 97.38 308 ILE A CA 1
ATOM 2363 C C . ILE A 1 308 ? -13.742 3.654 9.526 1.00 97.38 308 ILE A C 1
ATOM 2365 O O . ILE A 1 308 ? -14.175 2.530 9.284 1.00 97.38 308 ILE A O 1
ATOM 2369 N N . ASP A 1 309 ? -14.526 4.624 10.005 1.00 97.31 309 ASP A N 1
ATOM 2370 C CA . ASP A 1 309 ? -15.936 4.416 10.361 1.00 97.31 309 ASP A CA 1
ATOM 2371 C C . ASP A 1 309 ? -16.771 3.950 9.166 1.00 97.31 309 ASP A C 1
ATOM 2373 O O . ASP A 1 309 ? -17.578 3.029 9.291 1.00 97.31 309 ASP A O 1
ATOM 2377 N N . ARG A 1 310 ? -16.564 4.547 7.985 1.00 97.12 310 ARG A N 1
ATOM 2378 C CA . ARG A 1 310 ? -17.261 4.123 6.762 1.00 97.12 310 ARG A CA 1
ATOM 2379 C C . ARG A 1 310 ? -16.873 2.704 6.348 1.00 97.12 310 ARG A C 1
ATOM 2381 O O . ARG A 1 310 ? -17.743 1.943 5.932 1.00 97.12 310 ARG A O 1
ATOM 2388 N N . ALA A 1 311 ? -15.603 2.321 6.491 1.00 97.19 311 ALA A N 1
ATOM 2389 C CA . ALA A 1 311 ? -15.160 0.955 6.211 1.00 97.19 311 ALA A CA 1
ATOM 2390 C C . ALA A 1 311 ? -15.775 -0.065 7.184 1.00 97.19 311 ALA A C 1
ATOM 2392 O O . ALA A 1 311 ? -16.191 -1.136 6.749 1.00 97.19 311 ALA A O 1
ATOM 2393 N N . ILE A 1 312 ? -15.897 0.282 8.471 1.00 97.31 312 ILE A N 1
ATOM 2394 C CA . ILE A 1 312 ? -16.584 -0.528 9.494 1.00 97.31 312 ILE A CA 1
ATOM 2395 C C . ILE A 1 312 ? -18.064 -0.695 9.141 1.00 97.31 312 ILE A C 1
ATOM 2397 O O . ILE A 1 312 ? -18.561 -1.817 9.103 1.00 97.31 312 ILE A O 1
ATOM 2401 N N . GLN A 1 313 ? -18.763 0.407 8.852 1.00 96.50 313 GLN A N 1
ATOM 2402 C CA . GLN A 1 313 ? -20.194 0.399 8.519 1.00 96.50 313 GLN A CA 1
ATOM 2403 C C . GLN A 1 313 ? -20.499 -0.404 7.255 1.00 96.50 313 GLN A C 1
ATOM 2405 O O . GLN A 1 313 ? -21.525 -1.071 7.185 1.00 96.50 313 GLN A O 1
ATOM 2410 N N . ALA A 1 314 ? -19.602 -0.358 6.272 1.00 96.56 314 ALA A N 1
ATOM 2411 C CA . ALA A 1 314 ? -19.726 -1.131 5.047 1.00 96.56 314 ALA A CA 1
ATOM 2412 C C . ALA A 1 314 ? -19.125 -2.547 5.148 1.00 96.56 314 ALA A C 1
ATOM 2414 O O . ALA A 1 314 ? -18.974 -3.209 4.123 1.00 96.56 314 ALA A O 1
ATOM 2415 N N . GLU A 1 315 ? -18.751 -3.005 6.349 1.00 96.88 315 GLU A N 1
ATOM 2416 C CA . GLU A 1 315 ? -18.186 -4.335 6.624 1.00 96.88 315 GLU A CA 1
ATOM 2417 C C . GLU A 1 315 ? -16.931 -4.686 5.799 1.00 96.88 315 GLU A C 1
ATOM 2419 O O . GLU A 1 315 ? -16.664 -5.845 5.474 1.00 96.88 315 GLU A O 1
ATOM 2424 N N . GLN A 1 316 ? -16.121 -3.683 5.463 1.00 96.38 316 GLN A N 1
ATOM 2425 C CA . GLN A 1 316 ? -14.891 -3.835 4.683 1.00 96.38 316 GLN A CA 1
ATOM 2426 C C . GLN A 1 316 ? -13.722 -4.246 5.585 1.00 96.38 316 GLN A C 1
ATOM 2428 O O . GLN A 1 316 ? -12.767 -3.501 5.765 1.00 96.38 316 GLN A O 1
ATOM 2433 N N . TRP A 1 317 ? -13.801 -5.414 6.220 1.00 95.38 317 TRP A N 1
ATOM 2434 C CA . TRP A 1 317 ? -12.825 -5.838 7.237 1.00 95.38 317 TRP A CA 1
ATOM 2435 C C . TRP A 1 317 ? -11.449 -6.193 6.671 1.00 95.38 317 TRP A C 1
ATOM 2437 O O . TRP A 1 317 ? -10.429 -5.994 7.329 1.00 95.38 317 TRP A O 1
ATOM 2447 N N . ASP A 1 318 ? -11.398 -6.693 5.441 1.00 93.94 318 ASP A N 1
ATOM 2448 C CA . ASP A 1 318 ? -10.166 -7.121 4.779 1.00 93.94 318 ASP A CA 1
ATOM 2449 C C . ASP A 1 318 ? -9.178 -5.963 4.570 1.00 93.94 318 ASP A C 1
ATOM 2451 O O . ASP A 1 318 ? -7.958 -6.165 4.598 1.00 93.94 318 ASP A O 1
ATOM 2455 N N . ILE A 1 319 ? -9.687 -4.736 4.426 1.00 93.75 319 ILE A N 1
ATOM 2456 C CA . ILE A 1 319 ? -8.847 -3.553 4.250 1.00 93.75 319 ILE A CA 1
ATOM 2457 C C . ILE A 1 319 ? -8.029 -3.219 5.503 1.00 93.75 319 ILE A C 1
ATOM 2459 O O . ILE A 1 319 ? -6.949 -2.647 5.382 1.00 93.75 319 ILE A O 1
ATOM 2463 N N . PHE A 1 320 ? -8.478 -3.618 6.700 1.00 93.25 320 PHE A N 1
ATOM 2464 C CA . PHE A 1 320 ? -7.781 -3.302 7.951 1.00 93.25 320 PHE A CA 1
ATOM 2465 C C . PHE A 1 320 ? -6.382 -3.916 7.993 1.00 93.25 320 PHE A C 1
ATOM 2467 O O . PHE A 1 320 ? -5.421 -3.262 8.403 1.00 93.25 320 PHE A O 1
ATOM 2474 N N . ALA A 1 321 ? -6.270 -5.163 7.528 1.00 90.19 321 ALA A N 1
ATOM 2475 C CA . ALA A 1 321 ? -4.999 -5.863 7.418 1.00 90.19 321 ALA A CA 1
ATOM 2476 C C . ALA A 1 321 ? -4.172 -5.364 6.223 1.00 90.19 321 ALA A C 1
ATOM 2478 O O . ALA A 1 321 ? -2.957 -5.220 6.338 1.00 90.19 321 ALA A O 1
ATOM 2479 N N . LYS A 1 322 ? -4.820 -5.089 5.081 1.00 92.00 322 LYS A N 1
ATOM 2480 C CA . LYS A 1 322 ? -4.140 -4.653 3.849 1.00 92.00 322 LYS A CA 1
ATOM 2481 C C . LYS A 1 322 ? -3.488 -3.272 3.989 1.00 92.00 322 LYS A C 1
ATOM 2483 O O . LYS A 1 322 ? -2.392 -3.076 3.473 1.00 92.00 322 LYS A O 1
ATOM 2488 N N . GLU A 1 323 ? -4.148 -2.349 4.685 1.00 93.25 323 GLU A N 1
ATOM 2489 C CA . GLU A 1 323 ? -3.747 -0.939 4.784 1.00 93.25 323 GLU A CA 1
ATOM 2490 C C . GLU A 1 323 ? -2.988 -0.585 6.071 1.00 93.25 323 GLU A C 1
ATOM 2492 O O . GLU A 1 323 ? -2.642 0.580 6.262 1.00 93.25 323 GLU A O 1
ATOM 2497 N N . ASP A 1 324 ? -2.732 -1.556 6.955 1.00 94.06 324 ASP A N 1
ATOM 2498 C CA . ASP A 1 324 ? -2.065 -1.346 8.250 1.00 94.06 324 ASP A CA 1
ATOM 2499 C C . ASP A 1 324 ? -2.631 -0.122 9.001 1.00 94.06 324 ASP A C 1
ATOM 2501 O O . ASP A 1 324 ? -1.950 0.867 9.297 1.00 94.06 324 ASP A O 1
ATOM 2505 N N . ILE A 1 325 ? -3.941 -0.169 9.270 1.00 95.75 325 ILE A N 1
ATOM 2506 C CA . ILE A 1 325 ? -4.691 0.956 9.852 1.00 95.75 325 ILE A CA 1
ATOM 2507 C C . ILE A 1 325 ? -4.120 1.384 11.206 1.00 95.75 325 ILE A C 1
ATOM 2509 O O . ILE A 1 325 ? -4.095 2.575 11.523 1.00 95.75 325 ILE A O 1
ATOM 2513 N N . ALA A 1 326 ? -3.588 0.435 11.980 1.00 94.75 326 ALA A N 1
ATOM 2514 C CA . ALA A 1 326 ? -2.876 0.743 13.212 1.00 94.75 326 ALA A CA 1
ATOM 2515 C C . ALA A 1 326 ? -1.665 1.655 12.933 1.00 94.75 326 ALA A C 1
ATOM 2517 O O . ALA A 1 326 ? -1.504 2.692 13.574 1.00 94.75 326 ALA A O 1
ATOM 2518 N N . ASN A 1 327 ? -0.835 1.354 11.933 1.00 93.94 327 ASN A N 1
ATOM 2519 C CA . ASN A 1 327 ? 0.273 2.240 11.591 1.00 93.94 327 ASN A CA 1
ATOM 2520 C C . ASN A 1 327 ? -0.191 3.615 11.074 1.00 93.94 327 ASN A C 1
ATOM 2522 O O . ASN A 1 327 ? 0.425 4.623 11.435 1.00 93.94 327 ASN A O 1
ATOM 2526 N N . LYS A 1 328 ? -1.304 3.696 10.323 1.00 94.31 328 LYS A N 1
ATOM 2527 C CA . LYS A 1 328 ? -1.907 4.991 9.941 1.00 94.31 328 LYS A CA 1
ATOM 2528 C C . LYS A 1 328 ? -2.319 5.808 11.177 1.00 94.31 328 LYS A C 1
ATOM 2530 O O . LYS A 1 328 ? -2.049 7.002 11.238 1.00 94.31 328 LYS A O 1
ATOM 2535 N N . LEU A 1 329 ? -2.884 5.189 12.212 1.00 95.25 329 LEU A N 1
ATOM 2536 C CA . LEU A 1 329 ? -3.273 5.905 13.435 1.00 95.25 329 LEU A CA 1
ATOM 2537 C C . LEU A 1 329 ? -2.094 6.371 14.301 1.00 95.25 329 LEU A C 1
ATOM 2539 O O . LEU A 1 329 ? -2.216 7.382 14.991 1.00 95.25 329 LEU A O 1
ATOM 2543 N N . ARG A 1 330 ? -0.941 5.689 14.265 1.00 93.38 330 ARG A N 1
ATOM 2544 C CA . ARG A 1 330 ? 0.199 5.989 15.158 1.00 93.38 330 ARG A CA 1
ATOM 2545 C C . ARG A 1 330 ? 0.684 7.442 15.056 1.00 93.38 330 ARG A C 1
ATOM 2547 O O . ARG A 1 330 ? 1.101 8.018 16.056 1.00 93.38 330 ARG A O 1
ATOM 2554 N N . GLY A 1 331 ? 0.618 8.037 13.865 1.00 89.31 331 GLY A N 1
ATOM 2555 C CA . GLY A 1 331 ? 0.991 9.439 13.634 1.00 89.31 331 GLY A CA 1
ATOM 2556 C C . GLY A 1 331 ? -0.185 10.410 13.537 1.00 89.31 331 GLY A C 1
ATOM 2557 O O . GLY A 1 331 ? 0.040 11.578 13.230 1.00 89.31 331 GLY A O 1
ATOM 2558 N N . PHE A 1 332 ? -1.416 9.943 13.761 1.00 94.56 332 PHE A N 1
ATOM 2559 C CA . PHE A 1 332 ? -2.609 10.769 13.628 1.00 94.56 332 PHE A CA 1
ATOM 2560 C C . PHE A 1 332 ? -2.716 11.767 14.785 1.00 94.56 332 PHE A C 1
ATOM 2562 O O . PHE A 1 332 ? -2.712 11.376 15.957 1.00 94.56 332 PHE A O 1
ATOM 2569 N N . GLN A 1 333 ? -2.775 13.058 14.445 1.00 92.19 333 GLN A N 1
ATOM 2570 C CA . GLN A 1 333 ? -2.836 14.166 15.399 1.00 92.19 333 GLN A CA 1
ATOM 2571 C C . GLN A 1 333 ? -4.295 14.478 15.740 1.00 92.19 333 GLN A C 1
ATOM 2573 O O . GLN A 1 333 ? -4.976 15.198 15.018 1.00 92.19 333 GLN A O 1
ATOM 2578 N N . THR A 1 334 ? -4.774 13.925 16.850 1.00 93.06 334 THR A N 1
ATOM 2579 C CA . THR A 1 334 ? -6.106 14.197 17.400 1.00 93.06 334 THR A CA 1
ATOM 2580 C C . THR A 1 334 ? -6.052 14.177 18.926 1.00 93.06 334 THR A C 1
ATOM 2582 O O . THR A 1 334 ? -5.071 13.699 19.506 1.00 93.06 334 THR A O 1
ATOM 2585 N N . ASP A 1 335 ? -7.099 14.675 19.583 1.00 95.00 335 ASP A N 1
ATOM 2586 C CA . ASP A 1 335 ? -7.262 14.516 21.027 1.00 95.00 335 ASP A CA 1
ATOM 2587 C C . ASP A 1 335 ? -7.290 13.018 21.372 1.00 95.00 335 ASP A C 1
ATOM 2589 O O . ASP A 1 335 ? -8.124 12.249 20.891 1.00 95.00 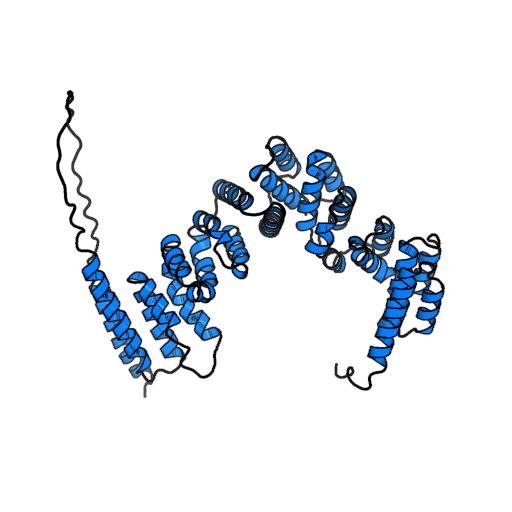335 ASP A O 1
ATOM 2593 N N . ARG A 1 336 ? -6.350 12.594 22.216 1.00 93.75 336 ARG A N 1
ATOM 2594 C CA . ARG A 1 336 ? -6.163 11.190 22.592 1.00 93.75 336 ARG A CA 1
ATOM 2595 C C . ARG A 1 336 ? -7.279 10.647 23.471 1.00 93.75 336 ARG A C 1
ATOM 2597 O O . ARG A 1 336 ? -7.569 9.457 23.406 1.00 93.75 336 ARG A O 1
ATOM 2604 N N . ASN A 1 337 ? -7.933 11.498 24.259 1.00 95.31 337 ASN A N 1
ATOM 2605 C CA . ASN A 1 337 ? -9.145 11.105 24.964 1.00 95.31 337 ASN A CA 1
ATOM 2606 C C . ASN A 1 337 ? -10.283 10.892 23.971 1.00 95.31 337 ASN A C 1
ATOM 2608 O O . ASN A 1 337 ? -10.942 9.862 24.046 1.00 95.31 337 ASN A O 1
ATOM 2612 N N . ALA A 1 338 ? -10.464 11.803 23.011 1.00 95.94 338 ALA A N 1
ATOM 2613 C CA . ALA A 1 338 ? -11.480 11.635 21.973 1.00 95.94 338 ALA A CA 1
ATOM 2614 C C . ALA A 1 338 ? -11.232 10.371 21.131 1.00 95.94 338 ALA A C 1
ATOM 2616 O O . ALA A 1 338 ? -12.175 9.652 20.819 1.00 95.94 338 ALA A O 1
ATOM 2617 N N . LEU A 1 339 ? -9.969 10.055 20.823 1.00 96.81 339 LEU A N 1
ATOM 2618 C CA . LEU A 1 339 ? -9.594 8.835 20.104 1.00 96.81 339 LEU A CA 1
ATOM 2619 C C . LEU A 1 339 ? -9.916 7.560 20.900 1.00 96.81 339 LEU A C 1
ATOM 2621 O O . LEU A 1 339 ? -10.411 6.592 20.327 1.00 96.81 339 LEU A O 1
ATOM 2625 N N . ALA A 1 340 ? -9.668 7.559 22.212 1.00 97.62 340 ALA A N 1
ATOM 2626 C CA . ALA A 1 340 ? -10.015 6.434 23.075 1.00 97.62 340 ALA A CA 1
ATOM 2627 C C . ALA A 1 340 ? -11.537 6.236 23.187 1.00 97.62 340 ALA A C 1
ATOM 2629 O O . ALA A 1 340 ? -11.999 5.100 23.148 1.00 97.62 340 ALA A O 1
ATOM 2630 N N . GLU A 1 341 ? -12.313 7.323 23.286 1.00 97.69 341 GLU A N 1
ATOM 2631 C CA . GLU A 1 341 ? -13.783 7.257 23.284 1.00 97.69 341 GLU A CA 1
ATOM 2632 C C . GLU A 1 341 ? -14.324 6.783 21.926 1.00 97.69 341 GLU A C 1
ATOM 2634 O O . GLU A 1 341 ? -15.211 5.936 21.874 1.00 97.69 341 GLU A O 1
ATOM 2639 N N . TRP A 1 342 ? -13.746 7.253 20.816 1.00 97.56 342 TRP A N 1
ATOM 2640 C CA . TRP A 1 342 ? -14.079 6.775 19.471 1.00 97.56 342 TRP A CA 1
ATOM 2641 C C . TRP A 1 342 ? -13.837 5.267 19.318 1.00 97.56 342 TRP A C 1
ATOM 2643 O O . TRP A 1 342 ? -14.671 4.563 18.754 1.00 97.56 342 TRP A O 1
ATOM 2653 N N . ALA A 1 343 ? -12.751 4.738 19.885 1.00 97.94 343 ALA A N 1
ATOM 2654 C CA . ALA A 1 343 ? -12.432 3.314 19.811 1.00 97.94 343 ALA A CA 1
ATOM 2655 C C . ALA A 1 343 ? -13.458 2.406 20.519 1.00 97.94 343 ALA A C 1
ATOM 2657 O O . ALA A 1 343 ? -13.539 1.224 20.194 1.00 97.94 343 ALA A O 1
ATOM 2658 N N . LEU A 1 344 ? -14.271 2.942 21.442 1.00 97.94 344 LEU A N 1
ATOM 2659 C CA . LEU A 1 344 ? -15.374 2.209 22.085 1.00 97.94 344 LEU A CA 1
ATOM 2660 C C . LEU A 1 344 ? -16.573 1.965 21.153 1.00 97.94 344 LEU A C 1
ATOM 2662 O O . LEU A 1 344 ? -17.524 1.281 21.533 1.00 97.94 344 LEU A O 1
ATOM 2666 N N . THR A 1 345 ? -16.562 2.540 19.947 1.00 97.75 345 THR A N 1
ATOM 2667 C CA . THR A 1 345 ? -17.606 2.323 18.932 1.00 97.75 345 THR A CA 1
ATOM 2668 C C . THR A 1 345 ? -17.363 1.072 18.089 1.00 97.75 345 THR A C 1
ATOM 2670 O O . THR A 1 345 ? -18.226 0.675 17.305 1.00 97.75 345 THR A O 1
ATOM 2673 N N . PHE A 1 346 ? -16.199 0.434 18.233 1.00 97.56 346 PHE A N 1
ATOM 2674 C CA . PHE A 1 346 ? -15.836 -0.706 17.409 1.00 97.56 346 PHE A CA 1
ATOM 2675 C C . PHE A 1 346 ? -16.623 -1.970 17.787 1.00 97.56 346 PHE A C 1
ATOM 2677 O O . PHE A 1 346 ? -16.935 -2.213 18.956 1.00 97.56 346 PHE A O 1
ATOM 2684 N N . PRO A 1 347 ? -16.925 -2.835 16.808 1.00 97.25 347 PRO A N 1
ATOM 2685 C CA . PRO A 1 347 ? -17.388 -4.179 17.106 1.00 97.25 347 PRO A CA 1
ATOM 2686 C C . PRO A 1 347 ? -16.222 -5.070 17.552 1.00 97.25 347 PRO A C 1
ATOM 2688 O O . PRO A 1 347 ? -15.070 -4.866 17.149 1.00 97.25 347 PRO A O 1
ATOM 2691 N N . GLU A 1 348 ? -16.538 -6.104 18.336 1.00 96.94 348 GLU A N 1
ATOM 2692 C CA . GLU A 1 348 ? -15.570 -7.128 18.729 1.00 96.94 348 GLU A CA 1
ATOM 2693 C C . GLU A 1 348 ? -15.130 -7.933 17.504 1.00 96.94 348 GLU A C 1
ATOM 2695 O O . GLU A 1 348 ? -15.857 -8.794 17.005 1.00 96.94 348 GLU A O 1
ATOM 2700 N N . ARG A 1 349 ? -13.929 -7.639 17.003 1.00 96.81 349 ARG A N 1
ATOM 2701 C CA . ARG A 1 349 ? -13.337 -8.296 15.839 1.00 96.81 349 ARG A CA 1
ATOM 2702 C C . ARG A 1 349 ? -11.826 -8.395 15.979 1.00 96.81 349 ARG A C 1
ATOM 2704 O O . ARG A 1 349 ? -11.185 -7.599 16.665 1.00 96.81 349 ARG A O 1
ATOM 2711 N N . GLN A 1 350 ? -11.228 -9.374 15.307 1.00 95.31 350 GLN A N 1
ATOM 2712 C CA . GLN A 1 350 ? -9.773 -9.518 15.315 1.00 95.31 350 GLN A CA 1
ATOM 2713 C C . GLN A 1 350 ? -9.102 -8.353 14.571 1.00 95.31 350 GLN A C 1
ATOM 2715 O O . GLN A 1 350 ? -8.054 -7.869 14.992 1.00 95.31 350 GLN A O 1
ATOM 2720 N N . GLU A 1 351 ? -9.729 -7.891 13.494 1.00 95.62 351 GLU A N 1
ATOM 2721 C CA . GLU A 1 351 ? -9.245 -6.853 12.588 1.00 95.62 351 GLU A CA 1
ATOM 2722 C C . GLU A 1 351 ? -9.215 -5.466 13.253 1.00 95.62 351 GLU A C 1
ATOM 2724 O O . GLU A 1 351 ? -8.316 -4.668 12.988 1.00 95.62 351 GLU A O 1
ATOM 2729 N N . THR A 1 352 ? -10.151 -5.189 14.168 1.00 96.12 352 THR A N 1
ATOM 2730 C CA . THR A 1 352 ? -10.234 -3.917 14.906 1.00 96.12 352 THR A CA 1
ATOM 2731 C C . THR A 1 352 ? -9.368 -3.903 16.162 1.00 96.12 352 THR A C 1
ATOM 2733 O O . THR A 1 352 ? -9.044 -2.827 16.659 1.00 96.12 352 THR A O 1
ATOM 2736 N N . ARG A 1 353 ? -8.925 -5.063 16.666 1.00 95.62 353 ARG A N 1
ATOM 2737 C CA . ARG A 1 353 ? -8.197 -5.172 17.942 1.00 95.62 353 ARG A CA 1
ATOM 2738 C C . ARG A 1 353 ? -6.910 -4.346 17.982 1.00 95.62 353 ARG A C 1
ATOM 2740 O O . ARG A 1 353 ? -6.673 -3.637 18.954 1.00 95.62 353 ARG A O 1
ATOM 2747 N N . ALA A 1 354 ? -6.083 -4.399 16.937 1.00 95.12 354 ALA A N 1
ATOM 2748 C CA . ALA A 1 354 ? -4.842 -3.615 16.893 1.00 95.12 354 ALA A CA 1
ATOM 2749 C C . ALA A 1 354 ? -5.115 -2.099 16.857 1.00 95.12 354 ALA A C 1
ATOM 2751 O O . ALA A 1 354 ? -4.396 -1.318 17.480 1.00 95.12 354 ALA A O 1
ATOM 2752 N N . VAL A 1 355 ? -6.178 -1.696 16.156 1.00 96.69 355 VAL A N 1
ATOM 2753 C CA . VAL A 1 355 ? -6.633 -0.303 16.045 1.00 96.69 355 VAL A CA 1
ATOM 2754 C C . VAL A 1 355 ? -7.166 0.187 17.395 1.00 96.69 355 VAL A C 1
ATOM 2756 O O . VAL A 1 355 ? -6.767 1.254 17.854 1.00 96.69 355 VAL A O 1
ATOM 2759 N N . PHE A 1 356 ? -7.988 -0.628 18.062 1.00 98.12 356 PHE A N 1
ATOM 2760 C CA . PHE A 1 356 ? -8.512 -0.381 19.405 1.00 98.12 356 PHE A CA 1
ATOM 2761 C C . PHE A 1 356 ? -7.387 -0.200 20.429 1.00 98.12 356 PHE A C 1
ATOM 2763 O O . PHE A 1 356 ? -7.308 0.845 21.073 1.00 98.12 356 PHE A O 1
ATOM 2770 N N . ASN A 1 357 ? -6.477 -1.175 20.534 1.00 96.56 357 ASN A N 1
ATOM 2771 C CA . ASN A 1 357 ? -5.360 -1.127 21.477 1.00 96.56 357 ASN A CA 1
ATOM 2772 C C . ASN A 1 357 ? -4.512 0.132 21.281 1.00 96.56 357 ASN A C 1
ATOM 2774 O O . ASN A 1 357 ? -4.200 0.829 22.244 1.00 96.56 357 ASN A O 1
ATOM 2778 N N . LEU A 1 358 ? -4.181 0.466 20.030 1.00 95.88 358 LEU A N 1
ATOM 2779 C CA . LEU A 1 358 ? -3.410 1.667 19.738 1.00 95.88 358 LEU A CA 1
ATOM 2780 C C . LEU A 1 358 ? -4.164 2.942 20.134 1.00 95.88 358 LEU A C 1
ATOM 2782 O O . LEU A 1 358 ? -3.567 3.826 20.746 1.00 95.88 358 LEU A O 1
ATOM 2786 N N . ALA A 1 359 ? -5.457 3.029 19.821 1.00 97.62 359 ALA A N 1
ATOM 2787 C CA . ALA A 1 359 ? -6.285 4.195 20.109 1.00 97.62 359 ALA A CA 1
ATOM 2788 C C . ALA A 1 359 ? -6.407 4.489 21.615 1.00 97.62 359 ALA A C 1
ATOM 2790 O O . ALA A 1 359 ? -6.398 5.654 22.013 1.00 97.62 359 ALA A O 1
ATOM 2791 N N . ILE A 1 360 ? -6.463 3.453 22.458 1.00 98.00 360 ILE A N 1
ATOM 2792 C CA . ILE A 1 360 ? -6.559 3.607 23.919 1.00 98.00 360 ILE A CA 1
ATOM 2793 C C . ILE A 1 360 ? -5.192 3.676 24.615 1.00 98.00 360 ILE A C 1
ATOM 2795 O O . ILE A 1 360 ? -5.118 4.128 25.759 1.00 98.00 360 ILE A O 1
ATOM 2799 N N . SER A 1 361 ? -4.118 3.220 23.957 1.00 96.38 361 SER A N 1
ATOM 2800 C CA . SER A 1 361 ? -2.803 3.008 24.580 1.00 96.38 361 SER A CA 1
ATOM 2801 C C . SER A 1 361 ? -2.292 4.240 25.325 1.00 96.38 361 SER A C 1
ATOM 2803 O O . SER A 1 361 ? -1.946 4.155 26.500 1.00 96.38 361 SER A O 1
ATOM 2805 N N . GLU A 1 362 ? -2.317 5.416 24.698 1.00 94.75 362 GLU A N 1
ATOM 2806 C CA . GLU A 1 362 ? -1.798 6.641 25.307 1.00 94.75 362 GLU A CA 1
ATOM 2807 C C . GLU A 1 362 ? -2.582 7.044 26.567 1.00 94.75 362 GLU A C 1
ATOM 2809 O O . GLU A 1 362 ? -1.986 7.415 27.581 1.00 94.75 362 GLU A O 1
ATOM 2814 N N . LYS A 1 363 ? -3.912 6.880 26.550 1.00 95.75 363 LYS A N 1
ATOM 2815 C CA . LYS A 1 363 ? -4.773 7.128 27.716 1.00 95.75 363 LYS A CA 1
ATOM 2816 C C . LYS A 1 363 ? -4.411 6.214 28.887 1.00 95.75 363 LYS A C 1
ATOM 2818 O O . LYS A 1 363 ? -4.398 6.664 30.031 1.00 95.75 363 LYS A O 1
ATOM 2823 N N . LEU A 1 364 ? -4.102 4.947 28.609 1.00 97.12 364 LEU A N 1
ATOM 2824 C CA . LEU A 1 364 ? -3.728 3.964 29.629 1.00 97.12 364 LEU A CA 1
ATOM 2825 C C . LEU A 1 364 ? -2.284 4.135 30.124 1.00 97.12 364 LEU A C 1
ATOM 2827 O O . LEU A 1 364 ? -2.000 3.871 31.291 1.00 97.12 364 LEU A O 1
ATOM 2831 N N . LEU A 1 365 ? -1.368 4.566 29.256 1.00 94.06 365 LEU A N 1
ATOM 2832 C CA . LEU A 1 365 ? 0.059 4.670 29.561 1.00 94.06 365 LEU A CA 1
ATOM 2833 C C . LEU A 1 365 ? 0.425 5.954 30.306 1.00 94.06 365 LEU A C 1
ATOM 2835 O O . LEU A 1 365 ? 1.289 5.910 31.189 1.00 94.06 365 LEU A O 1
ATOM 2839 N N . ASN A 1 366 ? -0.221 7.076 29.982 1.00 94.75 366 ASN A N 1
ATOM 2840 C CA . ASN A 1 366 ? 0.080 8.370 30.596 1.00 94.75 366 ASN A CA 1
ATOM 2841 C C . ASN A 1 366 ? -0.322 8.390 32.079 1.00 94.75 366 ASN A C 1
ATOM 2843 O O . ASN A 1 366 ? 0.494 8.730 32.940 1.00 94.75 366 ASN A O 1
ATOM 2847 N N . ASP A 1 367 ? -1.530 7.918 32.394 1.00 95.75 367 ASP A N 1
ATOM 2848 C CA . ASP A 1 367 ? -2.023 7.755 33.764 1.00 95.75 367 ASP A CA 1
ATOM 2849 C C . ASP A 1 367 ? -2.713 6.387 33.932 1.00 95.75 367 ASP A C 1
ATOM 2851 O O . ASP A 1 367 ? -3.925 6.262 33.744 1.00 95.75 367 ASP A O 1
ATOM 2855 N N . PRO A 1 368 ? -1.965 5.336 34.317 1.00 95.69 368 PRO A N 1
ATOM 2856 C CA . PRO A 1 368 ? -2.510 3.994 34.487 1.00 95.69 368 PRO A CA 1
ATOM 2857 C C . PRO A 1 368 ? -3.570 3.875 35.579 1.00 95.69 368 PRO A C 1
ATOM 2859 O O . PRO A 1 368 ? -4.296 2.881 35.588 1.00 95.69 368 PRO A O 1
ATOM 2862 N N . ALA A 1 369 ? -3.632 4.808 36.535 1.00 95.38 369 ALA A N 1
ATOM 2863 C CA . ALA A 1 369 ? -4.652 4.794 37.576 1.00 95.38 369 ALA A CA 1
ATOM 2864 C C . ALA A 1 369 ? -5.966 5.356 37.024 1.00 95.38 369 ALA A C 1
ATOM 2866 O O . ALA A 1 369 ? -7.003 4.698 37.128 1.00 95.38 369 ALA A O 1
ATOM 2867 N N . ALA A 1 370 ? -5.914 6.512 36.356 1.00 96.62 370 ALA A N 1
ATOM 2868 C CA . ALA A 1 370 ? -7.075 7.078 35.673 1.00 96.62 370 ALA A CA 1
ATOM 2869 C C . ALA A 1 370 ? -7.558 6.187 34.517 1.00 96.62 370 ALA A C 1
ATOM 2871 O O . ALA A 1 370 ? -8.762 5.997 34.352 1.00 96.62 370 ALA A O 1
ATOM 2872 N N . GLY A 1 371 ? -6.637 5.591 33.754 1.00 97.25 371 GLY A N 1
ATOM 2873 C CA . GLY A 1 371 ? -6.941 4.631 32.694 1.00 97.25 371 GLY A CA 1
ATOM 2874 C C . GLY A 1 371 ? -7.656 3.387 33.223 1.00 97.25 371 GLY A C 1
ATOM 2875 O O . GLY A 1 371 ? -8.670 2.976 32.665 1.00 97.25 371 GLY A O 1
ATOM 2876 N N . GLN A 1 372 ? -7.200 2.835 34.352 1.00 97.44 372 GLN A N 1
ATOM 2877 C CA . GLN A 1 372 ? -7.895 1.734 35.020 1.00 97.44 372 GLN A CA 1
ATOM 2878 C C . GLN A 1 372 ? -9.301 2.145 35.485 1.00 97.44 372 GLN A C 1
ATOM 2880 O O . GLN A 1 372 ? -10.264 1.431 35.221 1.00 97.44 372 GLN A O 1
ATOM 2885 N N . ALA A 1 373 ? -9.436 3.304 36.136 1.00 97.75 373 ALA A N 1
ATOM 2886 C CA . ALA A 1 373 ? -10.734 3.809 36.584 1.00 97.75 373 ALA A CA 1
ATOM 2887 C C . ALA A 1 373 ? -11.697 4.076 35.412 1.00 97.75 373 ALA A C 1
ATOM 2889 O O . ALA A 1 373 ? -12.905 3.913 35.560 1.00 97.75 373 ALA A O 1
ATOM 2890 N N . TRP A 1 374 ? -11.181 4.477 34.247 1.00 98.12 374 TRP A N 1
ATOM 2891 C CA . TRP A 1 374 ? -11.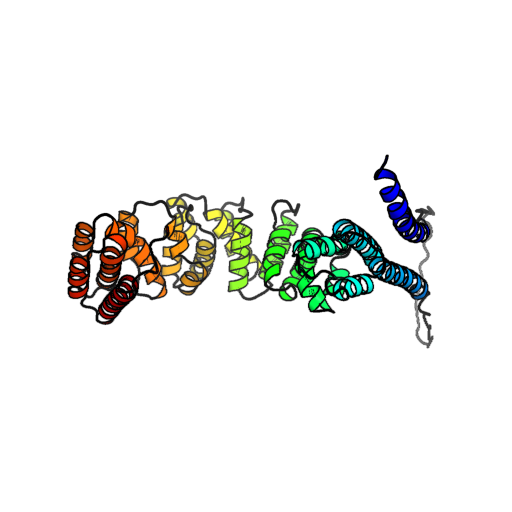957 4.615 33.015 1.00 98.12 374 TRP A CA 1
ATOM 2892 C C . TRP A 1 374 ? -12.453 3.256 32.505 1.00 98.12 374 TRP A C 1
ATOM 2894 O O . TRP A 1 374 ? -13.653 3.104 32.294 1.00 98.12 374 TRP A O 1
ATOM 2904 N N . LEU A 1 375 ? -11.575 2.250 32.412 1.00 98.38 375 LEU A N 1
ATOM 2905 C CA . LEU A 1 375 ? -11.959 0.888 32.015 1.00 98.38 375 LEU A CA 1
ATOM 2906 C C . LEU A 1 375 ? -12.993 0.266 32.966 1.00 98.38 375 LEU A C 1
ATOM 2908 O O . LEU A 1 375 ? -13.879 -0.458 32.530 1.00 98.38 375 LEU A O 1
ATOM 2912 N N . GLU A 1 376 ? -12.923 0.559 34.264 1.00 97.12 376 GLU A N 1
ATOM 2913 C CA . GLU A 1 376 ? -13.863 0.035 35.266 1.00 97.12 376 GLU A CA 1
ATOM 2914 C C . GLU A 1 376 ? -15.278 0.615 35.172 1.00 97.12 376 GLU A C 1
ATOM 2916 O O . GLU A 1 376 ? -16.204 0.028 35.728 1.00 97.12 376 GLU A O 1
ATOM 2921 N N . LYS A 1 377 ? -15.467 1.726 34.451 1.00 98.06 377 LYS A N 1
ATOM 2922 C CA . LYS A 1 377 ? -16.803 2.257 34.136 1.00 98.06 377 LYS A CA 1
ATOM 2923 C C . LYS A 1 377 ? -17.488 1.480 33.014 1.00 98.06 377 LYS A C 1
ATOM 2925 O O . LYS A 1 377 ? -18.708 1.563 32.886 1.00 98.06 377 LYS A O 1
ATOM 2930 N N . LEU A 1 378 ? -16.722 0.759 32.195 1.00 98.00 378 LEU A N 1
ATOM 2931 C CA . LEU A 1 378 ? -17.269 -0.091 31.146 1.00 98.00 378 LEU A CA 1
ATOM 2932 C C . LEU A 1 378 ? -17.880 -1.360 31.772 1.00 98.00 378 LEU A C 1
ATOM 2934 O O . LEU A 1 378 ? -17.387 -1.832 32.801 1.00 98.00 378 LEU A O 1
ATOM 2938 N N . PRO A 1 379 ? -18.930 -1.952 31.173 1.00 98.00 379 PRO A N 1
ATOM 2939 C CA . PRO A 1 379 ? -19.540 -3.169 31.701 1.00 98.00 379 PRO A CA 1
ATOM 2940 C C . PRO A 1 379 ? -18.525 -4.314 31.832 1.00 98.00 379 PRO A C 1
ATOM 2942 O O . PRO A 1 379 ? -17.742 -4.573 30.912 1.00 98.00 379 PRO A O 1
ATOM 2945 N N . ALA A 1 380 ? -18.550 -5.020 32.965 1.00 97.31 380 ALA A N 1
ATOM 2946 C CA . ALA A 1 380 ? -17.770 -6.243 33.149 1.00 97.31 380 ALA A CA 1
ATOM 2947 C C . ALA A 1 380 ? -18.138 -7.280 32.075 1.00 97.31 380 ALA A C 1
ATOM 2949 O O . ALA A 1 380 ? -19.314 -7.446 31.756 1.00 97.31 380 ALA A O 1
ATOM 2950 N N . GLY A 1 381 ? -17.134 -7.942 31.499 1.00 96.31 381 GLY A N 1
ATOM 2951 C CA . GLY A 1 381 ? -17.304 -8.886 30.397 1.00 96.31 381 GLY A CA 1
ATOM 2952 C C . GLY A 1 381 ? -17.421 -8.238 29.014 1.00 96.31 381 GLY A C 1
ATOM 2953 O O . GLY A 1 381 ? -17.399 -8.956 28.020 1.00 96.31 381 GLY A O 1
ATOM 2954 N N . SER A 1 382 ? -17.518 -6.906 28.904 1.00 98.12 382 SER A N 1
ATOM 2955 C CA . SER A 1 382 ? -17.494 -6.245 27.591 1.00 98.12 382 SER A CA 1
ATOM 2956 C C . SER A 1 382 ? -16.097 -6.298 26.975 1.00 98.12 382 SER A C 1
ATOM 2958 O O . SER A 1 382 ? -15.114 -5.959 27.632 1.00 98.12 382 SER A O 1
ATOM 2960 N N . TRP A 1 383 ? -15.997 -6.656 25.692 1.00 98.06 383 TRP A N 1
ATOM 2961 C CA . TRP A 1 383 ? -14.705 -6.840 25.024 1.00 98.06 383 TRP A CA 1
ATOM 2962 C C . TRP A 1 383 ? -13.785 -5.609 25.141 1.00 98.06 383 TRP A C 1
ATOM 2964 O O . TRP A 1 383 ? -12.596 -5.767 25.404 1.00 98.06 383 TRP A O 1
ATOM 2974 N N . HIS A 1 384 ? -14.331 -4.390 25.056 1.00 98.38 384 HIS A N 1
ATOM 2975 C CA . HIS A 1 384 ? -13.581 -3.145 25.255 1.00 98.38 384 HIS A CA 1
ATOM 2976 C C . HIS A 1 384 ? -12.898 -3.081 26.628 1.00 98.38 384 HIS A C 1
ATOM 2978 O O . HIS A 1 384 ? -11.718 -2.742 26.727 1.00 98.38 384 HIS A O 1
ATOM 2984 N N . ARG A 1 385 ? -13.620 -3.429 27.703 1.00 98.44 385 ARG A N 1
ATOM 2985 C CA . ARG A 1 385 ? -13.059 -3.462 29.058 1.00 98.44 385 ARG A CA 1
ATOM 2986 C C . ARG A 1 385 ? -11.975 -4.522 29.166 1.00 98.44 385 ARG A C 1
ATOM 2988 O O . ARG A 1 385 ? -10.887 -4.238 29.658 1.00 98.44 385 ARG A O 1
ATOM 2995 N N . GLU A 1 386 ? -12.290 -5.739 28.734 1.00 98.38 386 GLU A N 1
ATOM 2996 C CA . GLU A 1 386 ? -11.417 -6.897 28.908 1.00 98.38 386 GLU A CA 1
ATOM 2997 C C . GLU A 1 386 ? -10.108 -6.715 28.127 1.00 98.38 386 GLU A C 1
ATOM 2999 O O . GLU A 1 386 ? -9.027 -6.811 28.707 1.00 98.38 386 GLU A O 1
ATOM 3004 N N . TRP A 1 387 ? -10.179 -6.325 26.852 1.00 98.12 387 TRP A N 1
ATOM 3005 C CA . TRP A 1 387 ? -8.998 -6.042 26.031 1.00 98.12 387 TRP A CA 1
ATOM 3006 C C . TRP A 1 387 ? -8.272 -4.756 26.437 1.00 98.12 387 TRP A C 1
ATOM 3008 O O . TRP A 1 387 ? -7.044 -4.699 26.357 1.00 98.12 387 TRP A O 1
ATOM 3018 N N . GLY A 1 388 ? -8.983 -3.755 26.957 1.00 98.25 388 GLY A N 1
ATOM 3019 C CA . GLY A 1 388 ? -8.352 -2.582 27.558 1.00 98.25 388 GLY A CA 1
ATOM 3020 C C . GLY A 1 388 ? -7.529 -2.925 28.803 1.00 98.25 388 GLY A C 1
ATOM 3021 O O . GLY A 1 388 ? -6.442 -2.383 28.996 1.00 98.25 388 GLY A O 1
ATOM 3022 N N . LEU A 1 389 ? -7.984 -3.875 29.627 1.00 98.50 389 LEU A N 1
ATOM 3023 C CA . LEU A 1 389 ? -7.216 -4.389 30.767 1.00 98.50 389 LEU A CA 1
ATOM 3024 C C . LEU A 1 389 ? -5.986 -5.207 30.329 1.00 98.50 389 LEU A C 1
ATOM 3026 O O . LEU A 1 389 ? -4.959 -5.169 31.017 1.00 98.50 389 LEU A O 1
ATOM 3030 N N . VAL A 1 390 ? -6.047 -5.898 29.183 1.00 98.19 390 VAL A N 1
ATOM 3031 C CA . VAL A 1 390 ? -4.864 -6.526 28.561 1.00 98.19 390 VAL A CA 1
ATOM 3032 C C . VAL A 1 390 ? -3.838 -5.459 28.166 1.00 98.19 390 VAL A C 1
ATOM 3034 O O . VAL A 1 390 ? -2.661 -5.579 28.507 1.00 98.19 390 VAL A O 1
ATOM 3037 N N . GLU A 1 391 ? -4.269 -4.379 27.513 1.00 97.94 391 GLU A N 1
ATOM 3038 C CA . GLU A 1 391 ? -3.380 -3.277 27.121 1.00 97.94 391 GLU A CA 1
ATOM 3039 C C . GLU A 1 391 ? -2.786 -2.554 28.345 1.00 97.94 391 GLU A C 1
ATOM 3041 O O . GLU A 1 391 ? -1.587 -2.277 28.398 1.00 97.94 391 GLU A O 1
ATOM 3046 N N . LEU A 1 392 ? -3.585 -2.332 29.394 1.00 97.88 392 LEU A N 1
ATOM 3047 C CA . LEU A 1 392 ? -3.106 -1.773 30.661 1.00 97.88 392 LEU A CA 1
ATOM 3048 C C . LEU A 1 392 ? -2.042 -2.672 31.312 1.00 97.88 392 LEU A C 1
ATOM 3050 O O . LEU A 1 392 ? -1.043 -2.169 31.832 1.00 97.88 392 LEU A O 1
ATOM 3054 N N . THR A 1 393 ? -2.246 -3.993 31.280 1.00 97.75 393 THR A N 1
ATOM 3055 C CA . THR A 1 393 ? -1.273 -4.992 31.748 1.00 97.75 393 THR A CA 1
ATOM 3056 C C . THR A 1 393 ? 0.056 -4.840 31.009 1.00 97.75 393 THR A C 1
ATOM 3058 O O . THR A 1 393 ? 1.099 -4.694 31.651 1.00 97.75 393 THR A O 1
ATOM 3061 N N . LEU A 1 394 ? 0.024 -4.801 29.673 1.00 95.56 394 LEU A N 1
ATOM 3062 C CA . LEU A 1 394 ? 1.209 -4.588 28.837 1.00 95.56 394 LEU A CA 1
ATOM 3063 C C . LEU A 1 394 ? 1.920 -3.281 29.190 1.00 95.56 394 LEU A C 1
ATOM 3065 O O . LEU A 1 394 ? 3.127 -3.284 29.437 1.00 95.56 394 LEU A O 1
ATOM 3069 N N . GLY A 1 395 ? 1.170 -2.185 29.289 1.00 94.50 395 GLY A N 1
ATOM 3070 C CA . GLY A 1 395 ? 1.712 -0.877 29.624 1.00 94.50 395 GLY A CA 1
ATOM 3071 C C . GLY A 1 395 ? 2.389 -0.820 30.992 1.00 94.50 395 GLY A C 1
ATOM 3072 O O . GLY A 1 395 ? 3.486 -0.274 31.123 1.00 94.50 395 GLY A O 1
ATOM 3073 N N . ARG A 1 396 ? 1.789 -1.436 32.017 1.00 95.88 396 ARG A N 1
ATOM 3074 C CA . ARG A 1 396 ? 2.382 -1.493 33.363 1.00 95.88 396 ARG A CA 1
ATOM 3075 C C . ARG A 1 396 ? 3.684 -2.290 33.392 1.00 95.88 396 ARG A C 1
ATOM 3077 O O . ARG A 1 396 ? 4.631 -1.852 34.043 1.00 95.88 396 ARG A O 1
ATOM 3084 N N . MET A 1 397 ? 3.768 -3.404 32.665 1.00 95.81 397 MET A N 1
ATOM 3085 C CA . MET A 1 397 ? 4.985 -4.225 32.619 1.00 95.81 397 MET A CA 1
ATOM 3086 C C . MET A 1 397 ? 6.091 -3.577 31.781 1.00 95.81 397 MET A C 1
ATOM 3088 O O . MET A 1 397 ? 7.189 -3.348 32.284 1.00 95.81 397 MET A O 1
ATOM 3092 N N . TRP A 1 398 ? 5.804 -3.260 30.516 1.00 92.19 398 TRP A N 1
ATOM 3093 C CA . TRP A 1 398 ? 6.817 -2.835 29.548 1.00 92.19 398 TRP A CA 1
ATOM 3094 C C . TRP A 1 398 ? 7.276 -1.392 29.745 1.00 92.19 398 TRP A C 1
ATOM 3096 O O . TRP A 1 398 ? 8.464 -1.118 29.599 1.00 92.19 398 TRP A O 1
ATOM 3106 N N . ALA A 1 399 ? 6.370 -0.474 30.096 1.00 91.25 399 ALA A N 1
ATOM 3107 C CA . ALA A 1 399 ? 6.729 0.935 30.249 1.00 91.25 399 ALA A CA 1
ATOM 3108 C C . ALA A 1 399 ? 7.167 1.297 31.676 1.00 91.25 399 ALA A C 1
ATOM 3110 O O . ALA A 1 399 ? 7.905 2.263 31.855 1.00 91.25 399 ALA A O 1
ATOM 3111 N N . ARG A 1 400 ? 6.705 0.559 32.699 1.00 90.44 400 ARG A N 1
ATOM 3112 C CA . ARG A 1 400 ? 6.890 0.947 34.113 1.00 90.44 400 ARG A CA 1
ATOM 3113 C C . ARG A 1 400 ? 7.508 -0.125 35.013 1.00 90.44 400 ARG A C 1
ATOM 3115 O O . ARG A 1 400 ? 7.859 0.198 36.144 1.00 90.44 400 ARG A O 1
ATOM 3122 N N . GLY A 1 401 ? 7.633 -1.375 34.561 1.00 94.00 401 GLY A N 1
ATOM 3123 C CA . GLY A 1 401 ? 8.094 -2.483 35.409 1.00 94.00 401 GLY A CA 1
ATOM 3124 C C . GLY A 1 401 ? 7.170 -2.793 36.599 1.00 94.00 401 GLY A C 1
ATOM 3125 O O . GLY A 1 401 ? 7.597 -3.433 37.558 1.00 94.00 401 GLY A O 1
ATOM 3126 N N . ASP A 1 402 ? 5.910 -2.346 36.568 1.00 95.94 402 ASP A N 1
ATOM 3127 C CA . ASP A 1 402 ? 4.939 -2.518 37.655 1.00 95.94 402 ASP A CA 1
ATOM 3128 C C . ASP A 1 402 ? 4.208 -3.865 37.543 1.00 95.94 402 ASP A C 1
ATOM 3130 O O . ASP A 1 402 ? 3.061 -3.965 37.096 1.00 95.94 402 ASP A O 1
ATOM 3134 N N . ILE A 1 403 ? 4.888 -4.929 37.970 1.00 96.81 403 ILE A N 1
ATOM 3135 C CA . ILE A 1 403 ? 4.356 -6.299 37.912 1.00 96.81 403 ILE A CA 1
ATOM 3136 C C . ILE A 1 403 ? 3.163 -6.501 38.846 1.00 96.81 403 ILE A C 1
ATOM 3138 O O . ILE A 1 403 ? 2.221 -7.216 38.504 1.00 96.81 403 ILE A O 1
ATOM 3142 N N . GLN A 1 404 ? 3.153 -5.845 40.006 1.00 96.94 404 GLN A N 1
ATOM 3143 C CA . GLN A 1 404 ? 2.026 -5.945 40.934 1.00 96.94 404 GLN A CA 1
ATOM 3144 C C . GLN A 1 404 ? 0.782 -5.265 40.360 1.00 96.94 404 GLN A C 1
ATOM 3146 O O . GLN A 1 404 ? -0.324 -5.802 40.429 1.00 96.94 404 GLN A O 1
ATOM 3151 N N . GLY A 1 405 ? 0.952 -4.100 39.737 1.00 96.25 405 GLY A N 1
ATOM 3152 C CA . GLY A 1 405 ? -0.115 -3.429 39.017 1.00 96.25 405 GLY A CA 1
ATOM 3153 C C . GLY A 1 405 ? -0.630 -4.223 37.822 1.00 96.25 405 GLY A C 1
ATOM 3154 O O . GLY A 1 405 ? -1.840 -4.207 37.609 1.00 96.25 405 GLY A O 1
ATOM 3155 N N . ALA A 1 406 ? 0.243 -4.915 37.089 1.00 97.56 406 ALA A N 1
ATOM 3156 C CA . ALA A 1 406 ? -0.139 -5.825 36.012 1.00 97.56 406 ALA A CA 1
ATOM 3157 C C . ALA A 1 406 ? -0.965 -7.017 36.531 1.00 97.56 406 ALA A C 1
ATOM 3159 O O . ALA A 1 406 ? -2.048 -7.275 36.018 1.00 97.56 406 ALA A O 1
ATOM 3160 N N . ASN A 1 407 ? -0.530 -7.687 37.605 1.00 98.06 407 ASN A N 1
ATOM 3161 C CA . ASN A 1 407 ? -1.274 -8.806 38.201 1.00 98.06 407 ASN A CA 1
ATOM 3162 C C . ASN A 1 407 ? -2.684 -8.397 38.651 1.00 98.06 407 ASN A C 1
ATOM 3164 O O . ASN A 1 407 ? -3.651 -9.084 38.332 1.00 98.06 407 ASN A O 1
ATOM 3168 N N . ARG A 1 408 ? -2.819 -7.235 39.303 1.00 97.62 408 ARG A N 1
ATOM 3169 C CA . ARG A 1 408 ? -4.135 -6.699 39.690 1.00 97.62 408 ARG A CA 1
ATOM 3170 C C . ARG A 1 408 ? -5.038 -6.408 38.490 1.00 97.62 408 ARG A C 1
ATOM 3172 O O . ARG A 1 408 ? -6.251 -6.539 38.608 1.00 97.62 408 ARG A O 1
ATOM 3179 N N . ALA A 1 409 ? -4.475 -5.976 37.358 1.00 97.69 409 ALA A N 1
ATOM 3180 C CA . ALA A 1 409 ? -5.246 -5.784 36.131 1.00 97.69 409 ALA A CA 1
ATOM 3181 C C . ALA A 1 409 ? -5.714 -7.133 35.559 1.00 97.69 409 ALA A C 1
ATOM 3183 O O . ALA A 1 409 ? -6.896 -7.266 35.256 1.00 97.69 409 ALA A O 1
ATOM 3184 N N . ILE A 1 410 ? -4.837 -8.147 35.517 1.00 98.44 410 ILE A N 1
ATOM 3185 C CA . ILE A 1 410 ? -5.160 -9.517 35.071 1.00 98.44 410 ILE A CA 1
ATOM 3186 C C . ILE A 1 410 ? -6.300 -10.129 35.899 1.00 98.44 410 ILE A C 1
ATOM 3188 O O . ILE A 1 410 ? -7.226 -10.708 35.335 1.00 98.44 410 ILE A O 1
ATOM 3192 N N . GLU A 1 411 ? -6.273 -9.981 37.226 1.00 98.06 411 GLU A N 1
ATOM 3193 C CA . GLU A 1 411 ? -7.316 -10.496 38.131 1.00 98.06 411 GLU A CA 1
ATOM 3194 C C . GLU A 1 411 ? -8.704 -9.897 37.854 1.00 98.06 411 GLU A C 1
ATOM 3196 O O . GLU A 1 411 ? -9.723 -10.539 38.109 1.00 98.06 411 GLU A O 1
ATOM 3201 N N . ARG A 1 412 ? -8.753 -8.677 37.306 1.00 97.81 412 ARG A N 1
ATOM 3202 C CA . ARG A 1 412 ? -9.996 -7.978 36.947 1.00 97.81 412 ARG A CA 1
ATOM 3203 C C . ARG A 1 412 ? -10.539 -8.370 35.573 1.00 97.81 412 ARG A C 1
ATOM 3205 O O . ARG A 1 412 ? -11.680 -7.994 35.277 1.00 97.81 412 ARG A O 1
ATOM 3212 N N . ILE A 1 413 ? -9.758 -9.088 34.760 1.00 98.25 413 ILE A N 1
ATOM 3213 C CA . ILE A 1 413 ? -10.196 -9.606 33.463 1.00 98.25 413 ILE A CA 1
ATOM 3214 C C . ILE A 1 413 ? -11.115 -10.797 33.717 1.00 98.25 413 ILE A C 1
ATOM 3216 O O . ILE A 1 413 ? -10.694 -11.787 34.315 1.00 98.25 413 ILE A O 1
ATOM 3220 N N . THR A 1 414 ? -12.370 -10.696 33.302 1.00 98.19 414 THR A N 1
ATOM 3221 C CA . THR A 1 414 ? -13.401 -11.729 33.472 1.00 98.19 414 THR A CA 1
ATOM 3222 C C . THR A 1 414 ? -13.530 -12.637 32.255 1.00 98.19 414 THR A C 1
ATOM 3224 O O . THR A 1 414 ? -13.862 -13.811 32.419 1.00 98.19 414 THR A O 1
ATOM 3227 N N . ASP A 1 415 ? -13.206 -12.134 31.060 1.00 97.81 415 ASP A N 1
ATOM 3228 C CA . ASP A 1 415 ? -13.157 -12.950 29.849 1.00 97.81 415 ASP A CA 1
ATOM 3229 C C . ASP A 1 415 ? -11.953 -13.904 29.878 1.00 97.81 415 ASP A C 1
ATOM 3231 O O . ASP A 1 415 ? -10.816 -13.508 30.151 1.00 97.81 415 ASP A O 1
ATOM 3235 N N . THR A 1 416 ? -12.201 -15.184 29.594 1.00 98.12 416 THR A N 1
ATOM 3236 C CA . THR A 1 416 ? -11.168 -16.226 29.709 1.00 98.12 416 THR A CA 1
ATOM 3237 C C . THR A 1 416 ? -10.068 -16.021 28.671 1.00 98.12 416 THR A C 1
ATOM 3239 O O . THR A 1 416 ? -8.888 -16.093 29.011 1.00 98.12 416 THR A O 1
ATOM 3242 N N . ARG A 1 417 ? -10.435 -15.676 27.432 1.00 97.12 417 ARG A N 1
ATOM 3243 C CA . ARG A 1 417 ? -9.485 -15.497 26.327 1.00 97.12 417 ARG A CA 1
ATOM 3244 C C . ARG A 1 417 ? -8.581 -14.283 26.548 1.00 97.12 417 ARG A C 1
ATOM 3246 O O . ARG A 1 417 ? -7.368 -14.377 26.372 1.00 97.12 417 ARG A O 1
ATOM 3253 N N . ALA A 1 418 ? -9.145 -13.147 26.945 1.00 97.75 418 ALA A N 1
ATOM 3254 C CA . ALA A 1 418 ? -8.387 -11.944 27.268 1.00 97.75 418 ALA A CA 1
ATOM 3255 C C . ALA A 1 418 ? -7.446 -12.184 28.460 1.00 97.75 418 ALA A C 1
ATOM 3257 O O . ALA A 1 418 ? -6.297 -11.736 28.446 1.00 97.75 418 ALA A O 1
ATOM 3258 N N . ARG A 1 419 ? -7.891 -12.943 29.473 1.00 98.50 419 ARG A N 1
ATOM 3259 C CA . ARG A 1 419 ? -7.060 -13.280 30.637 1.00 98.50 419 ARG A CA 1
ATOM 3260 C C . ARG A 1 419 ? -5.876 -14.157 30.242 1.00 98.50 419 ARG A C 1
ATOM 3262 O O . ARG A 1 419 ? -4.759 -13.891 30.683 1.00 98.50 419 ARG A O 1
ATOM 3269 N N . GLU A 1 420 ? -6.105 -15.178 29.421 1.00 98.25 420 GLU A N 1
ATOM 3270 C CA . GLU A 1 420 ? -5.045 -16.041 28.889 1.00 98.25 420 GLU A CA 1
ATOM 3271 C C . GLU A 1 420 ? -4.005 -15.241 28.100 1.00 98.25 420 GLU A C 1
ATOM 3273 O O . GLU A 1 420 ? -2.808 -15.421 28.322 1.00 98.25 420 GLU A O 1
ATOM 3278 N N . GLU A 1 421 ? -4.438 -14.303 27.252 1.00 97.62 421 GLU A N 1
ATOM 3279 C CA . GLU A 1 421 ? -3.511 -13.419 26.542 1.00 97.62 421 GLU A CA 1
ATOM 3280 C C . GLU A 1 421 ? -2.685 -12.568 27.518 1.00 97.62 421 GLU A C 1
ATOM 3282 O O . GLU A 1 421 ? -1.464 -12.502 27.397 1.00 97.62 421 GLU A O 1
ATOM 3287 N N . ALA A 1 422 ? -3.310 -11.947 28.522 1.00 98.00 422 ALA A N 1
ATOM 3288 C CA . ALA A 1 422 ? -2.583 -11.129 29.491 1.00 98.00 422 ALA A CA 1
ATOM 3289 C C . ALA A 1 422 ? -1.562 -11.952 30.302 1.00 98.00 422 ALA A C 1
ATOM 3291 O O . ALA A 1 422 ? -0.445 -11.493 30.558 1.00 98.00 422 ALA A O 1
ATOM 3292 N N . LEU A 1 423 ? -1.918 -13.189 30.667 1.00 98.25 423 LEU A N 1
ATOM 3293 C CA . LEU A 1 423 ? -1.017 -14.138 31.323 1.00 98.25 423 LEU A CA 1
ATOM 3294 C C . LEU A 1 423 ? 0.151 -14.536 30.415 1.00 98.25 423 LEU A C 1
ATOM 3296 O O . LEU A 1 423 ? 1.291 -14.569 30.884 1.00 98.25 423 LEU A O 1
ATOM 3300 N N . LYS A 1 424 ? -0.115 -14.789 29.130 1.00 97.69 424 LYS A N 1
ATOM 3301 C CA . LYS A 1 424 ? 0.912 -15.067 28.123 1.00 97.69 424 LYS A CA 1
ATOM 3302 C C . LYS A 1 424 ? 1.867 -13.883 27.970 1.00 97.69 424 LYS A C 1
ATOM 3304 O O . LYS A 1 424 ? 3.071 -14.061 28.108 1.00 97.69 424 LYS A O 1
ATOM 3309 N N . CYS A 1 425 ? 1.349 -12.666 27.800 1.00 95.44 425 CYS A N 1
ATOM 3310 C CA . CYS A 1 425 ? 2.169 -11.458 27.716 1.00 95.44 425 CYS A CA 1
ATOM 3311 C C . CYS A 1 425 ? 3.060 -11.262 28.953 1.00 95.44 425 CYS A C 1
ATOM 3313 O O . CYS A 1 425 ? 4.210 -10.838 28.829 1.00 95.44 425 CYS A O 1
ATOM 3315 N N . ARG A 1 426 ? 2.553 -11.584 30.152 1.00 97.00 426 ARG A N 1
ATOM 3316 C CA . ARG A 1 426 ? 3.343 -11.553 31.391 1.00 97.00 426 ARG A CA 1
ATOM 3317 C C . ARG A 1 426 ? 4.455 -12.598 31.385 1.00 97.00 426 ARG A C 1
ATOM 3319 O O . ARG A 1 426 ? 5.577 -12.283 31.775 1.00 97.00 426 ARG A O 1
ATOM 3326 N N . TYR A 1 427 ? 4.150 -13.824 30.967 1.00 97.12 427 TYR A N 1
ATOM 3327 C CA . TYR A 1 427 ? 5.138 -14.894 30.848 1.00 97.12 427 TYR A CA 1
ATOM 3328 C C . TYR A 1 427 ? 6.256 -14.520 29.864 1.00 97.12 427 TYR A C 1
ATOM 3330 O O . TYR A 1 427 ? 7.431 -14.614 30.216 1.00 97.12 427 TYR A O 1
ATOM 3338 N N . ASP A 1 428 ? 5.902 -14.004 28.683 1.00 94.94 428 ASP A N 1
ATOM 3339 C CA . ASP A 1 428 ? 6.864 -13.565 27.665 1.00 94.94 428 ASP A CA 1
ATOM 3340 C C . ASP A 1 428 ? 7.778 -12.448 28.201 1.00 94.94 428 ASP A C 1
ATOM 3342 O O . ASP A 1 428 ? 8.997 -12.488 28.023 1.00 94.94 428 ASP A O 1
ATOM 3346 N N . TRP A 1 429 ? 7.214 -11.479 28.932 1.00 94.69 429 TRP A N 1
ATOM 3347 C CA . TRP A 1 429 ? 7.990 -10.429 29.601 1.00 94.69 429 TRP A CA 1
ATOM 3348 C C . TRP A 1 429 ? 8.967 -10.997 30.645 1.00 94.69 429 TRP A C 1
ATOM 3350 O O . TRP A 1 429 ? 10.129 -10.590 30.689 1.00 94.69 429 TRP A O 1
ATOM 3360 N N . GLN A 1 430 ? 8.534 -11.956 31.472 1.00 95.25 430 GLN A N 1
ATOM 3361 C CA . GLN A 1 430 ? 9.395 -12.610 32.470 1.00 95.25 430 GLN A CA 1
ATOM 3362 C C . GLN A 1 430 ? 10.536 -13.385 31.810 1.00 95.25 430 GLN A C 1
ATOM 3364 O O . GLN A 1 430 ? 11.676 -13.313 32.266 1.00 95.25 430 GLN A O 1
ATOM 3369 N N . LEU A 1 431 ? 10.256 -14.099 30.719 1.00 94.69 431 LEU A N 1
ATOM 3370 C CA . LEU A 1 431 ? 11.276 -14.823 29.966 1.00 94.69 431 LEU A CA 1
ATOM 3371 C C . LEU A 1 431 ? 12.324 -13.862 29.392 1.00 94.69 431 LEU A C 1
ATOM 3373 O O . LEU A 1 431 ? 13.518 -14.108 29.530 1.00 94.69 431 LEU A O 1
ATOM 3377 N N . LEU A 1 432 ? 11.889 -12.743 28.807 1.00 93.25 432 LEU A N 1
ATOM 3378 C CA . LEU A 1 432 ? 12.785 -11.743 28.221 1.00 93.25 432 LEU A CA 1
ATOM 3379 C C . LEU A 1 432 ? 13.615 -10.990 29.272 1.00 93.25 432 LEU A C 1
ATOM 3381 O O . LEU A 1 432 ? 14.755 -10.623 28.999 1.00 93.25 432 LEU A O 1
ATOM 3385 N N . THR A 1 433 ? 13.077 -10.771 30.473 1.00 91.06 433 THR A N 1
ATOM 3386 C CA . THR A 1 433 ? 13.768 -10.027 31.546 1.00 91.06 433 THR A CA 1
ATOM 3387 C C . THR A 1 433 ? 14.598 -10.901 32.487 1.00 91.06 433 THR A C 1
ATOM 3389 O O . THR A 1 433 ? 15.478 -10.384 33.172 1.00 91.06 433 THR A O 1
ATOM 3392 N N . SER A 1 434 ? 14.362 -12.216 32.516 1.00 90.88 434 SER A N 1
ATOM 3393 C CA . SER A 1 434 ? 15.140 -13.179 33.312 1.00 90.88 434 SER A CA 1
ATOM 3394 C C . SER A 1 434 ? 16.418 -13.663 32.627 1.00 90.88 434 SER A C 1
ATOM 3396 O O . SER A 1 434 ? 17.258 -14.268 33.291 1.00 90.88 434 SER A O 1
ATOM 3398 N N . GLN A 1 435 ? 16.598 -13.393 31.330 1.00 87.75 435 GLN A N 1
ATOM 3399 C CA . GLN A 1 435 ? 17.828 -13.725 30.616 1.00 87.75 435 GLN A CA 1
ATOM 3400 C C . GLN A 1 435 ? 18.962 -12.768 31.027 1.00 87.75 435 GLN A C 1
ATOM 3402 O O . GLN A 1 435 ? 18.895 -11.571 30.726 1.00 87.75 435 GLN A O 1
ATOM 3407 N N . PRO A 1 436 ? 20.019 -13.258 31.704 1.00 70.56 436 PRO A N 1
ATOM 3408 C CA . PRO A 1 436 ? 21.169 -12.431 32.031 1.00 70.56 436 PRO A CA 1
ATOM 3409 C C . PRO A 1 436 ? 21.899 -12.059 30.728 1.00 70.56 436 PRO A C 1
ATOM 3411 O O . PRO A 1 436 ? 22.440 -12.925 30.051 1.00 70.56 436 PRO A O 1
ATOM 3414 N N . ASN A 1 437 ? 21.929 -10.763 30.400 1.00 61.91 437 ASN A N 1
ATOM 3415 C CA . ASN A 1 437 ? 22.758 -10.137 29.354 1.00 61.91 437 ASN A CA 1
ATOM 3416 C C . ASN A 1 437 ? 22.391 -10.368 27.873 1.00 61.91 437 ASN A C 1
ATOM 3418 O O . ASN A 1 437 ? 23.214 -10.850 27.100 1.00 61.91 437 ASN A O 1
ATOM 3422 N N . ILE A 1 438 ? 21.230 -9.876 27.427 1.00 56.75 438 ILE A N 1
ATOM 3423 C CA . ILE A 1 438 ? 21.056 -9.483 26.006 1.00 56.75 438 ILE A CA 1
ATOM 3424 C C . ILE A 1 438 ? 20.770 -7.978 25.835 1.00 56.75 438 ILE A C 1
ATOM 3426 O O . ILE A 1 438 ? 20.909 -7.444 24.740 1.00 56.75 438 ILE A O 1
ATOM 3430 N N . VAL A 1 439 ? 20.453 -7.228 26.898 1.00 53.03 439 VAL A N 1
ATOM 3431 C CA . VAL A 1 439 ? 20.087 -5.808 26.753 1.00 53.03 439 VAL A CA 1
ATOM 3432 C C . VAL A 1 439 ? 20.726 -4.950 27.839 1.00 53.03 439 VAL A C 1
ATOM 3434 O O . VAL A 1 439 ? 20.141 -4.767 28.902 1.00 53.03 439 VAL A O 1
ATOM 3437 N N . ARG A 1 440 ? 21.924 -4.420 27.557 1.00 48.06 440 ARG A N 1
ATOM 3438 C CA . ARG A 1 440 ? 22.442 -3.128 28.063 1.00 48.06 440 ARG A CA 1
ATOM 3439 C C . ARG A 1 440 ? 23.752 -2.721 27.361 1.00 48.06 440 ARG A C 1
ATOM 3441 O O . ARG A 1 440 ? 24.693 -2.274 27.998 1.00 48.06 440 ARG A O 1
ATOM 3448 N N . GLU A 1 441 ? 23.795 -2.830 26.037 1.00 45.22 441 GLU A N 1
ATOM 3449 C CA . GLU A 1 441 ? 24.600 -1.908 25.226 1.00 45.22 441 GLU A CA 1
ATOM 3450 C C . GLU A 1 441 ? 23.618 -1.118 24.356 1.00 45.22 441 GLU A C 1
ATOM 3452 O O . GLU A 1 441 ? 23.165 -1.571 23.305 1.00 45.22 441 GLU A O 1
ATOM 3457 N N . LYS A 1 442 ? 23.192 0.028 24.883 1.00 46.28 442 LYS A N 1
ATOM 3458 C CA . LYS A 1 442 ? 22.608 1.136 24.132 1.00 46.28 442 LYS A CA 1
ATOM 3459 C C . LYS A 1 442 ? 23.238 2.416 24.636 1.00 46.28 442 LYS A C 1
ATOM 3461 O O . LYS A 1 442 ? 23.360 2.527 25.878 1.00 46.28 442 LYS A O 1
#

Foldseek 3Di:
DDPPVVVVVVVVVLCVLVVVLVVPDDDPDDDDDDDDDDDDDDDDDDDDDDDDDDPDPDDDPPPVLVVNLVSLVVVLVVLVVDPDDLVVSLVSLLQSLLSNCVRPVLSSLCSLVVDPDPDPDPDVVSLVSSLLSCLVVLQVPVPVNVVSQLVDVVSLVSNLQSSLVRHLLNCVPVCLVCLVVRPPVCSLVSLCNNLPPVRPDDPVRVLVSQLSLLVPDDNVVNLLSLLVSCLRVAAPDALQVLQVVLVPDDPGSSSSNSLLNSLRNCQPDDPVVVVVSLVSHPPVCLQVSLLSNCSNHALAGNCNLVSVVSNQVSVVLVSLVVRVSLVRPLNRDDDLVVLQVSLVPHDPDPSSLSVNLSSCLCVCQVDVVVLLVVLVVDDQPDPSSLSSLLSNLLNCCVVPVNNVSSVVSLVSRPDPVSSVSSVVSVVVSCVVVVDPDPDDDD

Sequence (442 aa):
MKPALKIITHLGAIALGVALAANALPHFSRQGQTGPETGDRRQTAVDSPDSRKTSTKPASRTTIGQSKSAAFRAAWAALAEKPFNTVDRVAAQSQLLTAWAKVDLDGALQAFLGEAWDGPSPDPFHREALASAFATEFHEHPESSWAALSRNPMASALLAGTWVRNAATKDPEFTLSILNEIPVNFRFDAMNRIFDRENPLTPEIRAKLLTKLAGIGSPDQIERRLAEIFLRTPSTDAPAKLAGEWNDLPPGPQRTVRMAEWANSMRGLEVTKFSEEWEKIPAADQAQAARLLLAQVDNRSPALLFAIDRAIQAEQWDIFAKEDIANKLRGFQTDRNALAEWALTFPERQETRAVFNLAISEKLLNDPAAGQAWLEKLPAGSWHREWGLVELTLGRMWARGDIQGANRAIERITDTRAREEALKCRYDWQLLTSQPNIVREK

Secondary structure (DSSP, 8-state):
--THHHHHHHHHHHHHHHHHHHTTS----------------------------------S-HHHHHHHHHHHHHHHHHHHTS---HHHHHHHHHHHHHHHHTT-HHHHHHHHHH---SSSS--HHHHHHHHGGGHHHHHH-HHHHHHHHHT-HHHHHHHHHHHHHHHTTT-HHHHHHTTTTS-HHHHHHHHHHHT-TTS---HHHHHHHHHHHTTSS-HHHHHHHHHHHHHHS---S-HHHHHHHHHSSPSSHHHHHHHHHHHHHHTTS-HHHHHHHHTTS-TTTHHHHHHHHHHH--TT-TTHHHHHHHHHHTT-THHHHHTTHHHHHHT--S-HHHHHHHHTT--S-HHHHHHHHHHHHHHHHH-HHHHHHHHTTSPTT-HHHHHHHHHHHHHHHHHH--HHHHHHHHHT--SHHHHHHHHHHHHHHHHHHHSTTSS---

Radius of gyration: 33.04 Å; chains: 1; bounding box: 82×38×108 Å

Organism: NCBI:txid1144680

pLDDT: mean 85.63, std 19.5, range [31.94, 98.5]